Protein AF-A0A8R1DZ71-F1 (afdb_monomer_lite)

pLDDT: mean 77.03, std 11.03, range [28.69, 92.0]

Organism: Caenorhabditis japonica (NCBI:txid281687)

Foldseek 3Di:
DVVVVVVVVVVVVVVVVVVVVVVVVVVVVVVVVVVVVVVVVVVVVVVVVVVVVVVVVVVVVVVVVVVVVVVVVVVVVVVVVVVVVVVVVVVVVVVVVVVVVVVVVVVVVVVVVVVVVVVVVVVVVVVVVVVVVVVVVVVVPDDDLVPDPDPVVNVVVVVVVVVVQCVVCPDDPCLVVVVVVVVVCVVVVNDQQADDLVRLLVVCVVVVPDLVNVVVVQVVCVVVVHPDRYDDSVSSVVVCCVVVPPVQKDWDWDFDQDPVRDTDIDIAIAGPAPQVVVQVVLVVCVVVVNDDADPVNHQAAEDADAQDDDPFDLAPVVCCVRRVNVVVNVVPCQWHFHQDPNDTDIGGYDYDHDDPQQNVCNVLQHLAPPDCQNDPFFSDNDPDDPVRDDPPPDTHTDDSVNSVVSNVDPSNPDPTDD

Structure (mmCIF, N/CA/C/O backbone):
data_AF-A0A8R1DZ71-F1
#
_entry.id   AF-A0A8R1DZ71-F1
#
loop_
_atom_site.group_PDB
_atom_site.id
_atom_site.type_symbol
_atom_site.label_atom_id
_atom_site.label_alt_id
_atom_site.label_comp_id
_atom_site.label_asym_id
_atom_site.label_entity_id
_atom_site.label_seq_id
_atom_site.pdbx_PDB_ins_code
_atom_site.Cartn_x
_atom_site.Cartn_y
_atom_site.Cartn_z
_atom_site.occupancy
_atom_site.B_iso_or_equiv
_atom_site.auth_seq_id
_atom_site.auth_comp_id
_atom_site.auth_asym_id
_atom_site.auth_atom_id
_atom_site.pdbx_PDB_model_num
ATOM 1 N N . MET A 1 1 ? 113.296 7.840 -185.158 1.00 53.94 1 MET A N 1
ATOM 2 C CA . MET A 1 1 ? 112.439 8.896 -184.570 1.00 53.94 1 MET A CA 1
ATOM 3 C C . MET A 1 1 ? 110.987 8.449 -184.331 1.00 53.94 1 MET A C 1
ATOM 5 O O . MET A 1 1 ? 110.331 9.087 -183.524 1.00 53.94 1 MET A O 1
ATOM 9 N N . GLU A 1 2 ? 110.494 7.343 -184.913 1.00 56.31 2 GLU A N 1
ATOM 10 C CA . GLU A 1 2 ? 109.119 6.835 -184.671 1.00 56.31 2 GLU A CA 1
ATOM 11 C C . GLU A 1 2 ? 108.905 6.092 -183.335 1.00 56.31 2 GLU A C 1
ATOM 13 O O . GLU A 1 2 ? 107.810 6.134 -182.786 1.00 56.31 2 GLU A O 1
ATOM 18 N N . ALA A 1 3 ? 109.936 5.470 -182.752 1.00 56.84 3 ALA A N 1
ATOM 19 C CA . ALA A 1 3 ? 109.788 4.686 -181.516 1.00 56.84 3 ALA A CA 1
ATOM 20 C C . ALA A 1 3 ? 109.469 5.523 -180.253 1.00 56.84 3 ALA A C 1
ATOM 22 O O . ALA A 1 3 ? 108.891 5.002 -179.305 1.00 56.84 3 ALA A O 1
ATOM 23 N N . TYR A 1 4 ? 109.811 6.817 -180.238 1.00 59.44 4 TYR A N 1
ATOM 24 C CA . TYR A 1 4 ? 109.596 7.700 -179.082 1.00 59.44 4 TYR A CA 1
ATOM 25 C C . TYR A 1 4 ? 108.122 8.116 -178.934 1.00 59.44 4 TYR A C 1
ATOM 27 O O . TYR A 1 4 ? 107.574 8.136 -177.837 1.00 59.44 4 TYR A O 1
ATOM 35 N N . TRP A 1 5 ? 107.443 8.378 -180.054 1.00 60.22 5 TRP A N 1
ATOM 36 C CA . TRP A 1 5 ? 106.059 8.861 -180.045 1.00 60.22 5 TRP A CA 1
ATOM 37 C C . TRP A 1 5 ? 105.036 7.785 -179.661 1.00 60.22 5 TRP A C 1
ATOM 39 O O . TRP A 1 5 ? 104.019 8.103 -179.050 1.00 60.22 5 TRP A O 1
ATOM 49 N N . ILE A 1 6 ? 105.308 6.509 -179.955 1.00 61.25 6 ILE A N 1
ATOM 50 C CA . ILE A 1 6 ? 104.415 5.399 -179.582 1.00 61.25 6 ILE A CA 1
ATOM 51 C C . ILE A 1 6 ? 104.425 5.173 -178.060 1.00 61.25 6 ILE A C 1
ATOM 53 O O . ILE A 1 6 ? 103.364 5.007 -177.457 1.00 61.25 6 ILE A O 1
ATOM 57 N N . GLN A 1 7 ? 105.598 5.262 -177.423 1.00 61.00 7 GLN A N 1
ATOM 58 C CA . GLN A 1 7 ? 105.734 5.115 -175.970 1.00 61.00 7 GLN A CA 1
ATOM 59 C C . GLN A 1 7 ? 105.013 6.226 -175.192 1.00 61.00 7 GLN A C 1
ATOM 61 O O . GLN A 1 7 ? 104.390 5.959 -174.164 1.00 61.00 7 GLN A O 1
ATOM 66 N N . GLU A 1 8 ? 105.057 7.466 -175.684 1.00 64.50 8 GLU A N 1
ATOM 67 C CA . GLU A 1 8 ? 104.410 8.605 -175.022 1.00 64.50 8 GLU A CA 1
ATOM 68 C C . GLU A 1 8 ? 102.871 8.497 -175.073 1.00 64.50 8 GLU A C 1
ATOM 70 O O . GLU A 1 8 ? 102.189 8.767 -174.083 1.00 64.50 8 GLU A O 1
ATOM 75 N N . ILE A 1 9 ? 102.314 8.010 -176.191 1.00 63.50 9 ILE A N 1
ATOM 76 C CA . ILE A 1 9 ? 100.862 7.827 -176.367 1.00 63.50 9 ILE A CA 1
ATOM 77 C C . ILE A 1 9 ? 100.313 6.709 -175.464 1.00 63.50 9 ILE A C 1
ATOM 79 O O . ILE A 1 9 ? 99.232 6.857 -174.887 1.00 63.50 9 ILE A O 1
ATOM 83 N N . GLU A 1 10 ? 101.029 5.593 -175.302 1.00 62.53 10 GLU A N 1
ATOM 84 C CA . GLU A 1 10 ? 100.608 4.513 -174.391 1.00 62.53 10 GLU A CA 1
ATOM 85 C C . GLU A 1 10 ? 100.667 4.931 -172.916 1.00 62.53 10 GLU A C 1
ATOM 87 O O . GLU A 1 10 ? 99.811 4.541 -172.110 1.00 62.53 10 GLU A O 1
ATOM 92 N N . LYS A 1 11 ? 101.630 5.789 -172.570 1.00 68.94 11 LYS A N 1
ATOM 93 C CA . LYS A 1 11 ? 101.767 6.365 -171.230 1.00 68.94 11 LYS A CA 1
ATOM 94 C C . LYS A 1 11 ? 100.621 7.330 -170.910 1.00 68.94 11 LYS A C 1
ATOM 96 O O . LYS A 1 11 ? 100.060 7.270 -169.816 1.00 68.94 11 LYS A O 1
ATOM 101 N N . GLU A 1 12 ? 100.223 8.159 -171.874 1.00 68.00 12 GLU A N 1
ATOM 102 C CA . GLU A 1 12 ? 99.059 9.052 -171.769 1.00 68.00 12 GLU A CA 1
ATOM 103 C C . GLU A 1 12 ? 97.736 8.274 -171.672 1.00 68.00 12 GLU A C 1
ATOM 105 O O . GLU A 1 12 ? 96.905 8.568 -170.811 1.00 68.00 12 GLU A O 1
ATOM 110 N N . LYS A 1 13 ? 97.550 7.209 -172.467 1.00 66.25 13 LYS A N 1
ATOM 111 C CA . LYS A 1 13 ? 96.359 6.343 -172.360 1.00 66.25 13 LYS A CA 1
ATOM 112 C C . LYS A 1 13 ? 96.255 5.648 -171.002 1.00 66.25 13 LYS A C 1
ATOM 114 O O . LYS A 1 13 ? 95.166 5.604 -170.429 1.00 66.25 13 LYS A O 1
ATOM 119 N N . SER A 1 14 ? 97.365 5.137 -170.467 1.00 65.25 14 SER A N 1
ATOM 120 C CA . SER A 1 14 ? 97.377 4.495 -169.144 1.00 65.25 14 SER A CA 1
ATOM 121 C C . SER A 1 14 ? 97.015 5.485 -168.034 1.00 65.25 14 SER A C 1
ATOM 123 O O . SER A 1 14 ? 96.166 5.181 -167.194 1.00 65.25 14 SER A O 1
ATOM 125 N N . LYS A 1 15 ? 97.556 6.712 -168.090 1.00 69.06 15 LYS A N 1
ATOM 126 C CA . LYS A 1 15 ? 97.178 7.795 -167.167 1.00 69.06 15 LYS A CA 1
ATOM 127 C C . LYS A 1 15 ? 95.702 8.174 -167.278 1.00 69.06 15 LYS A C 1
ATOM 129 O O . LYS A 1 15 ? 95.049 8.376 -166.256 1.00 69.06 15 LYS A O 1
ATOM 134 N N . ALA A 1 16 ? 95.153 8.252 -168.490 1.00 66.88 16 ALA A N 1
ATOM 135 C CA . ALA A 1 16 ? 93.744 8.584 -168.697 1.00 66.88 16 ALA A CA 1
ATOM 136 C C . ALA A 1 16 ? 92.799 7.523 -168.099 1.00 66.88 16 ALA A C 1
ATOM 138 O O . ALA A 1 16 ? 91.776 7.868 -167.502 1.00 66.88 16 ALA A O 1
ATOM 139 N N . ILE A 1 17 ? 93.154 6.237 -168.199 1.00 68.44 17 ILE A N 1
ATOM 140 C CA . ILE A 1 17 ? 92.381 5.131 -167.611 1.00 68.44 17 ILE A CA 1
ATOM 141 C C . ILE A 1 17 ? 92.463 5.151 -166.076 1.00 68.44 17 ILE A C 1
ATOM 143 O O . ILE A 1 17 ? 91.439 4.984 -165.405 1.00 68.44 17 ILE A O 1
ATOM 147 N N . GLU A 1 18 ? 93.643 5.399 -165.500 1.00 70.94 18 GLU A N 1
ATOM 148 C CA . GLU A 1 18 ? 93.795 5.564 -164.047 1.00 70.94 18 GLU A CA 1
ATOM 149 C C . GLU A 1 18 ? 92.978 6.742 -163.514 1.00 70.94 18 GLU A C 1
ATOM 151 O O . GLU A 1 18 ? 92.259 6.588 -162.519 1.00 70.94 18 GLU A O 1
ATOM 156 N N . LEU A 1 19 ? 93.026 7.888 -164.201 1.00 70.00 19 LEU A N 1
ATOM 157 C CA . LEU A 1 19 ? 92.242 9.077 -163.865 1.00 70.00 19 LEU A CA 1
ATOM 158 C C . LEU A 1 19 ? 90.739 8.799 -163.930 1.00 70.00 19 LEU A C 1
ATOM 160 O O . LEU A 1 19 ? 89.999 9.186 -163.027 1.00 70.00 19 LEU A O 1
ATOM 164 N N . TYR A 1 20 ? 90.266 8.080 -164.949 1.00 73.94 20 TYR A N 1
ATOM 165 C CA . TYR A 1 20 ? 88.852 7.716 -165.055 1.00 73.94 20 TYR A CA 1
ATOM 166 C C . TYR A 1 20 ? 88.394 6.824 -163.890 1.00 73.94 20 TYR A C 1
ATOM 168 O O . TYR A 1 20 ? 87.350 7.071 -163.276 1.00 73.94 20 TYR A O 1
ATOM 176 N N . ASN A 1 21 ? 89.191 5.813 -163.535 1.00 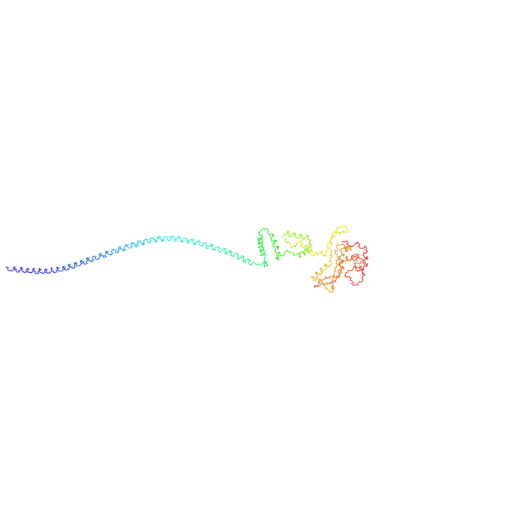73.75 21 ASN A N 1
ATOM 177 C CA . ASN A 1 21 ? 88.866 4.891 -162.448 1.00 73.75 21 ASN A CA 1
ATOM 178 C C . ASN A 1 21 ? 88.893 5.570 -161.071 1.00 73.75 21 ASN A C 1
ATOM 180 O O . ASN A 1 21 ? 88.004 5.326 -160.248 1.00 73.75 21 ASN A O 1
ATOM 184 N N . THR A 1 22 ? 89.857 6.461 -160.824 1.00 72.44 22 THR A N 1
ATOM 185 C CA . THR A 1 22 ? 89.900 7.256 -159.584 1.00 72.44 22 THR A CA 1
ATOM 186 C C . THR A 1 22 ? 88.714 8.209 -159.488 1.00 72.44 22 THR A C 1
ATOM 188 O O . THR A 1 22 ? 88.061 8.255 -158.445 1.00 72.44 22 THR A O 1
ATOM 191 N N . ASN A 1 23 ? 88.352 8.893 -160.575 1.00 70.88 23 ASN A N 1
ATOM 192 C CA . ASN A 1 23 ? 87.227 9.829 -160.572 1.00 70.88 23 ASN A CA 1
ATOM 193 C C . ASN A 1 23 ? 85.878 9.113 -160.356 1.00 70.88 23 ASN A C 1
ATOM 195 O O . ASN A 1 23 ? 85.018 9.584 -159.610 1.00 70.88 23 ASN A O 1
ATOM 199 N N . LYS A 1 24 ? 85.711 7.910 -160.925 1.00 73.00 24 LYS A N 1
ATOM 200 C CA . LYS A 1 24 ? 84.530 7.062 -160.693 1.00 73.00 24 LYS A CA 1
ATOM 201 C C . LYS A 1 24 ? 84.410 6.619 -159.230 1.00 73.00 24 LYS A C 1
ATOM 203 O O . LYS A 1 24 ? 83.301 6.601 -158.693 1.00 73.00 24 LYS A O 1
ATOM 208 N N . LYS A 1 25 ? 85.532 6.292 -158.579 1.00 75.38 25 LYS A N 1
ATOM 209 C CA . LYS A 1 25 ? 85.574 5.905 -157.159 1.00 75.38 25 LYS A CA 1
ATOM 210 C C . LYS A 1 25 ? 85.248 7.093 -156.247 1.00 75.38 25 LYS A C 1
ATOM 212 O O . LYS A 1 25 ? 84.341 6.991 -155.425 1.00 75.38 25 LYS A O 1
ATOM 217 N N . LEU A 1 26 ? 85.866 8.251 -156.498 1.00 76.06 26 LEU A N 1
ATOM 218 C CA . LEU A 1 26 ? 85.594 9.501 -155.778 1.00 76.06 26 LEU A CA 1
ATOM 219 C C . LEU A 1 26 ? 84.127 9.943 -155.901 1.00 76.06 26 LEU A C 1
ATOM 221 O O . LEU A 1 26 ? 83.518 10.351 -154.914 1.00 76.06 26 LEU A O 1
ATOM 225 N N . ALA A 1 27 ? 83.514 9.799 -157.080 1.00 72.00 27 ALA A N 1
ATOM 226 C CA . ALA A 1 27 ? 82.094 10.098 -157.277 1.00 72.00 27 ALA A CA 1
ATOM 227 C C . ALA A 1 27 ? 81.151 9.127 -156.532 1.00 72.00 27 ALA A C 1
ATOM 229 O O . ALA A 1 27 ? 80.012 9.489 -156.212 1.00 72.00 27 ALA A O 1
ATOM 230 N N . GLY A 1 28 ? 81.598 7.894 -156.270 1.00 75.62 28 GLY A N 1
ATOM 231 C CA . GLY A 1 28 ? 80.900 6.926 -155.422 1.00 75.62 28 GLY A CA 1
ATOM 232 C C . GLY A 1 28 ? 80.987 7.297 -153.941 1.00 75.62 28 GLY A C 1
ATOM 233 O O . GLY A 1 28 ? 79.958 7.373 -153.263 1.00 75.62 28 GLY A O 1
ATOM 234 N N . ASP A 1 29 ? 82.190 7.624 -153.469 1.00 77.69 29 ASP A N 1
ATOM 235 C CA . ASP A 1 29 ? 82.445 8.019 -152.080 1.00 77.69 29 ASP A CA 1
ATOM 236 C C . ASP A 1 29 ? 81.735 9.335 -151.723 1.00 77.69 29 ASP A C 1
ATOM 238 O O . ASP A 1 29 ? 81.098 9.436 -150.672 1.00 77.69 29 ASP A O 1
ATOM 242 N N . ALA A 1 30 ? 81.723 10.309 -152.641 1.00 75.81 30 ALA A N 1
ATOM 243 C CA . ALA A 1 30 ? 80.993 11.565 -152.473 1.00 75.81 30 ALA A CA 1
ATOM 244 C C . ALA A 1 30 ? 79.474 11.352 -152.334 1.00 75.81 30 ALA A C 1
ATOM 246 O O . ALA A 1 30 ? 78.819 12.017 -151.528 1.00 75.81 30 ALA A O 1
ATOM 247 N N . ARG A 1 31 ? 78.890 10.396 -153.074 1.00 78.25 31 ARG A N 1
ATOM 248 C CA . ARG A 1 31 ? 77.464 10.047 -152.937 1.00 78.25 31 ARG A CA 1
ATOM 249 C C . ARG A 1 31 ? 77.157 9.373 -151.603 1.00 78.25 31 ARG A C 1
ATOM 251 O O . ARG A 1 31 ? 76.099 9.641 -151.033 1.00 78.25 31 ARG A O 1
ATOM 258 N N . LYS A 1 32 ? 78.062 8.524 -151.108 1.00 79.00 32 LYS A N 1
ATOM 259 C CA . LYS A 1 32 ? 77.910 7.850 -149.814 1.00 79.00 32 LYS A CA 1
ATOM 260 C C . LYS A 1 32 ? 77.983 8.852 -148.658 1.00 79.00 32 LYS A C 1
ATOM 262 O O . LYS A 1 32 ? 77.035 8.935 -147.887 1.00 79.00 32 LYS A O 1
ATOM 267 N N . MET A 1 33 ? 79.002 9.716 -148.642 1.00 79.12 33 MET A N 1
ATOM 268 C CA . MET A 1 33 ? 79.126 10.778 -147.634 1.00 79.12 33 MET A CA 1
ATOM 269 C C . MET A 1 33 ? 77.918 11.718 -147.612 1.00 79.12 33 MET A C 1
ATOM 271 O O . MET A 1 33 ? 77.504 12.156 -146.543 1.00 79.12 33 MET A O 1
ATOM 275 N N . ARG A 1 34 ? 77.319 12.021 -148.772 1.00 80.19 34 ARG A N 1
ATOM 276 C CA . ARG A 1 34 ? 76.127 12.879 -148.835 1.00 80.19 34 ARG A CA 1
ATOM 277 C C . ARG A 1 34 ? 74.902 12.226 -148.185 1.00 80.19 34 ARG A C 1
ATOM 279 O O . ARG A 1 34 ? 74.162 12.918 -147.494 1.00 80.19 34 ARG A O 1
ATOM 286 N N . LYS A 1 35 ? 74.715 10.910 -148.363 1.00 81.38 35 LYS A N 1
ATOM 287 C CA . LYS A 1 35 ? 73.662 10.150 -147.666 1.00 81.38 35 LYS A CA 1
ATOM 288 C C . LYS A 1 35 ? 73.897 10.118 -146.156 1.00 81.38 35 LYS A C 1
ATOM 290 O O . LYS A 1 35 ? 72.963 10.389 -145.406 1.00 81.38 35 LYS A O 1
ATOM 295 N N . ASP A 1 36 ? 75.133 9.869 -145.728 1.00 82.31 36 ASP A N 1
ATOM 296 C CA . ASP A 1 36 ? 75.488 9.830 -144.304 1.00 82.31 36 ASP A CA 1
ATOM 297 C C . ASP A 1 36 ? 75.285 11.207 -143.640 1.00 82.31 36 ASP A C 1
ATOM 299 O O . ASP A 1 36 ? 74.779 11.301 -142.520 1.00 82.31 36 ASP A O 1
ATOM 303 N N . LEU A 1 37 ? 75.595 12.297 -144.354 1.00 81.94 37 LEU A N 1
ATOM 304 C CA . LEU A 1 37 ? 75.345 13.671 -143.904 1.00 81.94 37 LEU A CA 1
ATOM 305 C C . LEU A 1 37 ? 73.855 13.968 -143.702 1.00 81.94 37 LEU A C 1
ATOM 307 O O . LEU A 1 37 ? 73.490 14.587 -142.701 1.00 81.94 37 LEU A O 1
ATOM 311 N N . ASP A 1 38 ? 72.993 13.537 -144.623 1.00 83.25 38 ASP A N 1
ATOM 312 C CA . ASP A 1 38 ? 71.545 13.726 -144.488 1.00 83.25 38 ASP A CA 1
ATOM 313 C C . ASP A 1 38 ? 70.959 12.877 -143.352 1.00 83.25 38 ASP A C 1
ATOM 315 O O . ASP A 1 38 ? 70.075 13.340 -142.624 1.00 83.25 38 ASP A O 1
ATOM 319 N N . GLU A 1 39 ? 71.473 11.664 -143.135 1.00 84.75 39 GLU A N 1
ATOM 320 C CA . GLU A 1 39 ? 71.053 10.824 -142.011 1.00 84.75 39 GLU A CA 1
ATOM 321 C C . GLU A 1 39 ? 71.474 11.427 -140.660 1.00 84.75 39 GLU A C 1
ATOM 323 O O . GLU A 1 39 ? 70.675 11.486 -139.720 1.00 84.75 39 GLU A O 1
ATOM 328 N N . MET A 1 40 ? 72.697 11.957 -140.569 1.00 82.12 40 MET A N 1
ATOM 329 C CA . MET A 1 40 ? 73.184 12.639 -139.366 1.00 82.12 40 MET A CA 1
ATOM 330 C C . MET A 1 40 ? 72.410 13.928 -139.077 1.00 82.12 40 MET A C 1
ATOM 332 O O . MET A 1 40 ? 72.075 14.189 -137.920 1.00 82.12 40 MET A O 1
ATOM 336 N N . LYS A 1 41 ? 72.044 14.703 -140.107 1.00 82.06 41 LYS A N 1
ATOM 337 C CA . LYS A 1 41 ? 71.173 15.879 -139.942 1.00 82.06 41 LYS A CA 1
ATOM 338 C C . LYS A 1 41 ? 69.807 15.500 -139.369 1.00 82.06 41 LYS A C 1
ATOM 340 O O . LYS A 1 41 ? 69.355 16.147 -138.427 1.00 82.06 41 LYS A O 1
ATOM 345 N N . LYS A 1 42 ? 69.181 14.427 -139.870 1.00 85.06 42 LYS A N 1
ATOM 346 C CA . LYS A 1 42 ? 67.907 13.923 -139.323 1.00 85.06 42 LYS A CA 1
ATOM 347 C C . LYS A 1 42 ? 68.036 13.484 -137.860 1.00 85.06 42 LYS A C 1
ATOM 349 O O . LYS A 1 42 ? 67.174 13.817 -137.050 1.00 85.06 42 LYS A O 1
ATOM 354 N N . LYS A 1 43 ? 69.127 12.797 -137.493 1.00 84.06 43 LYS A N 1
ATOM 355 C CA . LYS A 1 43 ? 69.390 12.404 -136.095 1.00 84.06 43 LYS A CA 1
ATOM 356 C C . LYS A 1 43 ? 69.555 13.616 -135.177 1.00 84.06 43 LYS A C 1
ATOM 358 O O . LYS A 1 43 ? 68.946 13.639 -134.108 1.00 84.06 43 LYS A O 1
ATOM 363 N N . ILE A 1 44 ? 70.316 14.630 -135.593 1.00 83.12 44 ILE A N 1
ATOM 364 C CA . ILE A 1 44 ? 70.512 15.861 -134.809 1.00 83.12 44 ILE A CA 1
ATOM 365 C C . ILE A 1 44 ? 69.178 16.553 -134.523 1.00 83.12 44 ILE A C 1
ATOM 367 O O . ILE A 1 44 ? 68.948 16.975 -133.390 1.00 83.12 44 ILE A O 1
ATOM 371 N N . GLU A 1 45 ? 68.293 16.648 -135.515 1.00 84.69 45 GLU A N 1
ATOM 372 C CA . GLU A 1 45 ? 67.011 17.329 -135.330 1.00 84.69 45 GLU A CA 1
ATOM 373 C C . GLU A 1 45 ? 66.100 16.565 -134.355 1.00 84.69 45 GLU A C 1
ATOM 375 O O . GLU A 1 45 ? 65.620 17.156 -133.388 1.00 84.69 45 GLU A O 1
ATOM 380 N N . SER A 1 46 ? 66.021 15.233 -134.480 1.00 85.31 46 SER A N 1
ATOM 381 C CA . SER A 1 46 ? 65.259 14.394 -133.539 1.00 85.31 46 SER A CA 1
ATOM 382 C C . SER A 1 46 ? 65.759 14.488 -132.086 1.00 85.31 46 SER A C 1
ATOM 384 O O . SER A 1 46 ? 64.977 14.440 -131.137 1.00 85.31 46 SER A O 1
ATOM 386 N N . LEU A 1 47 ? 67.072 14.659 -131.883 1.00 84.69 47 LEU A N 1
ATOM 387 C CA . LEU A 1 47 ? 67.661 14.812 -130.549 1.00 84.69 47 LEU A CA 1
ATOM 388 C C . LEU A 1 47 ? 67.381 16.193 -129.945 1.00 84.69 47 LEU A C 1
ATOM 390 O O . LEU A 1 47 ? 67.236 16.310 -128.727 1.00 84.69 47 LEU A O 1
ATOM 394 N N . LYS A 1 48 ? 67.283 17.246 -130.767 1.00 84.25 48 LYS A N 1
ATOM 395 C CA . LYS A 1 48 ? 66.884 18.579 -130.290 1.00 84.25 48 LYS A CA 1
ATOM 396 C C . LYS A 1 48 ? 65.432 18.598 -129.824 1.00 84.25 48 LYS A C 1
ATOM 398 O O . LYS A 1 48 ? 65.147 19.253 -128.823 1.00 84.25 48 LYS A O 1
ATOM 403 N N . GLU A 1 49 ? 64.541 17.906 -130.529 1.00 84.25 49 GLU A N 1
ATOM 404 C CA . GLU A 1 49 ? 63.132 17.779 -130.140 1.00 84.25 49 GLU A CA 1
ATOM 405 C C . GLU A 1 49 ? 62.995 17.025 -128.817 1.00 84.25 49 GLU A C 1
ATOM 407 O O . GLU A 1 49 ? 62.448 17.591 -127.870 1.00 84.25 49 GLU A O 1
ATOM 412 N N . LYS A 1 50 ? 63.641 15.859 -128.676 1.00 85.06 50 LYS A N 1
ATOM 413 C CA . LYS A 1 50 ? 63.688 15.131 -127.393 1.00 85.06 50 LYS A CA 1
ATOM 414 C C . LYS A 1 50 ? 64.225 15.987 -126.246 1.00 85.06 50 LYS A C 1
ATOM 416 O O . LYS A 1 50 ? 63.636 16.040 -125.174 1.00 85.06 50 LYS A O 1
ATOM 421 N N . ARG A 1 51 ? 65.298 16.752 -126.479 1.00 84.94 51 ARG A N 1
ATOM 422 C CA . ARG A 1 51 ? 65.860 17.646 -125.453 1.00 84.94 51 ARG A CA 1
ATOM 423 C C . ARG A 1 51 ? 64.882 18.747 -125.021 1.00 84.94 51 ARG A C 1
ATOM 425 O O . ARG A 1 51 ? 64.944 19.194 -123.875 1.00 84.94 51 ARG A O 1
ATOM 432 N N . LYS A 1 52 ? 64.012 19.230 -125.916 1.00 84.31 52 LYS A N 1
ATOM 433 C CA . LYS A 1 52 ? 62.960 20.198 -125.561 1.00 84.31 52 LYS A CA 1
ATOM 434 C C . LYS A 1 52 ? 61.862 19.537 -124.729 1.00 84.31 52 LYS A C 1
ATOM 436 O O . LYS A 1 52 ? 61.455 20.125 -123.728 1.00 84.31 52 LYS A O 1
ATOM 441 N N . GLU A 1 53 ? 61.431 18.339 -125.113 1.00 84.06 53 GLU A N 1
ATOM 442 C CA . GLU A 1 53 ? 60.428 17.554 -124.383 1.00 84.06 53 GLU A CA 1
ATOM 443 C C . GLU A 1 53 ? 60.895 17.234 -122.957 1.00 84.06 53 GLU A C 1
ATOM 445 O O . GLU A 1 53 ? 60.206 17.584 -121.997 1.00 84.06 53 GLU A O 1
ATOM 450 N N . ASP A 1 54 ? 62.115 16.713 -122.799 1.00 83.38 54 ASP A N 1
ATOM 451 C CA . ASP A 1 54 ? 62.705 16.396 -121.491 1.00 83.38 54 ASP A CA 1
ATOM 452 C C . ASP A 1 54 ? 62.795 17.631 -120.586 1.00 83.38 54 ASP A C 1
ATOM 454 O O . ASP A 1 54 ? 62.544 17.570 -119.380 1.00 83.38 54 ASP A O 1
ATOM 458 N N . ARG A 1 55 ? 63.123 18.794 -121.165 1.00 83.12 55 ARG A N 1
ATOM 459 C CA . ARG A 1 55 ? 63.196 20.055 -120.419 1.00 83.12 55 ARG A CA 1
ATOM 460 C C . ARG A 1 55 ? 61.824 20.501 -119.923 1.00 83.12 55 ARG A C 1
ATOM 462 O O . ARG A 1 55 ? 61.724 20.979 -118.793 1.00 83.12 55 ARG A O 1
ATOM 469 N N . MET A 1 56 ? 60.787 20.367 -120.751 1.00 79.94 56 MET A N 1
ATOM 470 C CA . MET A 1 56 ? 59.416 20.690 -120.351 1.00 79.94 56 MET A CA 1
ATOM 471 C C . MET A 1 56 ? 58.926 19.742 -119.255 1.00 79.94 56 MET A C 1
ATOM 473 O O . MET A 1 56 ? 58.375 20.206 -118.258 1.00 79.94 56 MET A O 1
ATOM 477 N N . PHE A 1 57 ? 59.206 18.445 -119.390 1.00 83.81 57 PHE A N 1
ATOM 478 C CA . PHE A 1 57 ? 58.856 17.440 -118.390 1.00 83.81 57 PHE A CA 1
ATOM 479 C C . PHE A 1 57 ? 59.547 17.705 -117.044 1.00 83.81 57 PHE A C 1
ATOM 481 O O . PHE A 1 57 ? 58.897 17.739 -115.999 1.00 83.81 57 PHE A O 1
ATOM 488 N N . TYR A 1 58 ? 60.852 17.998 -117.064 1.00 83.56 58 TYR A N 1
ATOM 489 C CA . TYR A 1 58 ? 61.612 18.320 -115.856 1.00 83.56 58 TYR A CA 1
ATOM 490 C C . TYR A 1 58 ? 61.091 19.582 -115.158 1.00 83.56 58 TYR A C 1
ATOM 492 O O . TYR A 1 58 ? 60.903 19.581 -113.943 1.00 83.56 58 TYR A O 1
ATOM 500 N N . MET A 1 59 ? 60.804 20.652 -115.910 1.00 82.75 59 MET A N 1
ATOM 501 C CA . MET A 1 59 ? 60.241 21.887 -115.348 1.00 82.75 59 MET A CA 1
ATOM 502 C C . MET A 1 59 ? 58.841 21.675 -114.751 1.00 82.75 59 MET A C 1
ATOM 504 O O . MET A 1 59 ? 58.538 22.262 -113.712 1.00 82.75 59 MET A O 1
ATOM 508 N N . GLY A 1 60 ? 58.012 20.826 -115.370 1.00 86.50 60 GLY A N 1
ATOM 509 C CA . GLY A 1 60 ? 56.698 20.443 -114.847 1.00 86.50 60 GLY A CA 1
ATOM 510 C C . GLY A 1 60 ? 56.795 19.703 -113.512 1.00 86.50 60 GLY A C 1
ATOM 511 O O . GLY A 1 60 ? 56.198 20.135 -112.525 1.00 86.50 60 GLY A O 1
ATOM 512 N N . ASN A 1 61 ? 57.628 18.660 -113.442 1.00 86.62 61 ASN A N 1
ATOM 513 C CA . ASN A 1 61 ? 57.845 17.898 -112.207 1.00 86.62 61 ASN A CA 1
ATOM 514 C C . ASN A 1 61 ? 58.414 18.772 -111.086 1.00 86.62 61 ASN A C 1
ATOM 516 O O . ASN A 1 61 ? 58.003 18.668 -109.934 1.00 86.62 61 ASN A O 1
ATOM 520 N N . LEU A 1 62 ? 59.324 19.690 -111.420 1.00 85.19 62 LEU A N 1
ATOM 521 C CA . LEU A 1 62 ? 59.933 20.583 -110.439 1.00 85.19 62 LEU A CA 1
ATOM 522 C C . LEU A 1 62 ? 58.929 21.588 -109.851 1.00 85.19 62 LEU A C 1
ATOM 524 O O . LEU A 1 62 ? 59.126 22.058 -108.731 1.00 85.19 62 LEU A O 1
ATOM 528 N N . LYS A 1 63 ? 57.857 21.915 -110.584 1.00 87.56 63 LYS A N 1
ATOM 529 C CA . LYS A 1 63 ? 56.751 22.737 -110.082 1.00 87.56 63 LYS A CA 1
ATOM 530 C C . LYS A 1 63 ? 55.860 21.946 -109.119 1.00 87.56 63 LYS A C 1
ATOM 532 O O . LYS A 1 63 ? 55.618 22.436 -108.020 1.00 87.56 63 LYS A O 1
ATOM 537 N N . ILE A 1 64 ? 55.471 20.723 -109.487 1.00 86.31 64 ILE A N 1
ATOM 538 C CA . ILE A 1 64 ? 54.652 19.831 -108.644 1.00 86.31 64 ILE A CA 1
ATOM 539 C C . ILE A 1 64 ? 55.340 19.584 -107.297 1.00 86.31 64 ILE A C 1
ATOM 541 O O . ILE A 1 64 ? 54.758 19.841 -106.249 1.00 86.31 64 ILE A O 1
ATOM 545 N N . VAL A 1 65 ? 56.627 19.225 -107.315 1.00 84.88 65 VAL A N 1
ATOM 546 C CA . VAL A 1 65 ? 57.398 18.959 -106.087 1.00 84.88 65 VAL A CA 1
ATOM 547 C C . VAL A 1 65 ? 57.497 20.196 -105.181 1.00 84.88 65 VAL A C 1
ATOM 549 O O . VAL A 1 65 ? 57.546 20.076 -103.956 1.00 84.88 65 VAL A O 1
ATOM 552 N N . ARG A 1 66 ? 57.527 21.415 -105.744 1.00 83.38 66 ARG A N 1
ATOM 553 C CA . ARG A 1 66 ? 57.497 22.645 -104.930 1.00 83.38 66 ARG A CA 1
ATOM 554 C C . ARG A 1 66 ? 56.138 22.861 -104.278 1.00 83.38 66 ARG A C 1
ATOM 556 O O . ARG A 1 66 ? 56.105 23.251 -103.115 1.00 83.38 66 ARG A O 1
ATOM 563 N N . GLU A 1 67 ? 55.055 22.635 -105.013 1.00 86.94 67 GLU A N 1
ATOM 564 C CA . GLU A 1 67 ? 53.690 22.783 -104.501 1.00 86.94 67 GLU A CA 1
ATOM 565 C C . GLU A 1 67 ? 53.411 21.764 -103.386 1.00 86.94 67 GLU A C 1
ATOM 567 O O . GLU A 1 67 ? 52.966 22.160 -102.309 1.00 86.94 67 GLU A O 1
ATOM 572 N N . GLU A 1 68 ? 53.798 20.499 -103.577 1.00 87.31 68 GLU A N 1
ATOM 573 C CA . GLU A 1 68 ? 53.707 19.451 -102.550 1.00 87.31 68 GLU A CA 1
ATOM 574 C C . GLU A 1 68 ? 54.500 19.819 -101.290 1.00 87.31 68 GLU A C 1
ATOM 576 O O . GLU A 1 68 ? 53.984 19.736 -100.175 1.00 87.31 68 GLU A O 1
ATOM 581 N N . ARG A 1 69 ? 55.734 20.318 -101.452 1.00 85.81 69 ARG A N 1
ATOM 582 C CA . ARG A 1 69 ? 56.576 20.732 -100.322 1.00 85.81 69 ARG A CA 1
ATOM 583 C C . ARG A 1 69 ? 55.965 21.886 -99.525 1.00 85.81 69 ARG A C 1
ATOM 585 O O . ARG A 1 69 ? 56.077 21.909 -98.300 1.00 85.81 69 ARG A O 1
ATOM 592 N N . GLU A 1 70 ? 55.366 22.870 -100.190 1.00 87.94 70 GLU A N 1
ATOM 593 C CA . GLU A 1 70 ? 54.698 23.982 -99.504 1.00 87.94 70 GLU A CA 1
ATOM 594 C C . GLU A 1 70 ? 53.400 23.530 -98.816 1.00 87.94 70 GLU A C 1
ATOM 596 O O . GLU A 1 70 ? 53.107 23.964 -97.697 1.00 87.94 70 GLU A O 1
ATOM 601 N N . GLU A 1 71 ? 52.655 22.597 -99.414 1.00 89.50 71 GLU A N 1
ATOM 602 C CA . GLU A 1 71 ? 51.477 22.011 -98.777 1.00 89.50 71 GLU A CA 1
ATOM 603 C C . GLU A 1 71 ? 51.844 21.194 -97.527 1.00 89.50 71 GLU A C 1
ATOM 605 O O . GLU A 1 71 ? 51.202 21.342 -96.481 1.00 89.50 71 GLU A O 1
ATOM 610 N N . GLU A 1 72 ? 52.902 20.386 -97.596 1.00 86.12 72 GLU A N 1
ATOM 611 C CA . GLU A 1 72 ? 53.424 19.636 -96.453 1.00 86.12 72 GLU A CA 1
ATOM 612 C C . GLU A 1 72 ? 53.915 20.556 -95.336 1.00 86.12 72 GLU A C 1
ATOM 614 O O . GLU A 1 72 ? 53.583 20.332 -94.172 1.00 86.12 72 GLU A O 1
ATOM 619 N N . LYS A 1 73 ? 54.631 21.641 -95.664 1.00 88.75 73 LYS A N 1
ATOM 620 C CA . LYS A 1 73 ? 55.022 22.652 -94.667 1.00 88.75 73 LYS A CA 1
ATOM 621 C C . LYS A 1 73 ? 53.809 23.258 -93.967 1.00 88.75 73 LYS A C 1
ATOM 623 O O . LYS A 1 73 ? 53.834 23.441 -92.750 1.00 88.75 73 LYS A O 1
ATOM 628 N N . ARG A 1 74 ? 52.738 23.556 -94.710 1.00 88.12 74 ARG A N 1
ATOM 629 C CA . ARG A 1 74 ? 51.495 24.088 -94.134 1.00 88.12 74 ARG A CA 1
ATOM 630 C C . ARG A 1 74 ? 50.826 23.068 -93.207 1.00 88.12 74 ARG A C 1
ATOM 632 O O . ARG A 1 74 ? 50.416 23.437 -92.109 1.00 88.12 74 ARG A O 1
ATOM 639 N N . LYS A 1 75 ? 50.764 21.790 -93.603 1.00 91.12 75 LYS A N 1
ATOM 640 C CA . LYS A 1 75 ? 50.250 20.697 -92.753 1.00 91.12 75 LYS A CA 1
ATOM 641 C C . LYS A 1 75 ? 51.088 20.530 -91.483 1.00 91.12 75 LYS A C 1
ATOM 643 O O . LYS A 1 75 ? 50.525 20.457 -90.395 1.00 91.12 75 LYS A O 1
ATOM 648 N N . ALA A 1 76 ? 52.415 20.544 -91.606 1.00 86.94 76 ALA A N 1
ATOM 649 C CA . ALA A 1 76 ? 53.333 20.443 -90.475 1.00 86.94 76 ALA A CA 1
ATOM 650 C C . ALA A 1 76 ? 53.158 21.602 -89.483 1.00 86.94 76 ALA A C 1
ATOM 652 O O . ALA A 1 76 ? 53.150 21.377 -88.274 1.00 86.94 76 ALA A O 1
ATOM 653 N N . LYS A 1 77 ? 52.953 22.830 -89.979 1.00 91.12 77 LYS A N 1
ATOM 654 C CA . LYS A 1 77 ? 52.679 23.997 -89.132 1.00 91.12 77 LYS A CA 1
ATOM 655 C C . LYS A 1 77 ? 51.364 23.850 -88.357 1.00 91.12 77 LYS A C 1
ATOM 657 O O . LYS A 1 77 ? 51.364 24.021 -87.143 1.00 91.12 77 LYS A O 1
ATOM 662 N N . ASN A 1 78 ? 50.276 23.471 -89.030 1.00 89.94 78 ASN A N 1
ATOM 663 C CA . ASN A 1 78 ? 48.975 23.277 -88.377 1.00 89.94 78 ASN A CA 1
ATOM 664 C C . ASN A 1 78 ? 49.029 22.171 -87.309 1.00 89.94 78 ASN A C 1
ATOM 666 O O . ASN A 1 78 ? 48.492 22.338 -86.217 1.00 89.94 78 ASN A O 1
ATOM 670 N N . LEU A 1 79 ? 49.715 21.060 -87.601 1.00 90.81 79 LEU A N 1
ATOM 671 C CA . LEU A 1 79 ? 49.904 19.968 -86.643 1.00 90.81 79 LEU A CA 1
ATOM 672 C C . LEU A 1 79 ? 50.742 20.396 -85.431 1.00 90.81 79 LEU A C 1
ATOM 674 O O . LEU A 1 79 ? 50.468 19.952 -84.318 1.00 90.81 79 LEU A O 1
ATOM 678 N N . ALA A 1 80 ? 51.742 21.262 -85.619 1.00 89.44 80 ALA A N 1
ATOM 679 C CA . ALA A 1 80 ? 52.535 21.797 -84.515 1.00 89.44 80 ALA A CA 1
ATOM 680 C C . ALA A 1 80 ? 51.694 22.686 -83.582 1.00 89.44 80 ALA A C 1
ATOM 682 O O . ALA A 1 80 ? 51.755 22.518 -82.364 1.00 89.44 80 ALA A O 1
ATOM 683 N N . GLU A 1 81 ? 50.864 23.572 -84.141 1.00 91.12 81 GLU A N 1
ATOM 684 C CA . GLU A 1 81 ? 49.947 24.424 -83.368 1.00 91.12 81 GLU A CA 1
ATOM 685 C C . GLU A 1 81 ? 48.888 23.592 -82.619 1.00 91.12 81 GLU A C 1
ATOM 687 O O . GLU A 1 81 ? 48.585 23.844 -81.449 1.00 91.12 81 GLU A O 1
ATOM 692 N N . GLU A 1 82 ? 48.350 22.550 -83.259 1.00 90.69 82 GLU A N 1
ATOM 693 C CA . GLU A 1 82 ? 47.396 21.639 -82.626 1.00 90.69 82 GLU A CA 1
ATOM 694 C C . GLU A 1 82 ? 48.034 20.814 -81.502 1.00 90.69 82 GLU A C 1
ATOM 696 O O . GLU A 1 82 ? 47.437 20.681 -80.429 1.00 90.69 82 GLU A O 1
ATOM 701 N N . LYS A 1 83 ? 49.264 20.325 -81.704 1.00 91.31 83 LYS A N 1
ATOM 702 C CA . LYS A 1 83 ? 50.033 19.624 -80.671 1.00 91.31 83 LYS A CA 1
ATOM 703 C C . LYS A 1 83 ? 50.230 20.506 -79.438 1.00 91.31 83 LYS A C 1
ATOM 705 O O . LYS A 1 83 ? 49.945 20.062 -78.328 1.00 91.31 83 LYS A O 1
ATOM 710 N N . GLU A 1 84 ? 50.632 21.762 -79.624 1.00 91.50 84 GLU A N 1
ATOM 711 C CA . GLU A 1 84 ? 50.831 22.702 -78.514 1.00 91.50 84 GLU A CA 1
ATOM 712 C C . GLU A 1 84 ? 49.524 22.964 -77.743 1.00 91.50 84 GLU A C 1
ATOM 714 O O . GLU A 1 84 ? 49.503 23.007 -76.508 1.00 91.50 84 GLU A O 1
ATOM 719 N N . ARG A 1 85 ? 48.396 23.092 -78.455 1.00 91.19 85 ARG A N 1
ATOM 720 C CA . ARG A 1 85 ? 47.071 23.253 -77.838 1.00 91.19 85 ARG A CA 1
ATOM 721 C C . ARG A 1 85 ? 46.677 22.029 -77.007 1.00 91.19 85 ARG A C 1
ATOM 723 O O . ARG A 1 85 ? 46.185 22.182 -75.887 1.00 91.19 85 ARG A O 1
ATOM 730 N N . VAL A 1 86 ? 46.887 20.823 -77.535 1.00 90.50 86 VAL A N 1
ATOM 731 C CA . VAL A 1 86 ? 46.578 19.569 -76.832 1.00 90.50 86 VAL A CA 1
ATOM 732 C C . VAL A 1 86 ? 47.459 19.403 -75.592 1.00 90.50 86 VAL A C 1
ATOM 734 O O . VAL A 1 86 ? 46.941 19.049 -74.535 1.00 90.50 86 VAL A O 1
ATOM 737 N N . GLU A 1 87 ? 48.748 19.739 -75.668 1.00 90.12 87 GLU A N 1
ATOM 738 C CA . GLU A 1 87 ? 49.662 19.691 -74.518 1.00 90.12 87 GLU A CA 1
ATOM 739 C C . GLU A 1 87 ? 49.223 20.638 -73.389 1.00 90.12 87 GLU A C 1
ATOM 741 O O . GLU A 1 87 ? 49.165 20.232 -72.224 1.00 90.12 87 GLU A O 1
ATOM 746 N N . LYS A 1 88 ? 48.816 21.875 -73.712 1.00 91.06 88 LYS A N 1
ATOM 747 C CA . LYS A 1 88 ? 48.281 22.827 -72.716 1.00 91.06 88 LYS A CA 1
ATOM 748 C C . LYS A 1 88 ? 47.000 22.314 -72.048 1.00 91.06 88 LYS A C 1
ATOM 750 O O . LYS A 1 88 ? 46.839 22.442 -70.826 1.00 91.06 88 LYS A O 1
ATOM 755 N N . ASN A 1 89 ? 46.107 21.702 -72.826 1.00 91.88 89 ASN A N 1
ATOM 756 C CA . ASN A 1 89 ? 44.873 21.110 -72.310 1.00 91.88 89 ASN A CA 1
ATOM 757 C C . ASN A 1 89 ? 45.157 19.895 -71.419 1.00 91.88 89 ASN A C 1
ATOM 759 O O . ASN A 1 89 ? 44.568 19.783 -70.345 1.00 91.88 89 ASN A O 1
ATOM 763 N N . TYR A 1 90 ? 46.099 19.035 -71.813 1.00 92.00 90 TYR A N 1
ATOM 764 C CA . TYR A 1 90 ? 46.509 17.869 -71.033 1.00 92.00 90 TYR A CA 1
ATOM 765 C C . TYR A 1 90 ? 47.064 18.273 -69.663 1.00 92.00 90 TYR A C 1
ATOM 767 O O . TYR A 1 90 ? 46.617 17.757 -68.640 1.00 92.00 90 TYR A O 1
ATOM 775 N N . VAL A 1 91 ? 47.964 19.262 -69.612 1.00 91.06 91 VAL A N 1
ATOM 776 C CA . VAL A 1 91 ? 48.522 19.765 -68.342 1.00 91.06 91 VAL A CA 1
ATOM 777 C C . VAL A 1 91 ? 47.428 20.330 -67.432 1.00 91.06 91 VAL A C 1
ATOM 779 O O . VAL A 1 91 ? 47.441 20.102 -66.219 1.00 91.06 91 VAL A O 1
ATOM 782 N N . SER A 1 92 ? 46.469 21.059 -68.000 1.00 89.44 92 SER A N 1
ATOM 783 C CA . SER A 1 92 ? 45.360 21.648 -67.241 1.00 89.44 92 SER A CA 1
ATOM 784 C C . SER A 1 92 ? 44.410 20.578 -66.693 1.00 89.44 92 SER A C 1
ATOM 786 O O . SER A 1 92 ? 44.070 20.609 -65.509 1.00 89.44 92 SER A O 1
ATOM 788 N N . ALA A 1 93 ? 44.042 19.593 -67.517 1.00 89.06 93 ALA A N 1
ATOM 789 C CA . ALA A 1 93 ? 43.210 18.463 -67.114 1.00 89.06 93 ALA A CA 1
ATOM 790 C C . ALA A 1 93 ? 43.897 17.602 -66.042 1.00 89.06 93 ALA A C 1
ATOM 792 O O . ALA A 1 93 ? 43.266 17.237 -65.053 1.00 89.06 93 ALA A O 1
ATOM 793 N N . TYR A 1 94 ? 45.203 17.355 -66.177 1.00 91.31 94 TYR A N 1
ATOM 794 C CA . TYR A 1 94 ? 45.982 16.592 -65.202 1.00 91.31 94 TYR A CA 1
ATOM 795 C C . TYR A 1 94 ? 46.022 17.276 -63.826 1.00 91.31 94 TYR A C 1
ATOM 797 O O . TYR A 1 94 ? 45.817 16.634 -62.796 1.00 91.31 94 TYR A O 1
ATOM 805 N N . LYS A 1 95 ? 46.194 18.606 -63.789 1.00 90.38 95 LYS A N 1
ATOM 806 C CA . LYS A 1 95 ? 46.109 19.383 -62.538 1.00 90.38 95 LYS A CA 1
ATOM 807 C C . LYS A 1 95 ? 44.721 19.309 -61.898 1.00 90.38 95 LYS A C 1
ATOM 809 O O . LYS A 1 95 ? 44.620 19.293 -60.672 1.00 90.38 95 LYS A O 1
ATOM 814 N N . LEU A 1 96 ? 43.658 19.299 -62.703 1.00 90.25 96 LEU A N 1
ATOM 815 C CA . LEU A 1 96 ? 42.289 19.166 -62.204 1.00 90.25 96 LEU A CA 1
ATOM 816 C C . LEU A 1 96 ? 42.054 17.767 -61.620 1.00 90.25 96 LEU A C 1
ATOM 818 O O . LEU A 1 96 ? 41.530 17.651 -60.515 1.00 90.25 96 LEU A O 1
ATOM 822 N N . PHE A 1 97 ? 42.511 16.729 -62.322 1.00 89.69 97 PHE A N 1
ATOM 823 C CA . PHE A 1 97 ? 42.418 15.338 -61.886 1.00 89.69 97 PHE A CA 1
ATOM 824 C C . PHE A 1 97 ? 43.077 15.131 -60.518 1.00 89.69 97 PHE A C 1
ATOM 826 O O . PHE A 1 97 ? 42.435 14.622 -59.607 1.00 89.69 97 PHE A O 1
ATOM 833 N N . GLN A 1 98 ? 44.295 15.647 -60.317 1.00 90.00 98 GLN A N 1
ATOM 834 C CA . GLN A 1 98 ? 44.976 15.568 -59.018 1.00 90.00 98 GLN A CA 1
ATOM 835 C C . GLN A 1 98 ? 44.209 16.258 -57.878 1.00 90.00 98 GLN A C 1
ATOM 837 O O . GLN A 1 98 ? 44.263 15.812 -56.732 1.00 90.00 98 GLN A O 1
ATOM 842 N N . LYS A 1 99 ? 43.506 17.366 -58.157 1.00 90.19 99 LYS A N 1
ATOM 843 C CA . LYS A 1 99 ? 42.671 18.037 -57.145 1.00 90.19 99 LYS A CA 1
ATOM 844 C C . LYS A 1 99 ? 41.446 17.200 -56.788 1.00 90.19 99 LYS A C 1
ATOM 846 O O . LYS A 1 99 ? 41.119 17.088 -55.609 1.00 90.19 99 LYS A O 1
ATOM 851 N N . VAL A 1 100 ? 40.793 16.618 -57.793 1.00 89.81 100 VAL A N 1
ATOM 852 C CA . VAL A 1 100 ? 39.632 15.741 -57.598 1.00 89.81 100 VAL A CA 1
ATOM 853 C C . VAL A 1 100 ? 40.033 14.491 -56.822 1.00 89.81 100 VAL A C 1
ATOM 855 O O . VAL A 1 100 ? 39.344 14.134 -55.876 1.00 89.81 100 VAL A O 1
ATOM 858 N N . GLU A 1 101 ? 41.169 13.877 -57.146 1.00 87.94 101 GLU A N 1
ATOM 859 C CA . GLU A 1 101 ? 41.670 12.682 -56.461 1.00 87.94 101 GLU A CA 1
ATOM 860 C C . GLU A 1 101 ? 41.938 12.944 -54.970 1.00 87.94 101 GLU A C 1
ATOM 862 O O . GLU A 1 101 ? 41.485 12.183 -54.115 1.00 87.94 101 GLU A O 1
ATOM 867 N N . LYS A 1 102 ? 42.574 14.078 -54.639 1.00 88.75 102 LYS A N 1
ATOM 868 C CA . LYS A 1 102 ? 42.764 14.501 -53.240 1.00 88.75 102 LYS A CA 1
ATOM 869 C C . LYS A 1 102 ? 41.437 14.717 -52.514 1.00 88.75 102 LYS A C 1
ATOM 871 O O . LYS A 1 102 ? 41.251 14.195 -51.419 1.00 88.75 102 LYS A O 1
ATOM 876 N N . SER A 1 103 ? 40.508 15.449 -53.131 1.00 89.00 103 SER A N 1
ATOM 877 C CA . SER A 1 103 ? 39.195 15.719 -52.534 1.00 89.00 103 SER A CA 1
ATOM 878 C C . SER A 1 103 ? 38.369 14.441 -52.351 1.00 89.00 103 SER A C 1
ATOM 880 O O . SER A 1 103 ? 37.685 14.290 -51.340 1.00 89.00 103 SER A O 1
ATOM 882 N N . ASN A 1 104 ? 38.463 13.496 -53.288 1.00 88.88 104 ASN A N 1
ATOM 883 C CA . ASN A 1 104 ? 37.773 12.218 -53.188 1.00 88.88 104 ASN A CA 1
ATOM 884 C C . ASN A 1 104 ? 38.341 11.364 -52.043 1.00 88.88 104 ASN A C 1
ATOM 886 O O . ASN A 1 104 ? 37.570 10.790 -51.280 1.00 88.88 104 ASN A O 1
ATOM 890 N N . GLY A 1 105 ? 39.666 11.362 -51.849 1.00 87.81 105 GLY A N 1
ATOM 891 C CA . GLY A 1 105 ? 40.297 10.709 -50.697 1.00 87.81 105 GLY A CA 1
ATOM 892 C C . GLY A 1 105 ? 39.857 11.300 -49.349 1.00 87.81 105 GLY A C 1
ATOM 893 O O . GLY A 1 105 ? 39.554 10.561 -48.412 1.00 87.81 105 GLY A O 1
ATOM 894 N N . GLU A 1 106 ? 39.745 12.629 -49.250 1.00 90.50 106 GLU A N 1
ATOM 895 C CA . GLU A 1 106 ? 39.228 13.302 -48.046 1.00 90.50 106 GLU A CA 1
ATOM 896 C C . GLU A 1 106 ? 37.758 12.943 -47.764 1.00 90.50 106 GLU A C 1
ATOM 898 O O . GLU A 1 106 ? 37.387 12.677 -46.616 1.00 90.50 106 GLU A O 1
ATOM 903 N N . LEU A 1 107 ? 36.922 12.887 -48.807 1.00 90.38 107 LEU A N 1
ATOM 904 C CA . LEU A 1 107 ? 35.517 12.485 -48.705 1.00 90.38 107 LEU A CA 1
ATOM 905 C C . LEU A 1 107 ? 35.352 11.015 -48.307 1.00 90.38 107 LEU A C 1
ATOM 907 O O . LEU A 1 107 ? 34.453 10.691 -47.527 1.00 90.38 107 LEU A O 1
ATOM 911 N N . GLU A 1 108 ? 36.197 10.119 -48.813 1.00 88.25 108 GLU A N 1
ATOM 912 C CA . GLU A 1 108 ? 36.193 8.705 -48.429 1.00 88.25 108 GLU A CA 1
ATOM 913 C C . GLU A 1 108 ? 36.540 8.524 -46.948 1.00 88.25 108 GLU A C 1
ATOM 915 O O . GLU A 1 108 ? 35.832 7.811 -46.228 1.00 88.25 108 GLU A O 1
ATOM 920 N N . GLU A 1 109 ? 37.559 9.232 -46.460 1.00 90.31 109 GLU A N 1
ATOM 921 C CA . GLU A 1 109 ? 37.957 9.195 -45.051 1.00 90.31 109 GLU A CA 1
ATOM 922 C C . GLU A 1 109 ? 36.872 9.797 -44.138 1.00 90.31 109 GLU A C 1
ATOM 924 O O . GLU A 1 109 ? 36.547 9.238 -43.084 1.00 90.31 109 GLU A O 1
ATOM 929 N N . ALA A 1 110 ? 36.234 10.896 -44.555 1.00 89.12 110 ALA A N 1
ATOM 930 C CA . ALA A 1 110 ? 35.098 11.477 -43.841 1.00 89.12 110 ALA A CA 1
ATOM 931 C C . ALA A 1 110 ? 33.892 10.519 -43.795 1.00 89.12 110 ALA A C 1
ATOM 933 O O . ALA A 1 110 ? 33.297 10.310 -42.733 1.00 89.12 110 ALA A O 1
ATOM 934 N N . ASN A 1 111 ? 33.564 9.871 -44.918 1.00 88.56 111 ASN A N 1
ATOM 935 C CA . ASN A 1 111 ? 32.494 8.875 -44.990 1.00 88.56 111 ASN A CA 1
ATOM 936 C C . ASN A 1 111 ? 32.778 7.655 -44.110 1.00 88.56 111 ASN A C 1
ATOM 938 O O . ASN A 1 111 ? 31.864 7.123 -43.474 1.00 88.56 111 ASN A O 1
ATOM 942 N N . LYS A 1 112 ? 34.036 7.211 -44.034 1.00 91.94 112 LYS A N 1
ATOM 943 C CA . LYS A 1 112 ? 34.447 6.121 -43.146 1.00 91.94 112 LYS A CA 1
ATOM 944 C C . LYS A 1 112 ? 34.212 6.484 -41.678 1.00 91.94 112 LYS A C 1
ATOM 946 O O . LYS A 1 112 ? 33.553 5.721 -40.969 1.00 91.94 112 LYS A O 1
ATOM 951 N N . LYS A 1 113 ? 34.643 7.676 -41.250 1.00 91.50 113 LYS A N 1
ATOM 952 C CA . LYS A 1 113 ? 34.416 8.185 -39.884 1.00 91.50 113 LYS A CA 1
ATOM 953 C C . LYS A 1 113 ? 32.928 8.307 -39.550 1.00 91.50 113 LYS A C 1
ATOM 955 O O . LYS A 1 113 ? 32.505 7.867 -38.483 1.00 91.50 113 LYS A O 1
ATOM 960 N N . LEU A 1 114 ? 32.116 8.825 -40.474 1.00 90.25 114 LEU A N 1
ATOM 961 C CA . LEU A 1 114 ? 30.659 8.912 -40.307 1.00 90.25 114 LEU A CA 1
ATOM 962 C C . LEU A 1 114 ? 30.003 7.533 -40.169 1.00 90.25 114 LEU A C 1
ATOM 964 O O . LEU A 1 114 ? 29.142 7.340 -39.311 1.00 90.25 114 LEU A O 1
ATOM 968 N N . ARG A 1 115 ? 30.420 6.546 -40.971 1.00 87.69 115 ARG A N 1
ATOM 969 C CA . ARG A 1 115 ? 29.917 5.166 -40.863 1.00 87.69 115 ARG A CA 1
ATOM 970 C C . ARG A 1 115 ? 30.265 4.537 -39.517 1.00 87.69 115 ARG A C 1
ATOM 972 O O . ARG A 1 115 ? 29.426 3.848 -38.941 1.00 87.69 115 ARG A O 1
ATOM 979 N N . GLU A 1 116 ? 31.475 4.756 -39.013 1.00 89.38 116 GLU A N 1
ATOM 980 C CA . GLU A 1 116 ? 31.888 4.271 -37.692 1.00 89.38 116 GLU A CA 1
ATOM 981 C C . GLU A 1 116 ? 31.111 4.952 -36.561 1.00 89.38 116 GLU A C 1
ATOM 983 O O . GLU A 1 116 ? 30.634 4.271 -35.651 1.00 89.38 116 GLU A O 1
ATOM 988 N N . PHE A 1 117 ? 30.911 6.268 -36.645 1.00 87.94 117 PHE A N 1
ATOM 989 C CA . PHE A 1 117 ? 30.113 7.024 -35.682 1.00 87.94 117 PHE A CA 1
ATOM 990 C C . PHE A 1 117 ? 28.648 6.562 -35.655 1.00 87.94 117 PHE A C 1
ATOM 992 O O . PHE A 1 117 ? 28.125 6.235 -34.590 1.00 87.94 117 PHE A O 1
ATOM 999 N N . ASN A 1 118 ? 28.016 6.413 -36.823 1.00 87.00 118 ASN A N 1
ATOM 1000 C CA . ASN A 1 118 ? 26.646 5.904 -36.929 1.00 87.00 118 ASN A CA 1
ATOM 1001 C C . ASN A 1 118 ? 26.515 4.475 -36.389 1.00 87.00 118 ASN A C 1
ATOM 1003 O O . ASN A 1 118 ? 25.541 4.165 -35.709 1.00 87.00 118 ASN A O 1
ATOM 1007 N N . LYS A 1 119 ? 27.500 3.599 -36.634 1.00 89.00 119 LYS A N 1
ATOM 1008 C CA . LYS A 1 119 ? 27.505 2.248 -36.046 1.00 89.00 119 LYS A CA 1
ATOM 1009 C C . LYS A 1 119 ? 27.516 2.289 -34.517 1.00 89.00 119 LYS A C 1
ATOM 1011 O O . LYS A 1 119 ? 26.813 1.487 -33.906 1.00 89.00 119 LYS A O 1
ATOM 1016 N N . ARG A 1 120 ? 28.285 3.200 -33.909 1.00 88.12 120 ARG A N 1
ATOM 1017 C CA . ARG A 1 120 ? 28.331 3.370 -32.445 1.00 88.12 120 ARG A CA 1
ATOM 1018 C C . ARG A 1 120 ? 27.004 3.884 -31.897 1.00 88.12 120 ARG A C 1
ATOM 1020 O O . ARG A 1 120 ? 26.465 3.260 -30.993 1.00 88.12 120 ARG A O 1
ATOM 1027 N N . LEU A 1 121 ? 26.436 4.931 -32.498 1.00 88.69 121 LEU A N 1
ATOM 1028 C CA . LEU A 1 121 ? 25.131 5.461 -32.088 1.00 88.69 121 LEU A CA 1
ATOM 1029 C C . LEU A 1 121 ? 24.031 4.398 -32.157 1.00 88.69 121 LEU A C 1
ATOM 1031 O O . LEU A 1 121 ? 23.323 4.176 -31.180 1.00 88.69 121 LEU A O 1
ATOM 1035 N N . VAL A 1 122 ? 23.941 3.673 -33.276 1.00 88.81 122 VAL A N 1
ATOM 1036 C CA . VAL A 1 122 ? 22.949 2.601 -33.440 1.00 88.81 122 VAL A CA 1
ATOM 1037 C C . VAL A 1 122 ? 23.166 1.476 -32.423 1.00 88.81 122 VAL A C 1
ATOM 1039 O O . VAL A 1 122 ? 22.194 0.883 -31.954 1.00 88.81 122 VAL A O 1
ATOM 1042 N N . ALA A 1 123 ? 24.414 1.152 -32.073 1.00 86.56 123 ALA A N 1
ATOM 1043 C CA . ALA A 1 123 ? 24.709 0.146 -31.056 1.00 86.56 123 ALA A CA 1
ATOM 1044 C C . ALA A 1 123 ? 24.266 0.597 -29.654 1.00 86.56 123 ALA A C 1
ATOM 1046 O O . ALA A 1 123 ? 23.604 -0.180 -28.963 1.00 86.56 123 ALA A O 1
ATOM 1047 N N . ASP A 1 124 ? 24.565 1.839 -29.270 1.00 88.31 124 ASP A N 1
ATOM 1048 C CA . ASP A 1 124 ? 24.177 2.414 -27.977 1.00 88.31 124 ASP A CA 1
ATOM 1049 C C . ASP A 1 124 ? 22.656 2.527 -27.842 1.00 88.31 124 ASP A C 1
ATOM 1051 O O . ASP A 1 124 ? 22.079 2.164 -26.817 1.00 88.31 124 ASP A O 1
ATOM 1055 N N . GLU A 1 125 ? 21.976 2.968 -28.897 1.00 84.12 125 GLU A N 1
ATOM 1056 C CA . GLU A 1 125 ? 20.523 3.120 -28.906 1.00 84.12 125 GLU A CA 1
ATOM 1057 C C . GLU A 1 125 ? 19.818 1.758 -28.869 1.00 84.12 125 GLU A C 1
ATOM 1059 O O . GLU A 1 125 ? 18.907 1.540 -28.069 1.00 84.12 125 GLU A O 1
ATOM 1064 N N . ARG A 1 126 ? 20.327 0.765 -29.616 1.00 84.12 126 ARG A N 1
ATOM 1065 C CA . ARG A 1 126 ? 19.871 -0.630 -29.490 1.00 84.12 126 ARG A CA 1
ATOM 1066 C C . ARG A 1 126 ? 20.130 -1.203 -28.098 1.00 84.12 126 ARG A C 1
ATOM 1068 O O . ARG A 1 126 ? 19.334 -2.019 -27.634 1.00 84.12 126 ARG A O 1
ATOM 1075 N N . ALA A 1 127 ? 21.225 -0.830 -27.437 1.00 85.50 127 ALA A N 1
ATOM 1076 C CA . ALA A 1 127 ? 21.515 -1.271 -26.077 1.00 85.50 127 ALA A CA 1
ATOM 1077 C C . ALA A 1 127 ? 20.521 -0.677 -25.068 1.00 85.50 127 ALA A C 1
ATOM 1079 O O . ALA A 1 127 ? 20.016 -1.423 -24.229 1.00 85.50 127 ALA A O 1
ATOM 1080 N N . LYS A 1 128 ? 20.174 0.611 -25.199 1.00 87.00 128 LYS A N 1
ATOM 1081 C CA . LYS A 1 128 ? 19.144 1.272 -24.378 1.00 87.00 128 LYS A CA 1
ATOM 1082 C C . LYS A 1 128 ? 17.774 0.622 -24.552 1.00 87.00 128 LYS A C 1
ATOM 1084 O O . LYS A 1 128 ? 17.206 0.155 -23.571 1.00 87.00 128 LYS A O 1
ATOM 1089 N N . VAL A 1 129 ? 17.317 0.455 -25.795 1.00 84.00 129 VAL A N 1
ATOM 1090 C CA . VAL A 1 129 ? 16.027 -0.196 -26.094 1.00 84.00 129 VAL A CA 1
ATOM 1091 C C . VAL A 1 129 ? 15.985 -1.629 -25.550 1.00 84.00 129 VAL A C 1
ATOM 1093 O O . VAL A 1 129 ? 14.987 -2.057 -24.976 1.00 84.00 129 VAL A O 1
ATOM 1096 N N . ARG A 1 130 ? 17.083 -2.390 -25.663 1.00 82.62 130 ARG A N 1
ATOM 1097 C CA . ARG A 1 130 ? 17.167 -3.736 -25.068 1.00 82.62 130 ARG A CA 1
ATOM 1098 C C . ARG A 1 130 ? 17.150 -3.711 -23.541 1.00 82.62 130 ARG A C 1
ATOM 1100 O O . ARG A 1 130 ? 16.604 -4.634 -22.944 1.00 82.62 130 ARG A O 1
ATOM 1107 N N . ALA A 1 131 ? 17.773 -2.721 -22.906 1.00 80.50 131 ALA A N 1
ATOM 1108 C CA . ALA A 1 131 ? 17.759 -2.579 -21.454 1.00 80.50 131 ALA A CA 1
ATOM 1109 C C . ALA A 1 131 ? 16.351 -2.235 -20.944 1.00 80.50 131 ALA A C 1
ATOM 1111 O O . ALA A 1 131 ? 15.885 -2.860 -19.994 1.00 80.50 131 ALA A O 1
ATOM 1112 N N . GLU A 1 132 ? 15.651 -1.325 -21.620 1.00 78.56 132 GLU A N 1
ATOM 1113 C CA . GLU A 1 132 ? 14.256 -0.970 -21.335 1.00 78.56 132 GLU A CA 1
ATOM 1114 C C . GLU A 1 132 ? 13.321 -2.169 -21.527 1.00 78.56 132 GLU A C 1
ATOM 1116 O O . GLU A 1 132 ? 12.568 -2.506 -20.615 1.00 78.56 132 GLU A O 1
ATOM 1121 N N . ALA A 1 133 ? 13.444 -2.897 -22.644 1.00 72.69 133 ALA A N 1
ATOM 1122 C CA . ALA A 1 133 ? 12.661 -4.108 -22.897 1.00 72.69 133 ALA A CA 1
ATOM 1123 C C . ALA A 1 133 ? 12.902 -5.197 -21.835 1.00 72.69 133 ALA A C 1
ATOM 1125 O O . ALA A 1 133 ? 11.957 -5.824 -21.365 1.00 72.69 133 ALA A O 1
ATOM 1126 N N . ARG A 1 134 ? 14.155 -5.396 -21.396 1.00 72.19 134 ARG A N 1
ATOM 1127 C CA . ARG A 1 134 ? 14.487 -6.342 -20.313 1.00 72.19 134 ARG A CA 1
ATOM 1128 C C . ARG A 1 134 ? 13.917 -5.916 -18.963 1.00 72.19 134 ARG A C 1
ATOM 1130 O O . ARG A 1 134 ? 13.566 -6.778 -18.160 1.00 72.19 134 ARG A O 1
ATOM 1137 N N . SER A 1 135 ? 13.873 -4.617 -18.681 1.00 70.94 135 SER A N 1
ATOM 1138 C CA . SER A 1 135 ? 13.261 -4.092 -17.458 1.00 70.94 135 SER A CA 1
ATOM 1139 C C . SER A 1 135 ? 11.745 -4.283 -17.481 1.00 70.94 135 SER A C 1
ATOM 1141 O O . SER A 1 135 ? 11.202 -4.811 -16.515 1.00 70.94 135 SER A O 1
ATOM 1143 N N . ALA A 1 136 ? 11.087 -3.983 -18.605 1.00 66.06 136 ALA A N 1
ATOM 1144 C CA . ALA A 1 136 ? 9.656 -4.221 -18.792 1.00 66.06 136 ALA A CA 1
ATOM 1145 C C . ALA A 1 136 ? 9.293 -5.716 -18.680 1.00 66.06 136 ALA A C 1
ATOM 1147 O O . ALA A 1 136 ? 8.383 -6.081 -17.940 1.00 66.06 136 ALA A O 1
ATOM 1148 N N . GLU A 1 137 ? 10.066 -6.607 -19.311 1.00 63.09 137 GLU A N 1
ATOM 1149 C CA . GLU A 1 137 ? 9.857 -8.062 -19.231 1.00 63.09 137 GLU A CA 1
ATOM 1150 C C . GLU A 1 137 ? 10.041 -8.599 -17.796 1.00 63.09 137 GLU A C 1
ATOM 1152 O O . GLU A 1 137 ? 9.335 -9.514 -17.359 1.00 63.09 137 GLU A O 1
ATOM 1157 N N . LYS A 1 138 ? 10.970 -8.023 -17.017 1.00 62.41 138 LYS A N 1
ATOM 1158 C CA . LYS A 1 138 ? 11.123 -8.343 -15.588 1.00 62.41 138 LYS A CA 1
ATOM 1159 C C . LYS A 1 138 ? 9.917 -7.903 -14.763 1.00 62.41 138 LYS A C 1
ATOM 1161 O O . LYS A 1 138 ? 9.555 -8.622 -13.830 1.00 62.41 138 LYS A O 1
ATOM 1166 N N . GLU A 1 139 ? 9.317 -6.755 -15.072 1.00 61.59 139 GLU A N 1
ATOM 1167 C CA . GLU A 1 139 ? 8.100 -6.300 -14.396 1.00 61.59 139 GLU A CA 1
ATOM 1168 C C . GLU A 1 139 ? 6.903 -7.189 -14.726 1.00 61.59 139 GLU A C 1
ATOM 1170 O O . GLU A 1 139 ? 6.180 -7.588 -13.815 1.00 61.59 139 GLU A O 1
ATOM 1175 N N . GLU A 1 140 ? 6.750 -7.585 -15.989 1.00 60.59 140 GLU A N 1
ATOM 1176 C CA . GLU A 1 140 ? 5.651 -8.438 -16.454 1.00 60.59 140 GLU A CA 1
ATOM 1177 C C . GLU A 1 140 ? 5.725 -9.858 -15.860 1.00 60.59 140 GLU A C 1
ATOM 1179 O O . GLU A 1 140 ? 4.713 -10.465 -15.512 1.00 60.59 140 GLU A O 1
ATOM 1184 N N . ARG A 1 141 ? 6.943 -10.373 -15.634 1.00 64.81 141 ARG A N 1
ATOM 1185 C CA . ARG A 1 141 ? 7.186 -11.670 -14.974 1.00 64.81 141 ARG A CA 1
ATOM 1186 C C . ARG A 1 141 ? 7.206 -11.606 -13.445 1.00 64.81 141 ARG A C 1
ATOM 1188 O O . ARG A 1 141 ? 7.553 -12.604 -12.796 1.00 64.81 141 ARG A O 1
ATOM 1195 N N . ARG A 1 142 ? 6.854 -10.476 -12.816 1.00 69.62 142 ARG A N 1
ATOM 1196 C CA . ARG A 1 142 ? 6.780 -10.407 -11.348 1.00 69.62 142 ARG A CA 1
ATOM 1197 C C . ARG A 1 142 ? 5.708 -11.377 -10.844 1.00 69.62 142 ARG A C 1
ATOM 1199 O O . ARG A 1 142 ? 4.512 -11.165 -10.994 1.00 69.62 142 ARG A O 1
ATOM 1206 N N . ARG A 1 143 ? 6.151 -12.423 -10.138 1.00 73.25 143 ARG A N 1
ATOM 1207 C CA . ARG A 1 143 ? 5.261 -13.367 -9.433 1.00 73.25 143 ARG A CA 1
ATOM 1208 C C . ARG A 1 143 ? 4.302 -12.633 -8.496 1.00 73.25 143 ARG A C 1
ATOM 1210 O O . ARG A 1 143 ? 4.673 -11.611 -7.922 1.00 73.25 143 ARG A O 1
ATOM 1217 N N . PHE A 1 144 ? 3.108 -13.165 -8.269 1.00 78.81 144 PHE A N 1
ATOM 1218 C CA . PHE A 1 144 ? 2.152 -12.559 -7.342 1.00 78.81 144 PHE A CA 1
ATOM 1219 C C . PHE A 1 144 ? 2.717 -12.502 -5.911 1.00 78.81 144 PHE A C 1
ATOM 1221 O O . PHE A 1 144 ? 3.326 -13.470 -5.452 1.00 78.81 144 PHE A O 1
ATOM 1228 N N . TYR A 1 145 ? 2.519 -11.392 -5.187 1.00 81.88 145 TYR A N 1
ATOM 1229 C CA . TYR A 1 145 ? 3.122 -11.195 -3.856 1.00 81.88 145 TYR A CA 1
ATOM 1230 C C . TYR A 1 145 ? 2.749 -12.313 -2.865 1.00 81.88 145 TYR A C 1
ATOM 1232 O O . TYR A 1 145 ? 3.607 -12.793 -2.127 1.00 81.88 145 TYR A O 1
ATOM 1240 N N . GLY A 1 146 ? 1.505 -12.807 -2.917 1.00 77.62 146 GLY A N 1
ATOM 1241 C CA . GLY A 1 146 ? 1.040 -13.920 -2.079 1.00 77.62 146 GLY A CA 1
ATOM 1242 C C . GLY A 1 146 ? 1.725 -15.267 -2.350 1.00 77.62 146 GLY A C 1
ATOM 1243 O O . GLY A 1 146 ? 1.742 -16.119 -1.472 1.00 77.62 146 GLY A O 1
ATOM 1244 N N . THR A 1 147 ? 2.337 -15.451 -3.525 1.00 83.81 147 THR A N 1
ATOM 1245 C CA . THR A 1 147 ? 3.055 -16.691 -3.893 1.00 83.81 147 THR A CA 1
ATOM 1246 C C . THR A 1 147 ? 4.534 -16.677 -3.505 1.00 83.81 147 THR A C 1
ATOM 1248 O O . THR A 1 147 ? 5.243 -17.667 -3.686 1.00 83.81 147 THR A O 1
ATOM 1251 N N . LEU A 1 148 ? 5.033 -15.556 -2.979 1.00 82.31 148 LEU A N 1
ATOM 1252 C CA . LEU A 1 148 ? 6.404 -15.466 -2.496 1.00 82.31 148 LEU A CA 1
ATOM 1253 C C . LEU A 1 148 ? 6.509 -16.206 -1.157 1.00 82.31 148 LEU A C 1
ATOM 1255 O O . LEU A 1 148 ? 5.817 -15.866 -0.201 1.00 82.31 148 LEU A O 1
ATOM 1259 N N . SER A 1 149 ? 7.397 -17.192 -1.061 1.00 77.12 149 SER A N 1
ATOM 1260 C CA . SER A 1 149 ? 7.742 -17.849 0.209 1.00 77.12 149 SER A CA 1
ATOM 1261 C C . SER A 1 149 ? 8.982 -17.227 0.857 1.00 77.12 149 SER A C 1
ATOM 1263 O O . SER A 1 149 ? 9.047 -17.098 2.076 1.00 77.12 149 SER A O 1
ATOM 1265 N N . ASN A 1 150 ? 9.941 -16.779 0.043 1.00 87.19 150 ASN A N 1
ATOM 1266 C CA . ASN A 1 150 ? 11.213 -16.232 0.504 1.00 87.19 150 ASN A CA 1
ATOM 1267 C C . ASN A 1 150 ? 11.046 -14.842 1.149 1.00 87.19 150 ASN A C 1
ATOM 1269 O O . ASN A 1 150 ? 10.578 -13.895 0.509 1.00 87.19 150 ASN A O 1
ATOM 1273 N N . TYR A 1 151 ? 11.487 -14.723 2.404 1.00 87.44 151 TYR A N 1
ATOM 1274 C CA . TYR A 1 151 ? 11.506 -13.482 3.179 1.00 87.44 151 TYR A CA 1
ATOM 1275 C C . TYR A 1 151 ? 12.273 -12.352 2.480 1.00 87.44 151 TYR A C 1
ATOM 1277 O O . TYR A 1 151 ? 11.770 -11.234 2.403 1.00 87.44 151 TYR A O 1
ATOM 1285 N N . TYR A 1 152 ? 13.450 -12.640 1.917 1.00 85.31 152 TYR A N 1
ATOM 1286 C CA . TYR A 1 152 ? 14.292 -11.624 1.283 1.00 85.31 152 TYR A CA 1
ATOM 1287 C C . TYR A 1 152 ? 13.590 -10.985 0.077 1.00 85.31 152 TYR A C 1
ATOM 1289 O O . TYR A 1 152 ? 13.542 -9.765 -0.048 1.00 85.31 152 TYR A O 1
ATOM 1297 N N . CYS A 1 153 ? 12.936 -11.800 -0.756 1.00 82.81 153 CYS A N 1
ATOM 1298 C CA . CYS A 1 153 ? 12.160 -11.310 -1.896 1.00 82.81 153 CYS A CA 1
ATOM 1299 C C . CYS A 1 153 ? 10.946 -10.473 -1.465 1.00 82.81 153 CYS A C 1
ATOM 1301 O O . CYS A 1 153 ? 10.602 -9.499 -2.134 1.00 82.81 153 CYS A O 1
ATOM 1303 N N . LYS A 1 154 ? 10.283 -10.836 -0.356 1.00 85.06 154 LYS A N 1
ATOM 1304 C CA . LYS A 1 154 ? 9.198 -10.021 0.213 1.00 85.06 154 LYS A CA 1
ATOM 1305 C C . LYS A 1 154 ? 9.715 -8.681 0.716 1.00 85.06 154 LYS A C 1
ATOM 1307 O O . LYS A 1 154 ? 9.087 -7.665 0.433 1.00 85.06 154 LYS A O 1
ATOM 1312 N N . LYS A 1 155 ? 10.848 -8.688 1.425 1.00 88.31 155 LYS A N 1
ATOM 1313 C CA . LYS A 1 155 ? 11.492 -7.488 1.963 1.00 88.31 155 LYS A CA 1
ATOM 1314 C C . LYS A 1 155 ? 11.870 -6.521 0.845 1.00 88.31 155 LYS A C 1
ATOM 1316 O O . LYS A 1 155 ? 11.438 -5.378 0.882 1.00 88.31 155 LYS A O 1
ATOM 1321 N N . GLN A 1 156 ? 12.557 -7.008 -0.186 1.00 86.62 156 GLN A N 1
ATOM 1322 C CA . GLN A 1 156 ? 12.957 -6.196 -1.334 1.00 86.62 156 GLN A CA 1
ATOM 1323 C C . GLN A 1 156 ? 11.754 -5.526 -2.016 1.00 86.62 156 GLN A C 1
ATOM 1325 O O . GLN A 1 156 ? 11.788 -4.339 -2.314 1.00 86.62 156 GLN A O 1
ATOM 1330 N N . ARG A 1 157 ? 10.644 -6.252 -2.205 1.00 85.38 157 ARG A N 1
ATOM 1331 C CA . ARG A 1 157 ? 9.421 -5.658 -2.771 1.00 85.38 157 ARG A CA 1
ATOM 1332 C C . ARG A 1 157 ? 8.791 -4.593 -1.884 1.00 85.38 157 ARG A C 1
ATOM 1334 O O . ARG A 1 157 ? 8.210 -3.647 -2.401 1.00 85.38 157 ARG A O 1
ATOM 1341 N N . MET A 1 158 ? 8.848 -4.775 -0.569 1.00 88.50 158 MET A N 1
ATOM 1342 C CA . MET A 1 158 ? 8.354 -3.773 0.373 1.00 88.50 158 MET A CA 1
ATOM 1343 C C . MET A 1 158 ? 9.248 -2.530 0.368 1.00 88.50 158 MET A C 1
ATOM 1345 O O . MET A 1 158 ? 8.721 -1.427 0.411 1.00 88.50 158 MET A O 1
ATOM 1349 N N . GLU A 1 159 ? 10.567 -2.694 0.243 1.00 89.62 159 GLU A N 1
ATOM 1350 C CA . GLU A 1 159 ? 11.519 -1.587 0.080 1.00 89.62 159 GLU A CA 1
ATOM 1351 C C . GLU A 1 159 ? 11.274 -0.829 -1.240 1.00 89.62 159 GLU A C 1
ATOM 1353 O O . GLU A 1 159 ? 11.159 0.393 -1.223 1.00 89.62 159 GLU A O 1
ATOM 1358 N N . GLU A 1 160 ? 11.082 -1.531 -2.365 1.00 87.38 160 GLU A N 1
ATOM 1359 C CA . GLU A 1 160 ? 10.710 -0.919 -3.657 1.00 87.38 160 GLU A CA 1
ATOM 1360 C C . GLU A 1 160 ? 9.392 -0.127 -3.563 1.00 87.38 160 GLU A C 1
ATOM 1362 O O . GLU A 1 160 ? 9.282 0.993 -4.074 1.00 87.38 160 GLU A O 1
ATOM 1367 N N . ALA A 1 161 ? 8.388 -0.695 -2.887 1.00 89.12 161 ALA A N 1
ATOM 1368 C CA . ALA A 1 161 ? 7.107 -0.033 -2.668 1.00 89.12 161 ALA A CA 1
ATOM 1369 C C . ALA A 1 161 ? 7.247 1.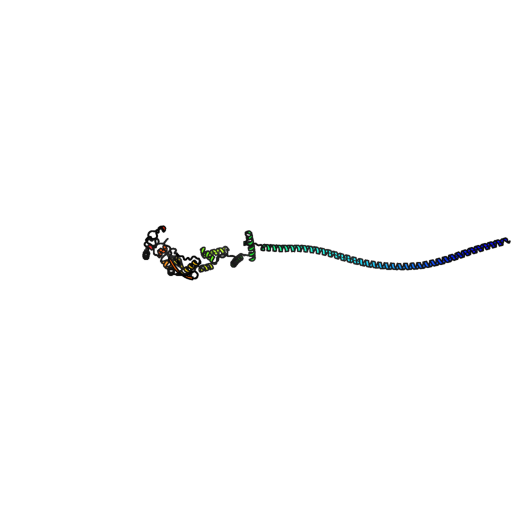198 -1.763 1.00 89.12 161 ALA A C 1
ATOM 1371 O O . ALA A 1 161 ? 6.633 2.225 -2.043 1.00 89.12 161 ALA A O 1
ATOM 1372 N N . LEU A 1 162 ? 8.063 1.113 -0.707 1.00 88.31 162 LEU A N 1
ATOM 1373 C CA . LEU A 1 162 ? 8.322 2.222 0.206 1.00 88.31 162 LEU A CA 1
ATOM 1374 C C . LEU A 1 162 ? 8.958 3.400 -0.535 1.00 88.31 162 LEU A C 1
ATOM 1376 O O . LEU A 1 162 ? 8.411 4.495 -0.482 1.00 88.31 162 LEU A O 1
ATOM 1380 N N . VAL A 1 163 ? 10.025 3.157 -1.301 1.00 88.12 163 VAL A N 1
ATOM 1381 C CA . VAL A 1 163 ? 10.705 4.194 -2.098 1.00 88.12 163 VAL A CA 1
ATOM 1382 C C . VAL A 1 163 ? 9.743 4.852 -3.089 1.00 88.12 163 VAL A C 1
ATOM 1384 O O . VAL A 1 163 ? 9.723 6.073 -3.229 1.00 88.12 163 VAL A O 1
ATOM 1387 N N . SER A 1 164 ? 8.899 4.055 -3.751 1.00 87.88 164 SER A N 1
ATOM 1388 C CA . SER A 1 164 ? 7.894 4.579 -4.685 1.00 87.88 164 SER A CA 1
ATOM 1389 C C . SER A 1 164 ? 6.858 5.457 -3.975 1.00 87.88 164 SER A C 1
ATOM 1391 O O . SER A 1 164 ? 6.496 6.519 -4.475 1.00 87.88 164 SER A O 1
ATOM 1393 N N . MET A 1 165 ? 6.392 5.041 -2.795 1.00 88.31 165 MET A N 1
ATOM 1394 C CA . MET A 1 165 ? 5.444 5.815 -1.990 1.00 88.31 165 MET A CA 1
ATOM 1395 C C . MET A 1 165 ? 6.064 7.101 -1.434 1.00 88.31 165 MET A C 1
ATOM 1397 O O . MET A 1 165 ? 5.410 8.139 -1.448 1.00 88.31 165 MET A O 1
ATOM 1401 N N . GLU A 1 166 ? 7.324 7.068 -0.999 1.00 88.12 166 GLU A N 1
ATOM 1402 C CA . GLU A 1 166 ? 8.060 8.257 -0.552 1.00 88.12 166 GLU A CA 1
ATOM 1403 C C . GLU A 1 166 ? 8.277 9.258 -1.691 1.00 88.12 166 GLU A C 1
ATOM 1405 O O . GLU A 1 166 ? 8.161 10.467 -1.485 1.00 88.12 166 GLU A O 1
ATOM 1410 N N . HIS A 1 167 ? 8.526 8.760 -2.906 1.00 88.19 167 HIS A N 1
ATOM 1411 C CA . HIS A 1 167 ? 8.599 9.592 -4.102 1.00 88.19 167 HIS A CA 1
ATOM 1412 C C . HIS A 1 167 ? 7.254 10.267 -4.410 1.00 88.19 167 HIS A C 1
ATOM 1414 O O . HIS A 1 167 ? 7.217 11.473 -4.642 1.00 88.19 167 HIS A O 1
ATOM 1420 N N . ILE A 1 168 ? 6.143 9.518 -4.343 1.00 88.56 168 ILE A N 1
ATOM 1421 C CA . ILE A 1 168 ? 4.781 10.059 -4.523 1.00 88.56 168 ILE A CA 1
ATOM 1422 C C . ILE A 1 168 ? 4.452 11.111 -3.456 1.00 88.56 168 ILE A C 1
ATOM 1424 O O . ILE A 1 168 ? 3.797 12.106 -3.758 1.00 88.56 168 ILE A O 1
ATOM 1428 N N . ALA A 1 169 ? 4.920 10.916 -2.223 1.00 88.12 169 ALA A N 1
ATOM 1429 C CA . ALA A 1 169 ? 4.710 11.853 -1.125 1.00 88.12 169 ALA A CA 1
ATOM 1430 C C . ALA A 1 169 ? 5.459 13.194 -1.301 1.00 88.12 169 ALA A C 1
ATOM 1432 O O . ALA A 1 169 ? 5.193 14.128 -0.549 1.00 88.12 169 ALA A O 1
ATOM 1433 N N . GLY A 1 170 ? 6.359 13.316 -2.287 1.00 80.75 170 GLY A N 1
ATOM 1434 C CA . GLY A 1 170 ? 6.979 14.588 -2.677 1.00 80.75 170 GLY A CA 1
ATOM 1435 C C . GLY A 1 170 ? 8.243 14.985 -1.904 1.00 80.75 170 GLY A C 1
ATOM 1436 O O . GLY A 1 170 ? 8.730 16.097 -2.088 1.00 80.75 170 GLY A O 1
ATOM 1437 N N . GLY A 1 171 ? 8.809 14.080 -1.094 1.00 73.50 171 GLY A N 1
ATOM 1438 C CA . GLY A 1 171 ? 10.003 14.326 -0.274 1.00 73.50 171 GLY A CA 1
ATOM 1439 C C . GLY A 1 171 ? 9.727 15.145 0.998 1.00 73.50 171 GLY A C 1
ATOM 1440 O O . GLY A 1 171 ? 8.967 16.107 0.989 1.00 73.50 171 GLY A O 1
ATOM 1441 N N . GLY A 1 172 ? 10.352 14.759 2.118 1.00 79.31 172 GLY A N 1
ATOM 1442 C CA . GLY A 1 172 ? 10.154 15.382 3.437 1.00 79.31 172 GLY A CA 1
ATOM 1443 C C . GLY A 1 172 ? 9.620 14.402 4.487 1.00 79.31 172 GLY A C 1
ATOM 1444 O O . GLY A 1 172 ? 9.891 13.205 4.411 1.00 79.31 172 GLY A O 1
ATOM 1445 N N . ASP A 1 173 ? 8.877 14.901 5.482 1.00 81.00 173 ASP A N 1
ATOM 1446 C CA . ASP A 1 173 ? 8.207 14.046 6.473 1.00 81.00 173 ASP A CA 1
ATOM 1447 C C . ASP A 1 173 ? 6.991 13.343 5.846 1.00 81.00 173 ASP A C 1
ATOM 1449 O O . ASP A 1 173 ? 5.907 13.911 5.708 1.00 81.00 173 ASP A O 1
ATOM 1453 N N . THR A 1 174 ? 7.176 12.080 5.473 1.00 83.50 174 THR A N 1
ATOM 1454 C CA . THR A 1 174 ? 6.161 11.231 4.833 1.00 83.50 174 THR A CA 1
ATOM 1455 C C . THR A 1 174 ? 5.189 10.591 5.830 1.00 83.50 174 THR A C 1
ATOM 1457 O O . THR A 1 174 ? 4.245 9.907 5.429 1.00 83.50 174 THR A O 1
ATOM 1460 N N . THR A 1 175 ? 5.354 10.834 7.138 1.00 82.25 175 THR A N 1
ATOM 1461 C CA . THR A 1 175 ? 4.534 10.207 8.189 1.00 82.25 175 THR A CA 1
ATOM 1462 C C . THR A 1 175 ? 3.043 10.529 8.032 1.00 82.25 175 THR A C 1
ATOM 1464 O O . THR A 1 175 ? 2.197 9.653 8.231 1.00 82.25 175 THR A O 1
ATOM 1467 N N . GLY A 1 176 ? 2.709 11.768 7.652 1.00 82.38 176 GLY A N 1
ATOM 1468 C CA . GLY A 1 176 ? 1.326 12.184 7.387 1.00 82.38 176 GLY A CA 1
ATOM 1469 C C . GLY A 1 176 ? 0.711 11.439 6.201 1.00 82.38 176 GLY A C 1
ATOM 1470 O O . GLY A 1 176 ? -0.369 10.866 6.329 1.00 82.38 176 GLY A O 1
ATOM 1471 N N . PHE A 1 177 ? 1.455 11.341 5.096 1.00 88.06 177 PHE A N 1
ATOM 1472 C CA . PHE A 1 177 ? 1.030 10.629 3.889 1.00 88.06 177 PHE A CA 1
ATOM 1473 C C . PHE A 1 177 ? 0.714 9.155 4.167 1.00 88.06 177 PHE A C 1
ATOM 1475 O O . PHE A 1 177 ? -0.336 8.660 3.763 1.00 88.06 177 PHE A O 1
ATOM 1482 N N . PHE A 1 178 ? 1.582 8.449 4.899 1.00 86.75 178 PHE A N 1
ATOM 1483 C CA . PHE A 1 178 ? 1.335 7.041 5.218 1.00 86.75 178 PHE A CA 1
ATOM 1484 C C . PHE A 1 178 ? 0.100 6.847 6.097 1.00 86.75 178 PHE A C 1
ATOM 1486 O O . PHE A 1 178 ? -0.629 5.871 5.921 1.00 86.75 178 PHE A O 1
ATOM 1493 N N . LYS A 1 179 ? -0.169 7.776 7.020 1.00 82.56 179 LYS A N 1
ATOM 1494 C CA . LYS A 1 179 ? -1.382 7.734 7.838 1.00 82.56 179 LYS A CA 1
ATOM 1495 C C . LYS A 1 179 ? -2.638 7.889 6.977 1.00 82.56 179 LYS A C 1
ATOM 1497 O O . LYS A 1 179 ? -3.543 7.062 7.085 1.00 82.56 179 LYS A O 1
ATOM 1502 N N . ASP A 1 180 ? -2.651 8.875 6.086 1.00 84.50 180 ASP A N 1
ATOM 1503 C CA . ASP A 1 180 ? -3.782 9.125 5.187 1.00 84.50 180 ASP A CA 1
ATOM 1504 C C . ASP A 1 180 ? -3.982 7.968 4.197 1.00 84.50 180 ASP A C 1
ATOM 1506 O O . ASP A 1 180 ? -5.110 7.559 3.918 1.00 84.50 180 ASP A O 1
ATOM 1510 N N . PHE A 1 181 ? -2.889 7.361 3.725 1.00 87.25 181 PHE A N 1
ATOM 1511 C CA . PHE A 1 181 ? -2.932 6.171 2.880 1.00 87.25 181 PHE A CA 1
ATOM 1512 C C . PHE A 1 181 ? -3.555 4.965 3.601 1.00 87.25 181 PHE A C 1
ATOM 1514 O O . PHE A 1 181 ? -4.375 4.251 3.019 1.00 87.25 181 PHE A O 1
ATOM 1521 N N . LEU A 1 182 ? -3.225 4.743 4.878 1.00 84.06 182 LEU A N 1
ATOM 1522 C CA . LEU A 1 182 ? -3.841 3.683 5.684 1.00 84.06 182 LEU A CA 1
ATOM 1523 C C . LEU A 1 182 ? -5.341 3.929 5.910 1.00 84.06 182 LEU A C 1
ATOM 1525 O O . LEU A 1 182 ? -6.134 2.992 5.784 1.00 84.06 182 LEU A O 1
ATOM 1529 N N . ASP A 1 183 ? -5.744 5.171 6.195 1.00 79.38 183 ASP A N 1
ATOM 1530 C CA . ASP A 1 183 ? -7.163 5.533 6.312 1.00 79.38 183 ASP A CA 1
ATOM 1531 C C . ASP A 1 183 ? -7.899 5.355 4.962 1.00 79.38 183 ASP A C 1
ATOM 1533 O O . ASP A 1 183 ? -9.035 4.870 4.929 1.00 79.38 183 ASP A O 1
ATOM 1537 N N . TYR A 1 184 ? -7.241 5.633 3.830 1.00 83.38 184 TYR A N 1
ATOM 1538 C CA . TYR A 1 184 ? -7.784 5.386 2.489 1.00 83.38 184 TYR A CA 1
ATOM 1539 C C . TYR A 1 184 ? -7.960 3.889 2.177 1.00 83.38 184 TYR A C 1
ATOM 1541 O O . TYR A 1 184 ? -9.003 3.479 1.656 1.00 83.38 184 TYR A O 1
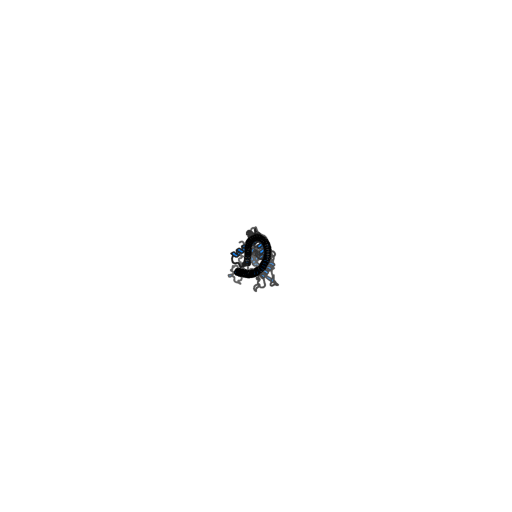ATOM 1549 N N . LEU A 1 185 ? -6.982 3.044 2.528 1.00 84.19 185 LEU A N 1
ATOM 1550 C CA . LEU A 1 185 ? -7.093 1.586 2.378 1.00 84.19 185 LEU A CA 1
ATOM 1551 C C . LEU A 1 185 ? -8.261 1.015 3.187 1.00 84.19 185 LEU A C 1
ATOM 1553 O O . LEU A 1 185 ? -8.947 0.102 2.714 1.00 84.19 185 LEU A O 1
ATOM 1557 N N . PHE A 1 186 ? -8.504 1.573 4.374 1.00 74.31 186 PHE A N 1
ATOM 1558 C CA . PHE A 1 186 ? -9.659 1.231 5.194 1.00 74.31 186 PHE A CA 1
ATOM 1559 C C . PHE A 1 186 ? -10.973 1.618 4.510 1.00 74.31 186 PHE A C 1
ATOM 1561 O O . PHE A 1 186 ? -11.849 0.770 4.347 1.00 74.31 186 PHE A O 1
ATOM 1568 N N . ALA A 1 187 ? -11.090 2.856 4.020 1.00 77.38 187 ALA A N 1
ATOM 1569 C CA . ALA A 1 187 ? -12.283 3.318 3.306 1.00 77.38 187 ALA A CA 1
ATOM 1570 C C . ALA A 1 187 ? -12.594 2.484 2.045 1.00 77.38 187 ALA A C 1
ATOM 1572 O O . ALA A 1 187 ? -13.755 2.328 1.670 1.00 77.38 187 ALA A O 1
ATOM 1573 N N . LYS A 1 188 ? -11.570 1.912 1.397 1.00 80.88 188 LYS A N 1
ATOM 1574 C CA . LYS A 1 188 ? -11.713 1.009 0.240 1.00 80.88 188 LYS A CA 1
ATOM 1575 C C . LYS A 1 188 ? -11.911 -0.467 0.608 1.00 80.88 188 LYS A C 1
ATOM 1577 O O . LYS A 1 188 ? -11.953 -1.304 -0.294 1.00 80.88 188 LYS A O 1
ATOM 1582 N N . GLY A 1 189 ? -12.002 -0.803 1.896 1.00 75.88 189 GLY A N 1
ATOM 1583 C CA . GLY A 1 189 ? -12.199 -2.176 2.371 1.00 75.88 189 GLY A CA 1
ATOM 1584 C C . GLY A 1 189 ? -11.023 -3.112 2.080 1.00 75.88 189 GLY A C 1
ATOM 1585 O O . GLY A 1 189 ? -11.193 -4.328 2.061 1.00 75.88 189 GLY A O 1
ATOM 1586 N N . LYS A 1 190 ? -9.827 -2.570 1.815 1.00 78.50 190 LYS A N 1
ATOM 1587 C CA . LYS A 1 190 ? -8.614 -3.361 1.547 1.00 78.50 190 LYS A CA 1
ATOM 1588 C C . LYS A 1 190 ? -7.883 -3.761 2.826 1.00 78.50 190 LYS A C 1
ATOM 1590 O O . LYS A 1 190 ? -7.087 -4.695 2.798 1.00 78.50 190 LYS A O 1
ATOM 1595 N N . LEU A 1 191 ? -8.152 -3.065 3.931 1.00 75.62 191 LEU A N 1
ATOM 1596 C CA . LEU A 1 191 ? -7.522 -3.294 5.224 1.00 75.62 191 LEU A CA 1
ATOM 1597 C C . LEU A 1 191 ? -8.506 -2.964 6.357 1.00 75.62 191 LEU A C 1
ATOM 1599 O O . LEU A 1 191 ? -9.135 -1.914 6.328 1.00 75.62 191 LEU A O 1
ATOM 1603 N N . SER A 1 192 ? -8.626 -3.830 7.368 1.00 67.75 192 SER A N 1
ATOM 1604 C CA . SER A 1 192 ? -9.476 -3.597 8.548 1.00 67.75 192 SER A CA 1
ATOM 1605 C C . SER A 1 192 ? -8.611 -3.322 9.778 1.00 67.75 192 SER A C 1
ATOM 1607 O O . SER A 1 192 ? -8.252 -4.244 10.504 1.00 67.75 192 SER A O 1
ATOM 1609 N N . LEU A 1 193 ? -8.248 -2.055 10.002 1.00 73.75 193 LEU A N 1
ATOM 1610 C CA . LEU A 1 193 ? -7.418 -1.641 11.147 1.00 73.75 193 LEU A CA 1
ATOM 1611 C C . LEU A 1 193 ? -8.218 -1.210 12.383 1.00 73.75 193 LEU A C 1
ATOM 1613 O O . LEU A 1 193 ? -7.641 -1.101 13.462 1.00 73.75 193 LEU A O 1
ATOM 1617 N N . LYS A 1 194 ? -9.518 -0.930 12.238 1.00 79.00 194 LYS A N 1
ATOM 1618 C CA . LYS A 1 194 ? -10.380 -0.429 13.318 1.00 79.00 194 LYS A CA 1
ATOM 1619 C C . LYS A 1 194 ? -11.458 -1.455 13.649 1.00 79.00 194 LYS A C 1
ATOM 1621 O O . LYS A 1 194 ? -12.037 -2.063 12.750 1.00 79.00 194 LYS A O 1
ATOM 1626 N N . PHE A 1 195 ? -11.734 -1.634 14.935 1.00 80.00 195 PHE A N 1
ATOM 1627 C CA . PHE A 1 195 ? -12.887 -2.392 15.398 1.00 80.00 195 PHE A CA 1
ATOM 1628 C C . PHE A 1 195 ? -14.178 -1.722 14.928 1.00 80.00 195 PHE A C 1
ATOM 1630 O O . PHE A 1 195 ? -14.289 -0.493 14.912 1.00 80.00 195 PHE A O 1
ATOM 1637 N N . SER A 1 196 ? -15.188 -2.534 14.613 1.00 80.12 196 SER A N 1
ATOM 1638 C CA . SER A 1 196 ? -16.550 -2.017 14.508 1.00 80.12 196 SER A CA 1
ATOM 1639 C C . SER A 1 196 ? -17.000 -1.469 15.872 1.00 80.12 196 SER A C 1
ATOM 1641 O O . SER A 1 196 ? -16.519 -1.947 16.907 1.00 80.12 196 SER A O 1
ATOM 1643 N N . PRO A 1 197 ? -17.941 -0.507 15.919 1.00 78.75 197 PRO A N 1
ATOM 1644 C CA . PRO A 1 197 ? -18.471 -0.002 17.184 1.00 78.75 197 PRO A CA 1
ATOM 1645 C C . PRO A 1 197 ? -18.966 -1.118 18.115 1.00 78.75 197 PRO A C 1
ATOM 1647 O O . PRO A 1 197 ? -18.695 -1.068 19.310 1.00 78.75 197 PRO A O 1
ATOM 1650 N N . ASN A 1 198 ? -19.595 -2.164 17.563 1.00 74.62 198 ASN A N 1
ATOM 1651 C CA . ASN A 1 198 ? -20.055 -3.341 18.310 1.00 74.62 198 ASN A CA 1
ATOM 1652 C C . ASN A 1 198 ? -18.891 -4.149 18.901 1.00 74.62 198 ASN A C 1
ATOM 1654 O O . ASN A 1 198 ? -18.882 -4.421 20.098 1.00 74.62 198 ASN A O 1
ATOM 1658 N N . ALA A 1 199 ? -17.895 -4.503 18.082 1.00 78.19 199 ALA A N 1
ATOM 1659 C CA . ALA A 1 199 ? -16.758 -5.305 18.534 1.00 78.19 199 ALA A CA 1
ATOM 1660 C C . ALA A 1 199 ? -15.920 -4.550 19.577 1.00 78.19 199 ALA A C 1
ATOM 1662 O O . ALA A 1 199 ? -15.491 -5.111 20.581 1.00 78.19 199 ALA A O 1
ATOM 1663 N N . ALA A 1 200 ? -15.733 -3.244 19.385 1.00 85.44 200 ALA A N 1
ATOM 1664 C CA . ALA A 1 200 ? -15.061 -2.406 20.366 1.00 85.44 200 ALA A CA 1
ATOM 1665 C C . ALA A 1 200 ? -15.843 -2.271 21.675 1.00 85.44 200 ALA A C 1
ATOM 1667 O O . ALA A 1 200 ? -15.233 -2.221 22.741 1.00 85.44 200 ALA A O 1
ATOM 1668 N N . PHE A 1 201 ? -17.173 -2.193 21.601 1.00 81.56 201 PHE A N 1
ATOM 1669 C CA . PHE A 1 201 ? -18.049 -2.139 22.768 1.00 81.56 201 PHE A CA 1
ATOM 1670 C C . PHE A 1 201 ? -17.979 -3.437 23.583 1.00 81.56 201 PHE A C 1
ATOM 1672 O O . PHE A 1 201 ? -17.853 -3.395 24.808 1.00 81.56 201 PHE A O 1
ATOM 1679 N N . GLU A 1 202 ? -17.950 -4.587 22.910 1.00 78.25 202 GLU A N 1
ATOM 1680 C CA . GLU A 1 202 ? -17.740 -5.893 23.540 1.00 78.25 202 GLU A CA 1
ATOM 1681 C C . GLU A 1 202 ? -16.369 -5.981 24.229 1.00 78.25 202 GLU A C 1
ATOM 1683 O O . GLU A 1 202 ? -16.282 -6.346 25.403 1.00 78.25 202 GLU A O 1
ATOM 1688 N N . VAL A 1 203 ? -15.293 -5.566 23.550 1.00 81.62 203 VAL A N 1
ATOM 1689 C CA . VAL A 1 203 ? -13.936 -5.520 24.128 1.00 81.62 203 VAL A CA 1
ATOM 1690 C C . VAL A 1 203 ? -13.871 -4.562 25.325 1.00 81.62 203 VAL A C 1
ATOM 1692 O O . VAL A 1 203 ? -13.282 -4.882 26.356 1.00 81.62 203 VAL A O 1
ATOM 1695 N N . TYR A 1 204 ? -14.506 -3.394 25.230 1.00 85.75 204 TYR A N 1
ATOM 1696 C CA . TYR A 1 204 ? -14.561 -2.412 26.313 1.00 85.75 204 TYR A CA 1
ATOM 1697 C C . TYR A 1 204 ? -15.203 -2.984 27.589 1.00 85.75 204 TYR A C 1
ATOM 1699 O O . TYR A 1 204 ? -14.638 -2.833 28.679 1.00 85.75 204 TYR A O 1
ATOM 1707 N N . HIS A 1 205 ? -16.335 -3.683 27.457 1.00 79.50 205 HIS A N 1
ATOM 1708 C CA . HIS A 1 205 ? -17.045 -4.273 28.593 1.00 79.50 205 HIS A CA 1
ATOM 1709 C C . HIS A 1 205 ? -16.396 -5.556 29.121 1.00 79.50 205 HIS A C 1
ATOM 1711 O O . HIS A 1 205 ? -16.262 -5.708 30.338 1.00 79.50 205 HIS A O 1
ATOM 1717 N N . SER A 1 206 ? -15.936 -6.447 28.241 1.00 73.50 206 SER A N 1
ATOM 1718 C CA . SER A 1 206 ? -15.241 -7.687 28.629 1.00 73.50 206 SER A CA 1
ATOM 1719 C C . SER A 1 206 ? -13.951 -7.411 29.406 1.00 73.50 206 SER A C 1
ATOM 1721 O O . SER A 1 206 ? -13.676 -8.072 30.407 1.00 73.50 206 SER A O 1
ATOM 1723 N N . LEU A 1 207 ? -13.206 -6.368 29.024 1.00 81.94 207 LEU A N 1
ATOM 1724 C CA . LEU A 1 207 ? -12.000 -5.925 29.729 1.00 81.94 207 LEU A CA 1
ATOM 1725 C C . LEU A 1 207 ? -12.287 -5.049 30.960 1.00 81.94 207 LEU A C 1
ATOM 1727 O O . LEU A 1 207 ? -11.350 -4.586 31.616 1.00 81.94 207 LEU A O 1
ATOM 1731 N N . LYS A 1 208 ? -13.564 -4.799 31.287 1.00 81.69 208 LYS A N 1
ATOM 1732 C CA . LYS A 1 208 ? -14.000 -3.964 32.422 1.00 81.69 208 LYS A CA 1
ATOM 1733 C C . LYS A 1 208 ? -13.305 -2.595 32.438 1.00 81.69 208 LYS A C 1
ATOM 1735 O O . LYS A 1 208 ? -12.883 -2.090 33.487 1.00 81.69 208 LYS A O 1
ATOM 1740 N N . LEU A 1 209 ? -13.128 -1.995 31.262 1.00 82.38 209 LEU A N 1
ATOM 1741 C CA . LEU A 1 209 ? -12.478 -0.697 31.146 1.00 82.38 209 LEU A CA 1
ATOM 1742 C C . LEU A 1 209 ? -13.439 0.395 31.613 1.00 82.38 209 LEU A C 1
ATOM 1744 O O . LEU A 1 209 ? -14.563 0.501 31.144 1.00 82.38 209 LEU A O 1
ATOM 1748 N N . SER A 1 210 ? -12.983 1.261 32.518 1.00 82.69 210 SER A N 1
ATOM 1749 C CA . SER A 1 210 ? -13.703 2.506 32.791 1.00 82.69 210 SER A CA 1
ATOM 1750 C C . SER A 1 210 ? -13.455 3.521 31.673 1.00 82.69 210 SER A C 1
ATOM 1752 O O . SER A 1 210 ? -12.401 3.496 31.030 1.00 82.69 210 SER A O 1
ATOM 1754 N N . ARG A 1 211 ? -14.358 4.497 31.497 1.00 82.94 211 ARG A N 1
ATOM 1755 C CA . ARG A 1 211 ? -14.194 5.599 30.521 1.00 82.94 211 ARG A CA 1
ATOM 1756 C C . ARG A 1 211 ? -12.824 6.290 30.619 1.00 82.94 211 ARG A C 1
ATOM 1758 O O . ARG A 1 211 ? -12.218 6.631 29.605 1.00 82.94 211 ARG A O 1
ATOM 1765 N N . GLY A 1 212 ? -12.309 6.470 31.839 1.00 85.50 212 GLY A N 1
ATOM 1766 C CA . GLY A 1 212 ? -10.980 7.043 32.078 1.00 85.50 212 GLY A CA 1
ATOM 1767 C C . GLY A 1 212 ? -9.831 6.118 31.656 1.00 85.50 212 GLY A C 1
ATOM 1768 O O . GLY A 1 212 ? -8.864 6.578 31.049 1.00 85.50 212 GLY A O 1
ATOM 1769 N N . ARG A 1 213 ? -9.940 4.810 31.930 1.00 87.12 213 ARG A N 1
ATOM 1770 C CA . ARG A 1 213 ? -8.956 3.803 31.490 1.00 87.12 213 ARG A CA 1
ATOM 1771 C C . ARG A 1 213 ? -8.935 3.674 29.967 1.00 87.12 213 ARG A C 1
ATOM 1773 O O . ARG A 1 213 ? -7.855 3.652 29.387 1.00 87.12 213 ARG A O 1
ATOM 1780 N N . TYR A 1 214 ? -10.102 3.699 29.332 1.00 89.69 214 TYR A N 1
ATOM 1781 C CA . TYR A 1 214 ? -10.242 3.685 27.879 1.00 89.69 214 TYR A CA 1
ATOM 1782 C C . TYR A 1 214 ? -9.563 4.891 27.210 1.00 89.69 214 TYR A C 1
ATOM 1784 O O . TYR A 1 214 ? -8.801 4.738 26.259 1.00 89.69 214 TYR A O 1
ATOM 1792 N N . LEU A 1 215 ? -9.742 6.099 27.756 1.00 89.88 215 LEU A N 1
ATOM 1793 C CA . LEU A 1 215 ? -9.041 7.287 27.253 1.00 89.88 215 LEU A CA 1
ATOM 1794 C C . LEU A 1 215 ? -7.522 7.199 27.432 1.00 89.88 215 LEU A C 1
ATOM 1796 O O . LEU A 1 215 ? -6.784 7.636 26.551 1.00 89.88 215 LEU A O 1
ATOM 1800 N N . ARG A 1 216 ? -7.039 6.641 28.548 1.00 90.12 216 ARG A N 1
ATOM 1801 C CA . ARG A 1 216 ? -5.598 6.410 28.740 1.00 90.12 216 ARG A CA 1
ATOM 1802 C C . ARG A 1 216 ? -5.041 5.424 27.718 1.00 90.12 216 ARG A C 1
ATOM 1804 O O . ARG A 1 216 ? -3.961 5.673 27.196 1.00 90.12 216 ARG A O 1
ATOM 1811 N N . LEU A 1 217 ? -5.791 4.371 27.398 1.00 89.88 217 LEU A N 1
ATOM 1812 C CA . LEU A 1 217 ? -5.426 3.412 26.359 1.00 89.88 217 LEU A CA 1
ATOM 1813 C C . LEU A 1 217 ? -5.307 4.095 24.988 1.00 89.88 217 LEU A C 1
ATOM 1815 O O . LEU A 1 217 ? -4.264 4.000 24.349 1.00 89.88 217 LEU A O 1
ATOM 1819 N N . LYS A 1 218 ? -6.309 4.886 24.584 1.00 90.06 218 LYS A N 1
ATOM 1820 C CA . LYS A 1 218 ? -6.247 5.664 23.331 1.00 90.06 218 LYS A CA 1
ATOM 1821 C C . LYS A 1 218 ? -5.065 6.639 23.306 1.00 90.06 218 LYS A C 1
ATOM 1823 O O . LYS A 1 218 ? -4.336 6.707 22.321 1.00 90.06 218 LYS A O 1
ATOM 1828 N N . LYS A 1 219 ? -4.810 7.350 24.413 1.00 90.00 219 LYS A N 1
ATOM 1829 C CA . LYS A 1 219 ? -3.635 8.232 24.544 1.00 90.00 219 LYS A CA 1
ATOM 1830 C C . LYS A 1 219 ? -2.314 7.468 24.412 1.00 90.00 219 LYS A C 1
ATOM 1832 O O . LYS A 1 219 ? -1.367 8.011 23.850 1.00 90.00 219 LYS A O 1
ATOM 1837 N N . ALA A 1 220 ? -2.241 6.232 24.905 1.00 90.69 220 ALA A N 1
ATOM 1838 C CA . ALA A 1 220 ? -1.059 5.392 24.758 1.00 90.69 220 ALA A CA 1
ATOM 1839 C C . ALA A 1 220 ? -0.810 5.007 23.291 1.00 90.69 220 ALA A C 1
ATOM 1841 O O . ALA A 1 220 ? 0.340 5.064 22.860 1.00 90.69 220 ALA A O 1
ATOM 1842 N N . PHE A 1 221 ? -1.851 4.699 22.508 1.00 88.75 221 PHE A N 1
ATOM 1843 C CA . PHE A 1 221 ? -1.696 4.453 21.067 1.00 88.75 221 PHE A CA 1
ATOM 1844 C C . PHE A 1 221 ? -1.133 5.677 20.341 1.00 88.75 221 PHE A C 1
ATOM 1846 O O . PHE A 1 221 ? -0.112 5.571 19.663 1.00 88.75 221 PHE A O 1
ATOM 1853 N N . VAL A 1 222 ? -1.713 6.857 20.586 1.00 85.12 222 VAL A N 1
ATOM 1854 C CA . VAL A 1 222 ? -1.240 8.118 19.990 1.00 85.12 222 VAL A CA 1
ATOM 1855 C C . VAL A 1 222 ? 0.212 8.412 20.377 1.00 85.12 222 VAL A C 1
ATOM 1857 O O . VAL A 1 222 ? 1.026 8.719 19.509 1.00 85.12 222 VAL A O 1
ATOM 1860 N N . LYS A 1 223 ? 0.565 8.270 21.663 1.00 87.75 223 LYS A N 1
ATOM 1861 C CA . LYS A 1 223 ? 1.932 8.509 22.158 1.00 87.75 223 LYS A CA 1
ATOM 1862 C C . LYS A 1 223 ? 2.966 7.608 21.477 1.00 87.75 223 LYS A C 1
ATOM 1864 O O . LYS A 1 223 ? 4.078 8.055 21.222 1.00 87.75 223 LYS A O 1
ATOM 1869 N N . ASN A 1 224 ? 2.603 6.361 21.183 1.00 85.50 224 ASN A N 1
ATOM 1870 C CA . ASN A 1 224 ? 3.494 5.384 20.556 1.00 85.50 224 ASN A CA 1
ATOM 1871 C C . ASN A 1 224 ? 3.394 5.363 19.021 1.00 85.50 224 ASN A C 1
ATOM 1873 O O . ASN A 1 224 ? 3.936 4.455 18.400 1.00 85.50 224 ASN A O 1
ATOM 1877 N N . LYS A 1 225 ? 2.713 6.341 18.400 1.00 81.12 225 LYS A N 1
ATOM 1878 C CA . LYS A 1 225 ? 2.484 6.405 16.944 1.00 81.12 225 LYS A CA 1
ATOM 1879 C C . LYS A 1 225 ? 1.806 5.148 16.371 1.00 81.12 225 LYS A C 1
ATOM 1881 O O . LYS A 1 225 ? 2.000 4.807 15.209 1.00 81.12 225 LYS A O 1
ATOM 1886 N N . ILE A 1 226 ? 0.999 4.465 17.180 1.00 82.00 226 ILE A N 1
ATOM 1887 C CA . ILE A 1 226 ? 0.223 3.298 16.757 1.00 82.00 226 ILE A CA 1
ATOM 1888 C C . ILE A 1 226 ? -1.146 3.791 16.264 1.00 82.00 226 ILE A C 1
ATOM 1890 O O . ILE A 1 226 ? -1.781 4.585 16.969 1.00 82.00 226 ILE A O 1
ATOM 1894 N N . PRO A 1 227 ? -1.629 3.342 15.089 1.00 79.69 227 PRO A N 1
ATOM 1895 C CA . PRO A 1 227 ? -2.996 3.610 14.653 1.00 79.69 227 PRO A CA 1
ATOM 1896 C C . PRO A 1 227 ? -4.002 3.137 15.708 1.00 79.69 227 PRO A C 1
ATOM 1898 O O . PRO A 1 227 ? -3.958 1.984 16.125 1.00 79.69 227 PRO A O 1
ATOM 1901 N N . ASP A 1 228 ? -4.892 4.025 16.155 1.00 83.81 228 ASP A N 1
ATOM 1902 C CA . ASP A 1 228 ? -5.892 3.705 17.177 1.00 83.81 228 ASP A CA 1
ATOM 1903 C C . ASP A 1 228 ? -6.985 2.797 16.584 1.00 83.81 228 ASP A C 1
ATOM 1905 O O . ASP A 1 228 ? -7.736 3.253 15.712 1.00 83.81 228 ASP A O 1
ATOM 1909 N N . PRO A 1 229 ? -7.095 1.532 17.035 1.00 84.88 229 PRO A N 1
ATOM 1910 C CA . PRO A 1 229 ? -8.064 0.599 16.484 1.00 84.88 229 PRO A CA 1
ATOM 1911 C C . PRO A 1 229 ? -9.461 0.785 17.091 1.00 84.88 229 PRO A C 1
ATOM 1913 O O . PRO A 1 229 ? -10.409 0.152 16.636 1.00 84.88 229 PRO A O 1
ATOM 1916 N N . PHE A 1 230 ? -9.621 1.610 18.129 1.00 87.00 230 PHE A N 1
ATOM 1917 C CA . PHE A 1 230 ? -10.872 1.733 18.866 1.00 87.00 230 PHE A CA 1
ATOM 1918 C C . PHE A 1 230 ? -11.698 2.963 18.433 1.00 87.00 230 PHE A C 1
ATOM 1920 O O . PHE A 1 230 ? -11.136 4.025 18.146 1.00 87.00 230 PHE A O 1
ATOM 1927 N N . PRO A 1 231 ? -13.042 2.887 18.467 1.00 86.88 231 PRO A N 1
ATOM 1928 C CA . PRO A 1 231 ? -13.932 3.998 18.145 1.00 86.88 231 PRO A CA 1
ATOM 1929 C C . PRO A 1 231 ? -13.801 5.152 19.144 1.00 86.88 231 PRO A C 1
ATOM 1931 O O . PRO A 1 231 ? -13.149 5.073 20.196 1.00 86.88 231 PRO A O 1
ATOM 1934 N N . SER A 1 232 ? -14.412 6.282 18.818 1.00 86.50 232 SER A N 1
ATOM 1935 C CA . SER A 1 232 ? -14.430 7.436 19.711 1.00 86.50 232 SER A CA 1
ATOM 1936 C C . SER A 1 232 ? -15.180 7.129 21.016 1.00 86.50 232 SER A C 1
ATOM 1938 O O . SER A 1 232 ? -16.040 6.250 21.092 1.00 86.50 232 SER A O 1
ATOM 1940 N N . ARG A 1 233 ? -14.882 7.893 22.075 1.00 84.62 233 ARG A N 1
ATOM 1941 C CA . ARG A 1 233 ? -15.644 7.809 23.332 1.00 84.62 233 ARG A CA 1
ATOM 1942 C C . ARG A 1 233 ? -17.126 8.132 23.106 1.00 84.62 233 ARG A C 1
ATOM 1944 O O . ARG A 1 233 ? -17.974 7.522 23.743 1.00 84.62 233 ARG A O 1
ATOM 1951 N N . SER A 1 234 ? -17.423 9.083 22.226 1.00 84.69 234 SER A N 1
ATOM 1952 C CA . SER A 1 234 ? -18.793 9.493 21.918 1.00 84.69 234 SER A CA 1
ATOM 1953 C C . SER A 1 234 ? -19.581 8.368 21.250 1.00 84.69 234 SER A C 1
ATOM 1955 O O . SER A 1 234 ? -20.747 8.174 21.570 1.00 84.69 234 SER A O 1
ATOM 1957 N N . GLU A 1 235 ? -18.953 7.593 20.365 1.00 84.44 235 GLU A N 1
ATOM 1958 C CA . GLU A 1 235 ? -19.575 6.401 19.776 1.00 84.44 235 GLU A CA 1
ATOM 1959 C C . GLU A 1 235 ? -19.812 5.317 20.818 1.00 84.44 235 GLU A C 1
ATOM 1961 O O . GLU A 1 235 ? -20.924 4.807 20.888 1.00 84.44 235 GLU A O 1
ATOM 1966 N N . LEU A 1 236 ? -18.837 5.026 21.688 1.00 82.94 236 LEU A N 1
ATOM 1967 C CA . LEU A 1 236 ? -19.079 4.108 22.807 1.00 82.94 236 LEU A CA 1
ATOM 1968 C C . LEU A 1 236 ? -20.231 4.584 23.687 1.00 82.94 236 LEU A C 1
ATOM 1970 O O . LEU A 1 236 ? -21.049 3.774 24.082 1.00 82.94 236 LEU A O 1
ATOM 1974 N N . GLN A 1 237 ? -20.341 5.884 23.957 1.00 81.69 237 GLN A N 1
ATOM 1975 C CA . GLN A 1 237 ? -21.447 6.421 24.745 1.00 81.69 237 GLN A CA 1
ATOM 1976 C C . GLN A 1 237 ? -22.797 6.264 24.031 1.00 81.69 237 GLN A C 1
ATOM 1978 O O . GLN A 1 237 ? -23.790 5.962 24.683 1.00 81.69 237 GLN A O 1
ATOM 1983 N N . LYS A 1 238 ? -22.852 6.429 22.704 1.00 82.88 238 LYS A N 1
ATOM 1984 C CA . LYS A 1 238 ? -24.063 6.131 21.919 1.00 82.88 238 LYS A CA 1
ATOM 1985 C C . LYS A 1 238 ? -24.448 4.655 22.037 1.00 82.88 238 LYS A C 1
ATOM 1987 O O . LYS A 1 238 ? -25.619 4.357 22.237 1.00 82.88 238 LYS A O 1
ATOM 1992 N N . MET A 1 239 ? -23.466 3.758 21.984 1.00 77.12 239 MET A N 1
ATOM 1993 C CA . MET A 1 239 ? -23.670 2.320 22.182 1.00 77.12 239 MET A CA 1
ATOM 1994 C C . MET A 1 239 ? -24.123 2.003 23.614 1.00 77.12 239 MET A C 1
ATOM 1996 O O . MET A 1 239 ? -25.102 1.290 23.804 1.00 77.12 239 MET A O 1
ATOM 2000 N N . GLU A 1 240 ? -23.485 2.601 24.624 1.00 74.69 240 GLU A N 1
ATOM 2001 C CA . GLU A 1 240 ? -23.885 2.502 26.034 1.00 74.69 240 GLU A CA 1
ATOM 2002 C C . GLU A 1 240 ? -25.330 2.979 26.234 1.00 74.69 240 GLU A C 1
ATOM 2004 O O . GLU A 1 240 ? -26.039 2.387 27.031 1.00 74.69 240 GLU A O 1
ATOM 2009 N N . LEU A 1 241 ? -25.791 4.007 25.513 1.00 69.69 241 LEU A N 1
ATOM 2010 C CA . LEU A 1 241 ? -27.180 4.487 25.567 1.00 69.69 241 LEU A CA 1
ATOM 2011 C C . LEU A 1 241 ? -28.160 3.576 24.813 1.00 69.69 241 LEU A C 1
ATOM 2013 O O . LEU A 1 241 ? -29.319 3.469 25.202 1.00 69.69 241 LEU A O 1
ATOM 2017 N N . GLN A 1 242 ? -27.711 2.928 23.738 1.00 65.81 242 GLN A N 1
ATOM 2018 C CA . GLN A 1 242 ? -28.524 1.998 22.956 1.00 65.81 242 GLN A CA 1
ATOM 2019 C C . GLN A 1 242 ? -28.757 0.675 23.701 1.00 65.81 242 GLN A C 1
ATOM 2021 O O . GLN A 1 242 ? -29.862 0.139 23.669 1.00 65.81 242 GLN A O 1
ATOM 2026 N N . PHE A 1 243 ? -27.729 0.153 24.379 1.00 60.12 243 PHE A N 1
ATOM 2027 C CA . PHE A 1 243 ? -27.817 -1.081 25.170 1.00 60.12 243 PHE A CA 1
ATOM 2028 C C . PHE A 1 243 ? -28.213 -0.824 26.630 1.00 60.12 243 PHE A C 1
ATOM 2030 O O . PHE A 1 243 ? -28.929 -1.620 27.233 1.00 60.12 243 PHE A O 1
ATOM 2037 N N . GLY A 1 244 ? -27.780 0.298 27.204 1.00 56.12 244 GLY A N 1
ATOM 2038 C CA . GLY A 1 244 ? -28.187 0.793 28.515 1.00 56.12 244 GLY A CA 1
ATOM 2039 C C . GLY A 1 244 ? -29.475 1.592 28.396 1.00 56.12 244 GLY A C 1
ATOM 2040 O O . GLY A 1 244 ? -29.476 2.820 28.441 1.00 56.12 244 GLY A O 1
ATOM 2041 N N . SER A 1 245 ? -30.587 0.886 28.228 1.00 52.91 245 SER A N 1
ATOM 2042 C CA . SER A 1 245 ? -31.913 1.491 28.191 1.00 52.91 245 SER A CA 1
ATOM 2043 C C . SER A 1 245 ? -32.258 2.133 29.545 1.00 52.91 245 SER A C 1
ATOM 2045 O O . SER A 1 245 ? -32.769 1.482 30.456 1.00 52.91 245 SER A O 1
ATOM 2047 N N . LEU A 1 246 ? -32.051 3.451 29.653 1.00 51.97 246 LEU A N 1
ATOM 2048 C CA . LEU A 1 246 ? -32.639 4.308 30.700 1.00 51.97 246 LEU A CA 1
ATOM 2049 C C . LEU A 1 246 ? -34.182 4.281 30.687 1.00 51.97 246 LEU A C 1
ATOM 2051 O O . LEU A 1 246 ? -34.819 4.788 31.610 1.00 51.97 246 LEU A O 1
ATOM 2055 N N . SER A 1 247 ? -34.796 3.721 29.635 1.00 56.69 247 SER A N 1
ATOM 2056 C CA . SER A 1 247 ? -36.247 3.530 29.583 1.00 56.69 247 SER A CA 1
ATOM 2057 C C . SER A 1 247 ? -36.713 2.392 30.494 1.00 56.69 247 SER A C 1
ATOM 2059 O O . SER A 1 247 ? -37.784 2.500 31.085 1.00 56.69 247 SER A O 1
ATOM 2061 N N . ASP A 1 248 ? -35.882 1.360 30.689 1.00 58.50 248 ASP A N 1
ATOM 2062 C CA . ASP A 1 248 ? -36.217 0.222 31.547 1.00 58.50 248 ASP A CA 1
ATOM 2063 C C . ASP A 1 248 ? -35.601 0.344 32.948 1.00 58.50 248 ASP A C 1
ATOM 2065 O O . ASP A 1 248 ? -36.121 -0.279 33.863 1.00 58.50 248 ASP A O 1
ATOM 2069 N N . ILE A 1 249 ? -34.536 1.136 33.153 1.00 63.56 249 ILE A N 1
ATOM 2070 C CA . ILE A 1 249 ? -33.824 1.257 34.442 1.00 63.56 249 ILE A CA 1
ATOM 2071 C C . ILE A 1 249 ? -33.667 2.732 34.850 1.00 63.56 249 ILE A C 1
ATOM 2073 O O . ILE A 1 249 ? -33.141 3.542 34.088 1.00 63.56 249 ILE A O 1
ATOM 2077 N N . SER A 1 250 ? -34.055 3.087 36.078 1.00 64.75 250 SER A N 1
ATOM 2078 C CA . SER A 1 250 ? -33.659 4.342 36.730 1.00 64.75 250 SER A CA 1
ATOM 2079 C C . SER A 1 250 ? -32.446 4.154 37.615 1.00 64.75 250 SER A C 1
ATOM 2081 O O . SER A 1 250 ? -32.415 3.252 38.445 1.00 64.75 250 SER A O 1
ATOM 2083 N N . VAL A 1 251 ? -31.502 5.082 37.504 1.00 65.12 251 VAL A N 1
ATOM 2084 C CA . VAL A 1 251 ? -30.370 5.194 38.419 1.00 65.12 251 VAL A CA 1
ATOM 2085 C C . VAL A 1 251 ? -30.537 6.478 39.221 1.00 65.12 251 VAL A C 1
ATOM 2087 O O . VAL A 1 251 ? -30.662 7.554 38.636 1.00 65.12 251 VAL A O 1
ATOM 2090 N N . LYS A 1 252 ? -30.574 6.367 40.547 1.00 66.56 252 LYS A N 1
ATOM 2091 C CA . LYS A 1 252 ? -30.583 7.494 41.485 1.00 66.56 252 LYS A CA 1
ATOM 2092 C C . LYS A 1 252 ? -29.389 7.368 42.416 1.00 66.56 252 LYS A C 1
ATOM 2094 O O . LYS A 1 252 ? -28.964 6.261 42.727 1.00 66.56 252 LYS A O 1
ATOM 2099 N N . THR A 1 253 ? -28.861 8.494 42.866 1.00 69.62 253 THR A N 1
ATOM 2100 C CA . THR A 1 253 ? -27.809 8.510 43.878 1.00 69.62 253 THR A CA 1
ATOM 2101 C C . THR A 1 253 ? -28.371 9.159 45.127 1.00 69.62 253 THR A C 1
ATOM 2103 O O . THR A 1 253 ? -28.831 10.297 45.064 1.00 69.62 253 THR A O 1
ATOM 2106 N N . GLU A 1 254 ? -28.361 8.432 46.239 1.00 68.75 254 GLU A N 1
ATOM 2107 C CA . GLU A 1 254 ? -28.847 8.920 47.527 1.00 68.75 254 GLU A CA 1
ATOM 2108 C C . GLU A 1 254 ? -27.729 8.891 48.563 1.00 68.75 254 GLU A C 1
ATOM 2110 O O . GLU A 1 254 ? -26.872 8.003 48.574 1.00 68.75 254 GLU A O 1
ATOM 2115 N N . LYS A 1 255 ? -27.728 9.899 49.435 1.00 72.25 255 LYS A N 1
ATOM 2116 C CA . LYS A 1 255 ? -26.838 9.946 50.590 1.00 72.25 255 LYS A CA 1
ATOM 2117 C C . LYS A 1 255 ? -27.529 9.246 51.747 1.00 72.25 255 LYS A C 1
ATOM 2119 O O . LYS A 1 255 ? -28.514 9.753 52.274 1.00 72.25 255 LYS A O 1
ATOM 2124 N N . ILE A 1 256 ? -27.003 8.093 52.128 1.00 68.75 256 ILE A N 1
ATOM 2125 C CA . ILE A 1 256 ? -27.491 7.317 53.262 1.00 68.75 256 ILE A CA 1
ATOM 2126 C C . ILE A 1 256 ? -26.533 7.553 54.426 1.00 68.75 256 ILE A C 1
ATOM 2128 O O . ILE A 1 256 ? -25.314 7.483 54.262 1.00 68.75 256 ILE A O 1
ATOM 2132 N N . VAL A 1 257 ? -27.076 7.857 55.600 1.00 66.75 257 VAL A N 1
ATOM 2133 C CA . VAL A 1 257 ? -26.292 7.951 56.833 1.00 66.75 257 VAL A CA 1
ATOM 2134 C C . VAL A 1 257 ? -26.154 6.542 57.400 1.00 66.75 257 VAL A C 1
ATOM 2136 O O . VAL A 1 257 ? -27.154 5.880 57.669 1.00 66.75 257 VAL A O 1
ATOM 2139 N N . ASP A 1 258 ? -24.919 6.065 57.537 1.00 59.16 258 ASP A N 1
ATOM 2140 C CA . ASP A 1 258 ? -24.637 4.765 58.147 1.00 59.16 258 ASP A CA 1
ATOM 2141 C C . ASP A 1 258 ? -24.997 4.774 59.645 1.00 59.16 258 ASP A C 1
ATOM 2143 O O . ASP A 1 258 ? -25.151 5.831 60.261 1.00 59.16 258 ASP A O 1
ATOM 2147 N N . LYS A 1 259 ? -25.070 3.596 60.271 1.00 55.19 259 LYS A N 1
ATOM 2148 C CA . LYS A 1 259 ? -25.383 3.423 61.704 1.00 55.19 259 LYS A CA 1
ATOM 2149 C C . LYS A 1 259 ? -24.395 4.162 62.625 1.00 55.19 259 LYS A C 1
ATOM 2151 O O . LYS A 1 259 ? -24.755 4.487 63.752 1.00 55.19 259 LYS A O 1
ATOM 2156 N N . ASP A 1 260 ? -23.198 4.476 62.122 1.00 64.81 260 ASP A N 1
ATOM 2157 C CA . ASP A 1 260 ? -22.146 5.247 62.802 1.00 64.81 260 ASP A CA 1
ATOM 2158 C C . ASP A 1 260 ? -22.187 6.764 62.500 1.00 64.81 260 ASP A C 1
ATOM 2160 O O . ASP A 1 260 ? -21.242 7.490 62.812 1.00 64.81 260 ASP A O 1
ATOM 2164 N N . GLY A 1 261 ? -23.245 7.262 61.847 1.00 66.44 261 GLY A N 1
ATOM 2165 C CA . GLY A 1 261 ? -23.432 8.689 61.548 1.00 66.44 261 GLY A CA 1
ATOM 2166 C C . GLY A 1 261 ? -22.619 9.218 60.360 1.00 66.44 261 GLY A C 1
ATOM 2167 O O . GLY A 1 261 ? -22.556 10.427 60.147 1.00 66.44 261 GLY A O 1
ATOM 2168 N N . ARG A 1 262 ? -21.978 8.340 59.578 1.00 68.94 262 ARG A N 1
ATOM 2169 C CA . ARG A 1 262 ? -21.179 8.721 58.401 1.00 68.94 262 ARG A CA 1
ATOM 2170 C C . ARG A 1 262 ? -22.050 8.764 57.149 1.00 68.94 262 ARG A C 1
ATOM 2172 O O . ARG A 1 262 ? -22.733 7.791 56.845 1.00 68.94 262 ARG A O 1
ATOM 2179 N N . GLU A 1 263 ? -21.988 9.859 56.396 1.00 68.44 263 GLU A N 1
ATOM 2180 C CA . GLU A 1 263 ? -22.650 9.954 55.091 1.00 68.44 263 GLU A CA 1
ATOM 2181 C C . GLU A 1 263 ? -21.947 9.058 54.064 1.00 68.44 263 GLU A C 1
ATOM 2183 O O . GLU A 1 263 ? -20.752 9.206 53.794 1.00 68.44 263 GLU A O 1
ATOM 2188 N N . LYS A 1 264 ? -22.704 8.143 53.459 1.00 63.38 264 LYS A N 1
ATOM 2189 C CA . LYS A 1 264 ? -22.268 7.296 52.354 1.00 63.38 264 LYS A CA 1
ATOM 2190 C C . LYS A 1 264 ? -23.149 7.563 51.143 1.00 63.38 264 LYS A C 1
ATOM 2192 O O . LYS A 1 264 ? -24.371 7.485 51.208 1.00 63.38 264 LYS A O 1
ATOM 2197 N N . GLU A 1 265 ? -22.515 7.862 50.021 1.00 63.16 265 GLU A N 1
ATOM 2198 C CA . GLU A 1 265 ? -23.203 8.002 48.744 1.00 63.16 265 GLU A CA 1
ATOM 2199 C C . GLU A 1 265 ? -23.455 6.607 48.154 1.00 63.16 265 GLU A C 1
ATOM 2201 O O . GLU A 1 265 ? -22.522 5.822 47.958 1.00 63.16 265 GLU A O 1
ATOM 2206 N N . VAL A 1 266 ? -24.722 6.274 47.916 1.00 60.31 266 VAL A N 1
ATOM 2207 C CA . VAL A 1 266 ? -25.149 4.975 47.392 1.00 60.31 266 VAL A CA 1
ATOM 2208 C C . VAL A 1 266 ? -25.863 5.183 46.063 1.00 60.31 266 VAL A C 1
ATOM 2210 O O . VAL A 1 266 ? -26.777 5.996 45.942 1.00 60.31 266 VAL A O 1
ATOM 2213 N N . THR A 1 267 ? -25.435 4.441 45.044 1.00 55.03 267 THR A N 1
ATOM 2214 C CA . THR A 1 267 ? -26.097 4.406 43.737 1.00 55.03 267 THR A CA 1
ATOM 2215 C C . THR A 1 267 ? -27.156 3.310 43.736 1.00 55.03 267 THR A C 1
ATOM 2217 O O . THR A 1 267 ? -26.840 2.131 43.885 1.00 55.03 267 THR A O 1
ATOM 2220 N N . ILE A 1 268 ? -28.408 3.707 43.550 1.00 61.72 268 ILE A N 1
ATOM 2221 C CA . ILE A 1 268 ? -29.587 2.849 43.505 1.00 61.72 268 ILE A CA 1
ATOM 2222 C C . ILE A 1 268 ? -29.987 2.675 42.039 1.00 61.72 268 ILE A C 1
ATOM 2224 O O . ILE A 1 268 ? -30.317 3.645 41.356 1.00 61.72 268 ILE A O 1
ATOM 2228 N N . CYS A 1 269 ? -29.973 1.434 41.553 1.00 59.38 269 CYS A N 1
ATOM 2229 C CA . CYS A 1 269 ? -30.464 1.069 40.225 1.00 59.38 269 CYS A CA 1
ATOM 2230 C C . CYS A 1 269 ? -31.791 0.318 40.368 1.00 59.38 269 CYS A C 1
ATOM 2232 O O . CYS A 1 269 ? -31.823 -0.758 40.956 1.00 59.38 269 CYS A O 1
ATOM 2234 N N . MET A 1 270 ? -32.871 0.863 39.812 1.00 64.56 270 MET A N 1
ATOM 2235 C CA . MET A 1 270 ? -34.217 0.285 39.872 1.00 64.56 270 MET A CA 1
ATOM 2236 C C . MET A 1 270 ? -34.735 -0.005 38.470 1.00 64.56 270 MET A C 1
ATOM 2238 O O . MET A 1 270 ? -34.620 0.842 37.585 1.00 64.56 270 MET A O 1
ATOM 2242 N N . LEU A 1 271 ? -35.353 -1.165 38.273 1.00 70.50 271 LEU A N 1
ATOM 2243 C CA . LEU A 1 271 ? -36.073 -1.475 37.042 1.00 70.50 271 LEU A CA 1
ATOM 2244 C C . LEU A 1 271 ? -37.416 -0.720 37.044 1.00 70.50 271 LEU A C 1
ATOM 2246 O O . LEU A 1 271 ? -38.216 -0.880 37.957 1.00 70.50 271 LEU A O 1
ATOM 2250 N N . ARG A 1 272 ? -37.658 0.124 36.041 1.00 71.88 272 ARG A N 1
ATOM 2251 C CA . ARG A 1 272 ? -38.889 0.912 35.876 1.00 71.88 272 ARG A CA 1
ATOM 2252 C C . ARG A 1 272 ? -40.040 0.112 35.290 1.00 71.88 272 ARG A C 1
ATOM 2254 O O . ARG A 1 272 ? -41.178 0.360 35.668 1.00 71.88 272 ARG A O 1
ATOM 2261 N N . ASN A 1 273 ? -39.750 -0.773 34.337 1.00 75.31 273 ASN A N 1
ATOM 2262 C CA . ASN A 1 273 ? -40.763 -1.531 33.609 1.00 75.31 273 ASN A CA 1
ATOM 2263 C C . ASN A 1 273 ? -40.359 -3.006 33.528 1.00 75.31 273 ASN A C 1
ATOM 2265 O O . ASN A 1 273 ? -39.639 -3.431 32.619 1.00 75.31 273 ASN A O 1
ATOM 2269 N N . VAL A 1 274 ? -40.829 -3.777 34.508 1.00 76.88 274 VAL A N 1
ATOM 2270 C CA . VAL A 1 274 ? -40.569 -5.217 34.631 1.00 76.88 274 VAL A CA 1
ATOM 2271 C C . VAL A 1 274 ? -41.083 -5.970 33.400 1.00 76.88 274 VAL A C 1
ATOM 2273 O O . VAL A 1 274 ? -40.369 -6.804 32.844 1.00 76.88 274 VAL A O 1
ATOM 2276 N N . ARG A 1 275 ? -42.285 -5.625 32.922 1.00 78.50 275 ARG A N 1
ATOM 2277 C CA . ARG A 1 275 ? -42.928 -6.262 31.764 1.00 78.50 275 ARG A CA 1
ATOM 2278 C C . ARG A 1 275 ? -42.092 -6.102 30.491 1.00 78.50 275 ARG A C 1
ATOM 2280 O O . ARG A 1 275 ? -41.709 -7.102 29.893 1.00 78.50 275 ARG A O 1
ATOM 2287 N N . SER A 1 276 ? -41.736 -4.866 30.132 1.00 79.00 276 SER A N 1
ATOM 2288 C CA . SER A 1 276 ? -40.898 -4.549 28.959 1.00 79.00 276 SER A CA 1
ATOM 2289 C C . SER A 1 276 ? -39.571 -5.310 28.986 1.00 79.00 276 SER A C 1
ATOM 2291 O O . SER A 1 276 ? -39.136 -5.873 27.979 1.00 79.00 276 SER A O 1
ATOM 2293 N N . TYR A 1 277 ? -38.927 -5.363 30.154 1.00 78.00 277 TYR A N 1
ATOM 2294 C CA . TYR A 1 277 ? -37.667 -6.077 30.317 1.00 78.00 277 TYR A CA 1
ATOM 2295 C C . TYR A 1 277 ? -37.818 -7.587 30.081 1.00 78.00 277 TYR A C 1
ATOM 2297 O O . TYR A 1 277 ? -37.036 -8.175 29.329 1.00 78.00 277 TYR A O 1
ATOM 2305 N N . ILE A 1 278 ? -38.837 -8.208 30.680 1.00 78.62 278 ILE A N 1
ATOM 2306 C CA . ILE A 1 278 ? -39.102 -9.645 30.537 1.00 78.62 278 ILE A CA 1
ATOM 2307 C C . ILE A 1 278 ? -39.477 -9.982 29.088 1.00 78.62 278 ILE A C 1
ATOM 2309 O O . ILE A 1 278 ? -38.929 -10.934 28.537 1.00 78.62 278 ILE A O 1
ATOM 2313 N N . GLU A 1 279 ? -40.311 -9.175 28.428 1.00 79.69 279 GLU A N 1
ATOM 2314 C CA . GLU A 1 279 ? -40.671 -9.355 27.012 1.00 79.69 279 GLU A CA 1
ATOM 2315 C C . GLU A 1 279 ? -39.436 -9.334 26.106 1.00 79.69 279 GLU A C 1
ATOM 2317 O O . GLU A 1 279 ? -39.250 -10.218 25.266 1.00 79.69 279 GLU A O 1
ATOM 2322 N N . LYS A 1 280 ? -38.546 -8.351 26.296 1.00 78.31 280 LYS A N 1
ATOM 2323 C CA . LYS A 1 280 ? -37.277 -8.266 25.556 1.00 78.31 280 LYS A CA 1
ATOM 2324 C C . LYS A 1 280 ? -36.398 -9.486 25.818 1.00 78.31 280 LYS A C 1
ATOM 2326 O O . LYS A 1 280 ? -35.776 -10.003 24.888 1.00 78.31 280 LYS A O 1
ATOM 2331 N N . ARG A 1 281 ? -36.341 -9.957 27.068 1.00 79.50 281 ARG A N 1
ATOM 2332 C CA . ARG A 1 281 ? -35.524 -11.114 27.444 1.00 79.50 281 ARG A CA 1
ATOM 2333 C C . ARG A 1 281 ? -36.051 -12.410 26.836 1.00 79.50 281 ARG A C 1
ATOM 2335 O O . ARG A 1 281 ? -35.246 -13.185 26.327 1.00 79.50 281 ARG A O 1
ATOM 2342 N N . ILE A 1 282 ? -37.363 -12.624 26.842 1.00 80.06 282 ILE A N 1
ATOM 2343 C CA . ILE A 1 282 ? -37.993 -13.802 26.237 1.00 80.06 282 ILE A CA 1
ATOM 2344 C C . ILE A 1 282 ? -37.765 -13.812 24.722 1.00 80.06 282 ILE A C 1
ATOM 2346 O O . ILE A 1 282 ? -37.296 -14.817 24.197 1.00 80.06 282 ILE A O 1
ATOM 2350 N N . LYS A 1 283 ? -37.965 -12.675 24.038 1.00 79.44 283 LYS A N 1
ATOM 2351 C CA . LYS A 1 283 ? -37.662 -12.539 22.598 1.00 79.44 283 LYS A CA 1
ATOM 2352 C C . LYS A 1 283 ? -36.201 -12.860 22.272 1.00 79.44 283 LYS A C 1
ATOM 2354 O O . LYS A 1 283 ? -35.903 -13.466 21.245 1.00 79.44 283 LYS A O 1
ATOM 2359 N N . ALA A 1 284 ? -35.270 -12.461 23.140 1.00 77.62 284 ALA A N 1
ATOM 2360 C CA . ALA A 1 284 ? -33.861 -12.807 22.974 1.00 77.62 284 ALA A CA 1
ATOM 2361 C C . ALA A 1 284 ? -33.616 -14.318 23.131 1.00 77.62 284 ALA A C 1
ATOM 2363 O O . ALA A 1 284 ? -32.888 -14.898 22.331 1.00 77.62 284 ALA A O 1
ATOM 2364 N N . LEU A 1 285 ? -34.243 -14.964 24.122 1.00 79.12 285 LEU A N 1
ATOM 2365 C CA . LEU A 1 285 ? -34.127 -16.411 24.338 1.00 79.12 285 LEU A CA 1
ATOM 2366 C C . LEU A 1 285 ? -34.719 -17.222 23.183 1.00 79.12 285 LEU A C 1
ATOM 2368 O O . LEU A 1 285 ? -34.128 -18.223 22.789 1.00 79.12 285 LEU A O 1
ATOM 2372 N N . GLU A 1 286 ? -35.842 -16.778 22.624 1.00 79.00 286 GLU A N 1
ATOM 2373 C CA . GLU A 1 286 ? -36.451 -17.369 21.432 1.00 79.00 286 GLU A CA 1
ATOM 2374 C C . GLU A 1 286 ? -35.512 -17.275 20.224 1.00 79.00 286 GLU A C 1
ATOM 2376 O O . GLU A 1 286 ? -35.184 -18.290 19.614 1.00 79.00 286 GLU A O 1
ATOM 2381 N N . LYS A 1 287 ? -34.984 -16.078 19.936 1.00 77.50 287 LYS A N 1
ATOM 2382 C CA . LYS A 1 287 ? -34.025 -15.866 18.840 1.00 77.50 287 LYS A CA 1
ATOM 2383 C C . LYS A 1 287 ? -32.755 -16.711 18.986 1.00 77.50 287 LYS A C 1
ATOM 2385 O O . LYS A 1 287 ? -32.165 -17.117 17.989 1.00 77.50 287 LYS A O 1
ATOM 2390 N N . GLU A 1 288 ? -32.312 -16.944 20.218 1.00 79.31 288 GLU A N 1
ATOM 2391 C CA . GLU A 1 288 ? -31.153 -17.786 20.531 1.00 79.31 288 GLU A CA 1
ATOM 2392 C C . GLU A 1 288 ? -31.479 -19.292 20.566 1.00 79.31 288 GLU A C 1
ATOM 2394 O O . GLU A 1 288 ? -30.571 -20.090 20.797 1.00 79.31 288 GLU A O 1
ATOM 2399 N N . GLY A 1 289 ? -32.741 -19.695 20.366 1.00 78.06 289 GLY A N 1
ATOM 2400 C CA . GLY A 1 289 ? -33.179 -21.094 20.434 1.00 78.06 289 GLY A CA 1
ATOM 2401 C C . GLY A 1 289 ? -33.106 -21.701 21.840 1.00 78.06 289 GLY A C 1
ATOM 2402 O O . GLY A 1 289 ? -33.006 -22.915 21.989 1.00 78.06 289 GLY A O 1
ATOM 2403 N N . LYS A 1 290 ? -33.100 -20.861 22.882 1.00 79.81 290 LYS A N 1
ATOM 2404 C CA . LYS A 1 290 ? -32.978 -21.258 24.297 1.00 79.81 290 LYS A CA 1
ATOM 2405 C C . LYS A 1 290 ? -34.305 -21.249 25.049 1.00 79.81 290 LYS A C 1
ATOM 2407 O O . LYS A 1 290 ? -34.345 -21.666 26.204 1.00 79.81 290 LYS A O 1
ATOM 2412 N N . LEU A 1 291 ? -35.370 -20.741 24.434 1.00 79.75 291 LEU A N 1
ATOM 2413 C CA . LEU A 1 291 ? -36.717 -20.825 24.984 1.00 79.75 291 LEU A CA 1
ATOM 2414 C C . LEU A 1 291 ? -37.285 -22.216 24.674 1.00 79.75 291 LEU A C 1
ATOM 2416 O O . LEU A 1 291 ? -37.583 -22.517 23.523 1.00 79.75 291 LEU A O 1
ATOM 2420 N N . VAL A 1 292 ? -37.393 -23.066 25.696 1.00 75.69 292 VAL A N 1
ATOM 2421 C CA . VAL A 1 292 ? -37.871 -24.449 25.564 1.00 75.69 292 VAL A CA 1
ATOM 2422 C C . VAL A 1 292 ? -39.181 -24.599 26.326 1.00 75.69 292 VAL A C 1
ATOM 2424 O O . VAL A 1 292 ? -39.248 -24.263 27.507 1.00 75.69 292 VAL A O 1
ATOM 2427 N N . PHE A 1 293 ? -40.195 -25.131 25.649 1.00 78.12 293 PHE A N 1
ATOM 2428 C CA . PHE A 1 293 ? -41.434 -25.607 26.254 1.00 78.12 293 PHE A CA 1
ATOM 2429 C C . PHE A 1 293 ? -41.437 -27.131 26.140 1.00 78.12 293 PHE A C 1
ATOM 2431 O O . PHE A 1 293 ? -41.434 -27.670 25.034 1.00 78.12 293 PHE A O 1
ATOM 2438 N N . ASP A 1 294 ? -41.382 -27.825 27.271 1.00 76.12 294 ASP A N 1
ATOM 2439 C CA . ASP A 1 294 ? -41.362 -29.289 27.334 1.00 76.12 294 ASP A CA 1
ATOM 2440 C C . ASP A 1 294 ? -42.538 -29.838 28.157 1.00 76.12 294 ASP A C 1
ATOM 2442 O O . ASP A 1 294 ? -43.298 -29.097 28.784 1.00 76.12 294 ASP A O 1
ATOM 2446 N N . ASN A 1 295 ? -42.694 -31.164 28.171 1.00 70.12 295 ASN A N 1
ATOM 2447 C CA . ASN A 1 295 ? -43.787 -31.825 28.891 1.00 70.12 295 ASN A CA 1
ATOM 2448 C C . ASN A 1 295 ? -43.746 -31.582 30.414 1.00 70.12 295 ASN A C 1
ATOM 2450 O O . ASN A 1 295 ? -44.766 -31.751 31.078 1.00 70.12 295 ASN A O 1
ATOM 2454 N N . CYS A 1 296 ? -42.591 -31.203 30.972 1.00 61.81 296 CYS A N 1
ATOM 2455 C CA . CYS A 1 296 ? -42.427 -30.910 32.396 1.00 61.81 296 CYS A CA 1
ATOM 2456 C C . CYS A 1 296 ? -42.821 -29.465 32.742 1.00 61.81 296 CYS A C 1
ATOM 2458 O O . CYS A 1 296 ? -43.357 -29.207 33.819 1.00 61.81 296 CYS A O 1
ATOM 2460 N N . THR A 1 297 ? -42.540 -28.524 31.843 1.00 64.44 297 THR A N 1
ATOM 2461 C CA . THR A 1 297 ? -42.739 -27.078 32.023 1.00 64.44 297 THR A CA 1
ATOM 2462 C C . THR A 1 297 ? -44.101 -26.595 31.525 1.00 64.44 297 THR A C 1
ATOM 2464 O O . THR A 1 297 ? -44.628 -25.616 32.065 1.00 64.44 297 THR A O 1
ATOM 2467 N N . GLY A 1 298 ? -44.704 -27.309 30.567 1.00 72.19 298 GLY A N 1
ATOM 2468 C CA . GLY A 1 298 ? -45.980 -26.961 29.943 1.00 72.19 298 GLY A CA 1
ATOM 2469 C C . GLY A 1 298 ? -45.899 -25.673 29.114 1.00 72.19 298 GLY A C 1
ATOM 2470 O O . GLY A 1 298 ? -44.820 -25.177 28.809 1.00 72.19 298 GLY A O 1
ATOM 2471 N N . ALA A 1 299 ? -47.051 -25.091 28.769 1.00 76.31 299 ALA A N 1
ATOM 2472 C CA . ALA A 1 299 ? -47.141 -23.805 28.064 1.00 76.31 299 ALA A CA 1
ATOM 2473 C C . ALA A 1 299 ? -47.079 -22.605 29.034 1.00 76.31 299 ALA A C 1
ATOM 2475 O O . ALA A 1 299 ? -47.888 -21.685 28.956 1.00 76.31 299 ALA A O 1
ATOM 2476 N N . THR A 1 300 ? -46.187 -22.643 30.026 1.00 78.62 300 THR A N 1
ATOM 2477 C CA . THR A 1 300 ? -46.096 -21.630 31.091 1.00 78.62 300 THR A CA 1
ATOM 2478 C C . THR A 1 300 ? -44.660 -21.168 31.249 1.00 78.62 300 THR A C 1
ATOM 2480 O O . THR A 1 300 ? -43.736 -21.978 31.226 1.00 78.62 300 THR A O 1
ATOM 2483 N N . ILE A 1 301 ? -44.465 -19.866 31.455 1.00 79.12 301 ILE A N 1
ATOM 2484 C CA . ILE A 1 301 ? -43.139 -19.302 31.705 1.00 79.12 301 ILE A CA 1
ATOM 2485 C C . ILE A 1 301 ? -42.910 -19.193 33.205 1.00 79.12 301 ILE A C 1
ATOM 2487 O O . ILE A 1 301 ? -43.696 -18.595 33.939 1.00 79.12 301 ILE A O 1
ATOM 2491 N N . TRP A 1 302 ? -41.799 -19.771 33.647 1.00 74.69 302 TRP A N 1
ATOM 2492 C CA . TRP A 1 302 ? -41.379 -19.781 35.039 1.00 74.69 302 TRP A CA 1
ATOM 2493 C C . TRP A 1 302 ? -40.358 -18.666 35.249 1.00 74.69 302 TRP A C 1
ATOM 2495 O O . TRP A 1 302 ? -39.290 -18.673 34.635 1.00 74.69 302 TRP A O 1
ATOM 2505 N N . ILE A 1 303 ? -40.679 -17.700 36.108 1.00 70.56 303 ILE A N 1
ATOM 2506 C CA . ILE A 1 303 ? -39.805 -16.561 36.400 1.00 70.56 303 ILE A CA 1
ATOM 2507 C C . ILE A 1 303 ? -39.321 -16.667 37.842 1.00 70.56 303 ILE A C 1
ATOM 2509 O O . ILE A 1 303 ? -40.095 -16.524 38.788 1.00 70.56 303 ILE A O 1
ATOM 2513 N N . GLY A 1 304 ? -38.020 -16.917 37.999 1.00 66.81 304 GLY A N 1
ATOM 2514 C CA . GLY A 1 304 ? -37.328 -16.768 39.273 1.00 66.81 304 GLY A CA 1
ATOM 2515 C C . GLY A 1 304 ? -36.972 -15.304 39.485 1.00 66.81 304 GLY A C 1
ATOM 2516 O O . GLY A 1 304 ? -36.122 -14.767 38.775 1.00 66.81 304 GLY A O 1
ATOM 2517 N N . VAL A 1 305 ? -37.628 -14.655 40.440 1.00 63.53 305 VAL A N 1
ATOM 2518 C CA . VAL A 1 305 ? -37.374 -13.253 40.765 1.00 63.53 305 VAL A CA 1
ATOM 2519 C C . VAL A 1 305 ? -36.426 -13.184 41.958 1.00 63.53 305 VAL A C 1
ATOM 2521 O O . VAL A 1 305 ? -36.818 -13.454 43.093 1.00 63.53 305 VAL A O 1
ATOM 2524 N N . THR A 1 306 ? -35.188 -12.770 41.701 1.00 61.69 306 THR A N 1
ATOM 2525 C CA . THR A 1 306 ? -34.254 -12.288 42.725 1.00 61.69 306 THR A CA 1
ATOM 2526 C C . THR A 1 306 ? -34.492 -10.800 42.948 1.00 61.69 306 THR A C 1
ATOM 2528 O O . THR A 1 306 ? -34.123 -9.967 42.123 1.00 61.69 306 THR A O 1
ATOM 2531 N N . VAL A 1 307 ? -35.148 -10.456 44.059 1.00 56.38 307 VAL A N 1
ATOM 2532 C CA . VAL A 1 307 ? -35.660 -9.091 44.288 1.00 56.38 307 VAL A CA 1
ATOM 2533 C C . VAL A 1 307 ? -34.555 -8.094 44.673 1.00 56.38 307 VAL A C 1
ATOM 2535 O O . VAL A 1 307 ? -34.779 -6.893 44.631 1.00 56.38 307 VAL A O 1
ATOM 2538 N N . GLY A 1 308 ? -33.326 -8.532 44.964 1.00 54.91 308 GLY A N 1
ATOM 2539 C CA . GLY A 1 308 ? -32.202 -7.608 45.137 1.00 54.91 308 GLY A CA 1
ATOM 2540 C C . GLY A 1 308 ? -30.864 -8.287 45.423 1.00 54.91 308 GLY A C 1
ATOM 2541 O O . GLY A 1 308 ? -30.818 -9.409 45.914 1.00 54.91 308 GLY A O 1
ATOM 2542 N N . MET A 1 309 ? -29.770 -7.580 45.125 1.00 51.94 309 MET A N 1
ATOM 2543 C CA . MET A 1 309 ? -28.430 -7.860 45.653 1.00 51.94 309 MET A CA 1
ATOM 2544 C C . MET A 1 309 ? -28.074 -6.738 46.631 1.00 51.94 309 MET A C 1
ATOM 2546 O O . MET A 1 309 ? -27.693 -5.645 46.209 1.00 51.94 309 MET A O 1
ATOM 2550 N N . PHE A 1 310 ? -28.230 -6.984 47.930 1.00 55.69 310 PHE A N 1
ATOM 2551 C CA . PHE A 1 310 ? -27.896 -6.015 48.971 1.00 55.69 310 PHE A CA 1
ATOM 2552 C C . PHE A 1 310 ? -26.533 -6.350 49.571 1.00 55.69 310 PHE A C 1
ATOM 2554 O O . PHE A 1 310 ? -26.352 -7.363 50.237 1.00 55.69 310 PHE A O 1
ATOM 2561 N N . ASN A 1 311 ? -25.566 -5.453 49.400 1.00 50.97 311 ASN A N 1
ATOM 2562 C CA . ASN A 1 311 ? -24.246 -5.607 50.007 1.00 50.97 311 ASN A CA 1
ATOM 2563 C C . ASN A 1 311 ? -24.234 -5.100 51.465 1.00 50.97 311 ASN A C 1
ATOM 2565 O O . ASN A 1 311 ? -23.441 -4.217 51.794 1.00 50.97 311 ASN A O 1
ATOM 2569 N N . GLY A 1 312 ? -25.111 -5.640 52.327 1.00 52.28 312 GLY A N 1
ATOM 2570 C CA . GLY A 1 312 ? -24.902 -5.600 53.785 1.00 52.28 312 GLY A CA 1
ATOM 2571 C C . GLY A 1 312 ? -26.049 -5.147 54.703 1.00 52.28 312 GLY A C 1
ATOM 2572 O O . GLY A 1 312 ? -25.927 -5.364 55.904 1.00 52.28 312 GLY A O 1
ATOM 2573 N N . ASP A 1 313 ? -27.155 -4.571 54.211 1.00 59.84 313 ASP A N 1
ATOM 2574 C CA . ASP A 1 313 ? -28.284 -4.133 55.071 1.00 59.84 313 ASP A CA 1
ATOM 2575 C C . ASP A 1 313 ? -29.655 -4.454 54.439 1.00 59.84 313 ASP A C 1
ATOM 2577 O O . ASP A 1 313 ? -30.383 -3.586 53.950 1.00 59.84 313 ASP A O 1
ATOM 2581 N N . GLU A 1 314 ? -29.980 -5.749 54.431 1.00 62.00 314 GLU A N 1
ATOM 2582 C CA . GLU A 1 314 ? -31.231 -6.358 53.942 1.00 62.00 314 GLU A CA 1
ATOM 2583 C C . GLU A 1 314 ? -32.389 -6.157 54.931 1.00 62.00 314 GLU A C 1
ATOM 2585 O O . GLU A 1 314 ? -33.003 -7.116 55.377 1.00 62.00 314 GLU A O 1
ATOM 2590 N N . SER A 1 315 ? -32.671 -4.918 55.337 1.00 65.38 315 SER A N 1
ATOM 2591 C CA . SER A 1 315 ? -33.803 -4.661 56.234 1.00 65.38 315 SER A CA 1
ATOM 2592 C C . SER A 1 315 ? -35.133 -4.675 55.475 1.00 65.38 315 SER A C 1
ATOM 2594 O O . SER A 1 315 ? -35.220 -4.195 54.339 1.00 65.38 315 SER A O 1
ATOM 2596 N N . ALA A 1 316 ? -36.202 -5.142 56.130 1.00 66.56 316 ALA A N 1
ATOM 2597 C CA . ALA A 1 316 ? -37.566 -5.041 55.601 1.00 66.56 316 ALA A CA 1
ATOM 2598 C C . ALA A 1 316 ? -37.938 -3.600 55.189 1.00 66.56 316 ALA A C 1
ATOM 2600 O O . ALA A 1 316 ? -38.636 -3.393 54.196 1.00 66.56 316 ALA A O 1
ATOM 2601 N N . HIS A 1 317 ? -37.414 -2.596 55.904 1.00 68.06 317 HIS A N 1
ATOM 2602 C CA . HIS A 1 317 ? -37.590 -1.185 55.566 1.00 68.06 317 HIS A CA 1
ATOM 2603 C C . HIS A 1 317 ? -36.957 -0.829 54.213 1.00 68.06 317 HIS A C 1
ATOM 2605 O O . HIS A 1 317 ? -37.647 -0.304 53.346 1.00 68.06 317 HIS A O 1
ATOM 2611 N N . ASN A 1 318 ? -35.681 -1.165 53.989 1.00 67.81 318 ASN A N 1
ATOM 2612 C CA . ASN A 1 318 ? -34.995 -0.874 52.724 1.00 67.81 318 ASN A CA 1
ATOM 2613 C C . ASN A 1 318 ? -35.669 -1.580 51.540 1.00 67.81 318 ASN A C 1
ATOM 2615 O O . ASN A 1 318 ? -35.811 -1.004 50.462 1.00 67.81 318 ASN A O 1
ATOM 2619 N N . ILE A 1 319 ? -36.127 -2.814 51.747 1.00 70.12 319 ILE A N 1
ATOM 2620 C CA . ILE A 1 319 ? -36.834 -3.580 50.719 1.00 70.12 319 ILE A CA 1
ATOM 2621 C C . ILE A 1 319 ? -38.175 -2.917 50.389 1.00 70.12 319 ILE A C 1
ATOM 2623 O O . ILE A 1 319 ? -38.458 -2.668 49.220 1.00 70.12 319 ILE A O 1
ATOM 2627 N N . SER A 1 320 ? -38.967 -2.536 51.393 1.00 70.81 320 SER A N 1
ATOM 2628 C CA . SER A 1 320 ? -40.221 -1.810 51.162 1.00 70.81 320 SER A CA 1
ATOM 2629 C C . SER A 1 320 ? -39.998 -0.462 50.467 1.00 70.81 320 SER A C 1
ATOM 2631 O O . SER A 1 320 ? -40.785 -0.079 49.604 1.00 70.81 320 SER A O 1
ATOM 2633 N N . THR A 1 321 ? -38.941 0.264 50.824 1.00 71.94 321 THR A N 1
ATOM 2634 C CA . THR A 1 321 ? -38.667 1.601 50.281 1.00 71.94 321 THR A CA 1
ATOM 2635 C C . THR A 1 321 ? -38.220 1.549 48.822 1.00 71.94 321 THR A C 1
ATOM 2637 O O . THR A 1 321 ? -38.708 2.330 48.010 1.00 71.94 321 THR A O 1
ATOM 2640 N N . TYR A 1 322 ? -37.318 0.631 48.463 1.00 71.31 322 TYR A N 1
ATOM 2641 C CA . TYR A 1 322 ? -36.686 0.635 47.137 1.00 71.31 322 TYR A CA 1
ATOM 2642 C C . TYR A 1 322 ? -37.231 -0.419 46.170 1.00 71.31 322 TYR A C 1
ATOM 2644 O O . TYR A 1 322 ? -36.977 -0.318 44.972 1.00 71.31 322 TYR A O 1
ATOM 2652 N N . LEU A 1 323 ? -37.955 -1.434 46.652 1.00 71.81 323 LEU A N 1
ATOM 2653 C CA . LEU A 1 323 ? -38.435 -2.544 45.818 1.00 71.81 323 LEU A CA 1
ATOM 2654 C C . LEU A 1 323 ? -39.957 -2.630 45.722 1.00 71.81 323 LEU A C 1
ATOM 2656 O O . LEU A 1 323 ? -40.439 -3.418 44.916 1.00 71.81 323 LEU A O 1
ATOM 2660 N N . SER A 1 324 ? -40.718 -1.823 46.466 1.00 74.06 324 SER A N 1
ATOM 2661 C CA . SER A 1 324 ? -42.192 -1.844 46.447 1.00 74.06 324 SER A CA 1
ATOM 2662 C C . SER A 1 324 ? -42.779 -1.732 45.040 1.00 74.06 324 SER A C 1
ATOM 2664 O O . SER A 1 324 ? -43.589 -2.573 44.655 1.00 74.06 324 SER A O 1
ATOM 2666 N N . ASP A 1 325 ? -42.318 -0.768 44.242 1.00 75.44 325 ASP A N 1
ATOM 2667 C CA . ASP A 1 325 ? -42.790 -0.577 42.864 1.00 75.44 325 ASP A CA 1
ATOM 2668 C C . ASP A 1 325 ? -42.472 -1.778 41.963 1.00 75.44 325 ASP A C 1
ATOM 2670 O O . ASP A 1 325 ? -43.292 -2.193 41.142 1.00 75.44 325 ASP A O 1
ATOM 2674 N N . VAL A 1 326 ? -41.281 -2.361 42.120 1.00 75.50 326 VAL A N 1
ATOM 2675 C CA . VAL A 1 326 ? -40.843 -3.533 41.350 1.00 75.50 326 VAL A CA 1
ATOM 2676 C C . VAL A 1 326 ? -41.664 -4.757 41.753 1.00 75.50 326 VAL A C 1
ATOM 2678 O O . VAL A 1 326 ? -42.153 -5.475 40.885 1.00 75.50 326 VAL A O 1
ATOM 2681 N N . ILE A 1 327 ? -41.881 -4.958 43.055 1.00 76.19 327 ILE A N 1
ATOM 2682 C CA . ILE A 1 327 ? -42.710 -6.032 43.613 1.00 76.19 327 ILE A CA 1
ATOM 2683 C C . ILE A 1 327 ? -44.159 -5.895 43.137 1.00 76.19 327 ILE A C 1
ATOM 2685 O O . ILE A 1 327 ? -44.754 -6.886 42.730 1.00 76.19 327 ILE A O 1
ATOM 2689 N N . ALA A 1 328 ? -44.726 -4.686 43.117 1.00 80.19 328 ALA A N 1
ATOM 2690 C CA . ALA A 1 328 ? -46.082 -4.454 42.622 1.00 80.19 328 ALA A CA 1
ATOM 2691 C C . ALA A 1 328 ? -46.218 -4.793 41.125 1.00 80.19 328 ALA A C 1
ATOM 2693 O O . ALA A 1 328 ? -47.188 -5.431 40.704 1.00 80.19 328 ALA A O 1
ATOM 2694 N N . GLN A 1 329 ? -45.225 -4.419 40.314 1.00 80.19 329 GLN A N 1
ATOM 2695 C CA . GLN A 1 329 ? -45.186 -4.784 38.895 1.00 80.19 329 GLN A CA 1
ATOM 2696 C C . GLN A 1 329 ? -45.031 -6.291 38.677 1.00 80.19 329 GLN A C 1
ATOM 2698 O O . GLN A 1 329 ? -45.646 -6.843 37.771 1.00 80.19 329 GLN A O 1
ATOM 2703 N N . ILE A 1 330 ? -44.225 -6.958 39.502 1.00 79.44 330 ILE A N 1
ATOM 2704 C CA . ILE A 1 330 ? -44.090 -8.415 39.489 1.00 79.44 330 ILE A CA 1
ATOM 2705 C C . ILE A 1 330 ? -45.428 -9.055 39.860 1.00 79.44 330 ILE A C 1
ATOM 2707 O O . ILE A 1 330 ? -45.968 -9.808 39.063 1.00 79.44 330 ILE A O 1
ATOM 2711 N N . ASN A 1 331 ? -46.042 -8.682 40.980 1.00 79.62 331 ASN A N 1
ATOM 2712 C CA . ASN A 1 331 ? -47.303 -9.274 41.436 1.00 79.62 331 ASN A CA 1
ATOM 2713 C C . ASN A 1 331 ? -48.462 -9.102 40.437 1.00 79.62 331 ASN A C 1
ATOM 2715 O O . ASN A 1 331 ? -49.369 -9.924 40.419 1.00 79.62 331 ASN A O 1
ATOM 2719 N N . SER A 1 332 ? -48.435 -8.063 39.596 1.00 84.19 332 SER A N 1
ATOM 2720 C CA . SER A 1 332 ? -49.434 -7.827 38.538 1.00 84.19 332 SER A CA 1
ATOM 2721 C C . SER A 1 332 ? -49.106 -8.502 37.195 1.00 84.19 332 SER A C 1
ATOM 2723 O O . SER A 1 332 ? -49.868 -8.386 36.231 1.00 84.19 332 SER A O 1
ATOM 2725 N N . LEU A 1 333 ? -47.975 -9.203 37.090 1.00 83.06 333 LEU A N 1
ATOM 2726 C CA . LEU A 1 333 ? -47.520 -9.853 35.863 1.00 83.06 333 LEU A CA 1
ATOM 2727 C C . LEU A 1 333 ? -48.021 -11.304 35.779 1.00 83.06 333 LEU A C 1
ATOM 2729 O O . LEU A 1 333 ? -47.278 -12.259 36.001 1.00 83.06 333 LEU A O 1
ATOM 2733 N N . GLU A 1 334 ? -49.290 -11.463 35.421 1.00 83.62 334 GLU A N 1
ATOM 2734 C CA . GLU A 1 334 ? -49.920 -12.784 35.274 1.00 83.62 334 GLU A CA 1
ATOM 2735 C C . GLU A 1 334 ? -49.694 -13.409 33.890 1.00 83.62 334 GLU A C 1
ATOM 2737 O O . GLU A 1 334 ? -49.575 -14.626 33.766 1.00 83.62 334 GLU A O 1
ATOM 2742 N N . HIS A 1 335 ? -49.617 -12.576 32.848 1.00 85.00 335 HIS A N 1
ATOM 2743 C CA . HIS A 1 335 ? -49.513 -13.011 31.454 1.00 85.00 335 HIS A CA 1
ATOM 2744 C C . HIS A 1 335 ? -48.596 -12.093 30.643 1.00 85.00 335 HIS A C 1
ATOM 2746 O O . HIS A 1 335 ? -48.435 -10.901 30.960 1.00 85.00 335 HIS A O 1
ATOM 2752 N N . ILE A 1 336 ? -48.004 -12.647 29.586 1.00 83.75 336 ILE A N 1
ATOM 2753 C CA . ILE A 1 336 ? -47.138 -11.925 28.658 1.00 83.75 336 ILE A CA 1
ATOM 2754 C C . ILE A 1 336 ? -47.459 -12.272 27.204 1.00 83.75 336 ILE A C 1
ATOM 2756 O O . ILE A 1 336 ? -47.567 -13.440 26.831 1.00 83.75 336 ILE A O 1
ATOM 2760 N N . SER A 1 337 ? -47.559 -11.231 26.381 1.00 80.19 337 SER A N 1
ATOM 2761 C CA . SER A 1 337 ? -47.737 -11.332 24.935 1.00 80.19 337 SER A CA 1
ATOM 2762 C C . SER A 1 337 ? -46.391 -11.605 24.260 1.00 80.19 337 SER A C 1
ATOM 2764 O O . SER A 1 337 ? -45.494 -10.756 24.270 1.00 80.19 337 SER A O 1
ATOM 2766 N N . ILE A 1 338 ? -46.240 -12.775 23.642 1.00 76.00 338 ILE A N 1
ATOM 2767 C CA . ILE A 1 338 ? -45.029 -13.169 22.908 1.00 76.00 338 ILE A CA 1
ATOM 2768 C C . ILE A 1 338 ? -45.414 -13.488 21.468 1.00 76.00 338 ILE A C 1
ATOM 2770 O O . ILE A 1 338 ? -46.400 -14.173 21.221 1.00 76.00 338 ILE A O 1
ATOM 2774 N N . ALA A 1 339 ? -44.639 -12.982 20.511 1.00 69.88 339 ALA A N 1
ATOM 2775 C CA . ALA A 1 339 ? -44.806 -13.326 19.106 1.00 69.88 339 ALA A CA 1
ATOM 2776 C C . ALA A 1 339 ? -44.009 -14.602 18.812 1.00 69.88 339 ALA A C 1
ATOM 2778 O O . ALA A 1 339 ? -42.815 -14.505 18.558 1.00 69.88 339 ALA A O 1
ATOM 2779 N N . MET A 1 340 ? -44.666 -15.759 18.871 1.00 67.44 340 MET A N 1
ATOM 2780 C CA . MET A 1 340 ? -44.068 -17.059 18.564 1.00 67.44 340 MET A CA 1
ATOM 2781 C C . MET A 1 340 ? -44.473 -17.497 17.161 1.00 67.44 340 MET A C 1
ATOM 2783 O O . MET A 1 340 ? -45.657 -17.476 16.832 1.00 67.44 340 MET A O 1
ATOM 2787 N N . ASP A 1 341 ? -43.503 -17.871 16.326 1.00 67.50 341 ASP A N 1
ATOM 2788 C CA . ASP A 1 341 ? -43.736 -18.332 14.944 1.00 67.50 341 ASP A CA 1
ATOM 2789 C C . ASP A 1 341 ? -44.553 -17.350 14.072 1.00 67.50 341 ASP A C 1
ATOM 2791 O O . ASP A 1 341 ? -45.235 -17.738 13.127 1.00 67.50 341 ASP A O 1
ATOM 2795 N N . GLY A 1 342 ? -44.482 -16.048 14.378 1.00 69.31 342 GLY A N 1
ATOM 2796 C CA . GLY A 1 342 ? -45.240 -15.001 13.682 1.00 69.31 342 GLY A CA 1
ATOM 2797 C C . GLY A 1 342 ? -46.650 -14.745 14.229 1.00 69.31 342 GLY A C 1
ATOM 2798 O O . GLY A 1 342 ? -47.309 -13.820 13.756 1.00 69.31 342 GLY A O 1
ATOM 2799 N N . GLU A 1 343 ? -47.091 -15.480 15.253 1.00 75.25 343 GLU A N 1
ATOM 2800 C CA . GLU A 1 343 ? -48.377 -15.289 15.930 1.00 75.25 343 GLU A CA 1
ATOM 2801 C C . GLU A 1 343 ? -48.201 -14.729 17.344 1.00 75.25 343 GLU A C 1
ATOM 2803 O O . GLU A 1 343 ? -47.348 -15.173 18.112 1.00 75.25 343 GLU A O 1
ATOM 2808 N N . LEU A 1 344 ? -49.044 -13.766 17.722 1.00 78.06 344 LEU A N 1
ATOM 2809 C CA . LEU A 1 344 ? -49.071 -13.243 19.086 1.00 78.06 344 LEU A CA 1
ATOM 2810 C C . LEU A 1 344 ? -49.819 -14.224 20.001 1.00 78.06 344 LEU A C 1
ATOM 2812 O O . LEU A 1 344 ? -50.998 -14.500 19.783 1.00 78.06 344 LEU A O 1
ATOM 2816 N N . ARG A 1 345 ? -49.144 -14.730 21.034 1.00 79.69 345 ARG A N 1
ATOM 2817 C CA . ARG A 1 345 ? -49.709 -15.628 22.046 1.00 79.69 345 ARG A CA 1
ATOM 2818 C C . ARG A 1 345 ? -49.601 -15.008 23.431 1.00 79.69 345 ARG A C 1
ATOM 2820 O O . ARG A 1 345 ? -48.550 -14.489 23.800 1.00 79.69 345 ARG A O 1
ATOM 2827 N N . GLU A 1 346 ? -50.681 -15.112 24.197 1.00 82.62 346 GLU A N 1
ATOM 2828 C CA . GLU A 1 346 ? -50.690 -14.812 25.629 1.00 82.62 346 GLU A CA 1
ATOM 2829 C C . GLU A 1 346 ? -50.234 -16.049 26.399 1.00 82.62 346 GLU A C 1
ATOM 2831 O O . GLU A 1 346 ? -50.873 -17.102 26.342 1.00 82.62 346 GLU A O 1
ATOM 2836 N N . VAL A 1 347 ? -49.104 -15.927 27.093 1.00 82.69 347 VAL A N 1
ATOM 2837 C CA . VAL A 1 347 ? -48.506 -17.028 27.852 1.00 82.69 347 VAL A CA 1
ATOM 2838 C C . VAL A 1 347 ? -48.616 -16.729 29.346 1.00 82.69 347 VAL A C 1
ATOM 2840 O O . VAL A 1 347 ? -48.174 -15.661 29.782 1.00 82.69 347 VAL A O 1
ATOM 2843 N N . PRO A 1 348 ? -49.179 -17.647 30.153 1.00 84.50 348 PRO A N 1
ATOM 2844 C CA . PRO A 1 348 ? -49.260 -17.464 31.593 1.00 84.50 348 PRO A CA 1
ATOM 2845 C C . PRO A 1 348 ? -47.866 -17.485 32.227 1.00 84.50 348 PRO A C 1
ATOM 2847 O O . PRO A 1 348 ? -46.978 -18.250 31.829 1.00 84.50 348 PRO A O 1
ATOM 2850 N N . ILE A 1 349 ? -47.695 -16.661 33.256 1.00 82.38 349 ILE A N 1
ATOM 2851 C CA . ILE A 1 349 ? -46.472 -16.550 34.041 1.00 82.38 349 ILE A CA 1
ATOM 2852 C C . ILE A 1 349 ? -46.703 -17.157 35.424 1.00 82.38 349 ILE A C 1
ATOM 2854 O O . ILE A 1 349 ? -47.650 -16.818 36.128 1.00 82.38 349 ILE A O 1
ATOM 2858 N N . LYS A 1 350 ? -45.780 -18.026 35.843 1.00 80.00 350 LYS A N 1
ATOM 2859 C CA . LYS A 1 350 ? -45.649 -18.465 37.234 1.00 80.00 350 LYS A CA 1
ATOM 2860 C C . LYS A 1 350 ? -44.395 -17.871 37.841 1.00 80.00 350 LYS A C 1
ATOM 2862 O O . LYS A 1 350 ? -43.301 -17.993 37.290 1.00 80.00 350 LYS A O 1
ATOM 2867 N N . GLN A 1 351 ? -44.562 -17.243 38.994 1.00 75.88 351 GLN A N 1
ATOM 2868 C CA . GLN A 1 351 ? -43.502 -16.501 39.655 1.00 75.88 351 GLN A CA 1
ATOM 2869 C C . GLN A 1 351 ? -43.068 -17.214 40.919 1.00 75.88 351 GLN A C 1
ATOM 2871 O O . GLN A 1 351 ? -43.894 -17.681 41.701 1.00 75.88 351 GLN A O 1
ATOM 2876 N N . TYR A 1 352 ? -41.758 -17.254 41.120 1.00 71.12 352 TYR A N 1
ATOM 2877 C CA . TYR A 1 352 ? -41.158 -17.768 42.336 1.00 71.12 352 TYR A CA 1
ATOM 2878 C C . TYR A 1 352 ? -40.192 -16.726 42.866 1.00 71.12 352 TYR A C 1
ATOM 2880 O O . TYR A 1 352 ? -39.289 -16.274 42.159 1.00 71.12 352 TYR A O 1
ATOM 2888 N N . LEU A 1 353 ? -40.384 -16.350 44.126 1.00 66.75 353 LEU A N 1
ATOM 2889 C CA . LEU A 1 353 ? -39.414 -15.547 44.847 1.00 66.75 353 LEU A CA 1
ATOM 2890 C C . LEU A 1 353 ? -38.189 -16.423 45.110 1.00 66.75 353 LEU A C 1
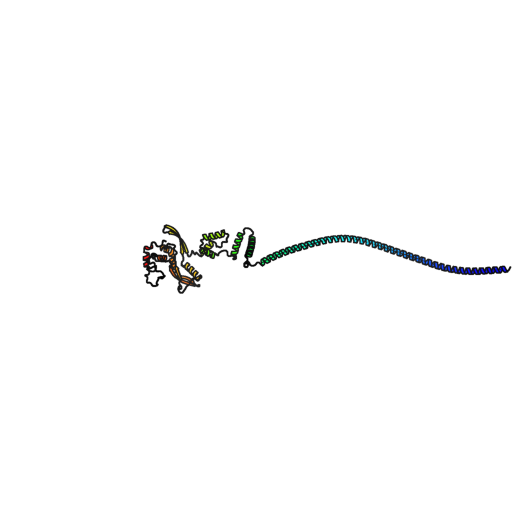ATOM 2892 O O . LEU A 1 353 ? -38.284 -17.447 45.788 1.00 66.75 353 LEU A O 1
ATOM 2896 N N . VAL A 1 354 ? -37.041 -16.032 44.568 1.00 68.81 354 VAL A N 1
ATOM 2897 C CA . VAL A 1 354 ? -35.789 -16.760 44.770 1.00 68.81 354 VAL A CA 1
ATOM 2898 C C . VAL A 1 354 ? -34.836 -15.845 45.518 1.00 68.81 354 VAL A C 1
ATOM 2900 O O . VAL A 1 354 ? -34.561 -14.726 45.101 1.00 68.81 354 VAL A O 1
ATOM 2903 N N . GLY A 1 355 ? -34.335 -16.324 46.646 1.00 68.69 355 GLY A N 1
ATOM 2904 C CA . GLY A 1 355 ? -33.381 -15.614 47.482 1.00 68.69 355 GLY A CA 1
ATOM 2905 C C . GLY A 1 355 ? -32.586 -16.621 48.291 1.00 68.69 355 GLY A C 1
ATOM 2906 O O . GLY A 1 355 ? -32.981 -17.786 48.393 1.00 68.69 355 GLY A O 1
ATOM 2907 N N . ASP A 1 356 ? -31.458 -16.191 48.842 1.00 71.25 356 ASP A N 1
ATOM 2908 C CA . ASP A 1 356 ? -30.759 -17.021 49.812 1.00 71.25 356 ASP A CA 1
ATOM 2909 C C . ASP A 1 356 ? -31.595 -17.174 51.099 1.00 71.25 356 ASP A C 1
ATOM 2911 O O . ASP A 1 356 ? -32.605 -16.496 51.318 1.00 71.25 356 ASP A O 1
ATOM 2915 N N . MET A 1 357 ? -31.195 -18.106 51.966 1.00 73.19 357 MET A N 1
ATOM 2916 C CA . MET A 1 357 ? -31.963 -18.426 53.173 1.00 73.19 357 MET A CA 1
ATOM 2917 C C . MET A 1 357 ? -32.072 -17.235 54.138 1.00 73.19 357 MET A C 1
ATOM 2919 O O . MET A 1 357 ? -33.025 -17.160 54.915 1.00 73.19 357 MET A O 1
ATOM 2923 N N . LYS A 1 358 ? -31.109 -16.304 54.096 1.00 74.12 358 LYS A N 1
ATOM 2924 C CA . LYS A 1 358 ? -31.091 -15.109 54.942 1.00 74.12 358 LYS A CA 1
ATOM 2925 C C . LYS A 1 358 ? -32.170 -14.128 54.491 1.00 74.12 358 LYS A C 1
ATOM 2927 O O . LYS A 1 358 ? -32.999 -13.737 55.309 1.00 74.12 358 LYS A O 1
ATOM 2932 N N . PHE A 1 359 ? -32.221 -13.832 53.196 1.00 74.19 359 PHE A N 1
ATOM 2933 C CA . PHE A 1 359 ? -33.269 -13.014 52.597 1.00 74.19 359 PHE A CA 1
ATOM 2934 C C . PHE A 1 359 ? -34.659 -13.627 52.809 1.00 74.19 359 PHE A C 1
ATOM 2936 O O . PHE A 1 359 ? -35.578 -12.948 53.262 1.00 74.19 359 PHE A O 1
ATOM 2943 N N . GLN A 1 360 ? -34.811 -14.930 52.543 1.00 76.38 360 GLN A N 1
ATOM 2944 C CA . GLN A 1 360 ? -36.080 -15.634 52.757 1.00 76.38 360 GLN A CA 1
ATOM 2945 C C . GLN A 1 360 ? -36.525 -15.580 54.222 1.00 76.38 360 GLN A C 1
ATOM 2947 O O . GLN A 1 360 ? -37.709 -15.388 54.493 1.00 76.38 360 GLN A O 1
ATOM 2952 N N . SER A 1 361 ? -35.586 -15.710 55.166 1.00 78.12 361 SER A N 1
ATOM 2953 C CA . SER A 1 361 ? -35.897 -15.613 56.592 1.00 78.12 361 SER A CA 1
ATOM 2954 C C . SER A 1 361 ? -36.399 -14.223 56.973 1.00 78.12 361 SER A C 1
ATOM 2956 O O . SER A 1 361 ? -37.403 -14.126 57.669 1.00 78.12 361 SER A O 1
ATOM 2958 N N . GLU A 1 362 ? -35.759 -13.157 56.488 1.00 76.44 362 GLU A N 1
ATOM 2959 C CA . GLU A 1 362 ? -36.185 -11.781 56.767 1.00 76.44 362 GLU A CA 1
ATOM 2960 C C . GLU A 1 362 ? -37.587 -11.494 56.202 1.00 76.44 362 GLU A C 1
ATOM 2962 O O . GLU A 1 362 ? -38.434 -10.947 56.906 1.00 76.44 362 GLU A O 1
ATOM 2967 N N . MET A 1 363 ? -37.865 -11.921 54.963 1.00 75.31 363 MET A N 1
ATOM 2968 C CA . MET A 1 363 ? -39.164 -11.710 54.300 1.00 75.31 363 MET A CA 1
ATOM 2969 C C . MET A 1 363 ? -40.306 -12.480 54.952 1.00 75.31 363 MET A C 1
ATOM 2971 O O . MET A 1 363 ? -41.417 -11.967 55.061 1.00 75.31 363 MET A O 1
ATOM 2975 N N . LEU A 1 364 ? -40.032 -13.700 55.411 1.00 78.62 364 LEU A N 1
ATOM 2976 C CA . LEU A 1 364 ? -40.991 -14.488 56.179 1.00 78.62 364 LEU A CA 1
ATOM 2977 C C . LEU A 1 364 ? -41.056 -14.042 57.640 1.00 78.62 364 LEU A C 1
ATOM 2979 O O . LEU A 1 364 ? -41.893 -14.533 58.378 1.00 78.62 364 LEU A O 1
ATOM 2983 N N . GLY A 1 365 ? -40.173 -13.153 58.096 1.00 76.12 365 GLY A N 1
ATOM 2984 C CA . GLY A 1 365 ? -40.118 -12.749 59.493 1.00 76.12 365 GLY A CA 1
ATOM 2985 C C . GLY A 1 365 ? -39.572 -13.819 60.450 1.00 76.12 365 GLY A C 1
ATOM 2986 O O . GLY A 1 365 ? -39.729 -13.683 61.662 1.00 76.12 365 GLY A O 1
ATOM 2987 N N . HIS A 1 366 ? -38.907 -14.838 59.911 1.00 81.00 366 HIS A N 1
ATOM 2988 C CA . HIS A 1 366 ? -38.227 -15.914 60.624 1.00 81.00 366 HIS A CA 1
ATOM 2989 C C . HIS A 1 366 ? -36.965 -15.411 61.350 1.00 81.00 366 HIS A C 1
ATOM 2991 O O . HIS A 1 366 ? -36.294 -14.485 60.899 1.00 81.00 366 HIS A O 1
ATOM 2997 N N . GLU A 1 367 ? -36.566 -16.075 62.438 1.00 74.44 367 GLU A N 1
ATOM 2998 C CA . GLU A 1 367 ? -35.387 -15.700 63.249 1.00 74.44 367 GLU A CA 1
ATOM 2999 C C . GLU A 1 367 ? -34.026 -16.005 62.574 1.00 74.44 367 GLU A C 1
ATOM 3001 O O . GLU A 1 367 ? -32.952 -15.768 63.137 1.00 74.44 367 GLU A O 1
ATOM 3006 N N . GLY A 1 368 ? -34.056 -16.544 61.353 1.00 77.12 368 GLY A N 1
ATOM 3007 C CA . GLY A 1 368 ? -32.881 -16.823 60.529 1.00 77.12 368 GLY A CA 1
ATOM 3008 C C . GLY A 1 368 ? -31.909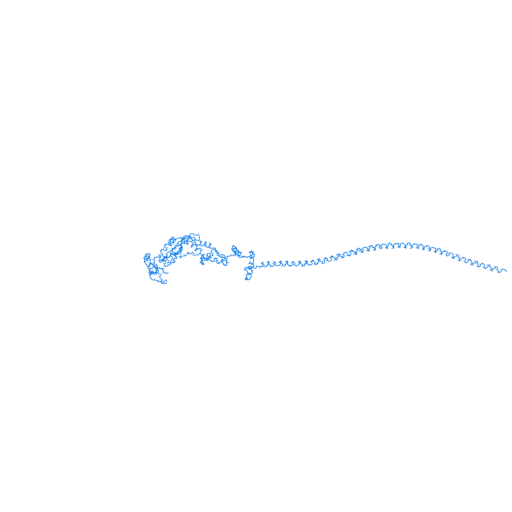 -17.821 61.163 1.00 77.12 368 GLY A C 1
ATOM 3009 O O . GLY A 1 368 ? -32.309 -18.783 61.818 1.00 77.12 368 GLY A O 1
ATOM 3010 N N . GLY A 1 369 ? -30.607 -17.587 60.969 1.00 68.69 369 GLY A N 1
ATOM 3011 C CA . GLY A 1 369 ? -29.534 -18.472 61.442 1.00 68.69 369 GLY A CA 1
ATOM 3012 C C . GLY A 1 369 ? -29.382 -18.577 62.966 1.00 68.69 369 GLY A C 1
ATOM 3013 O O . GLY A 1 369 ? -28.542 -19.344 63.426 1.00 68.69 369 GLY A O 1
ATOM 3014 N N . ARG A 1 370 ? -30.160 -17.818 63.752 1.00 66.94 370 ARG A N 1
ATOM 3015 C CA . ARG A 1 370 ? -30.192 -17.913 65.223 1.00 66.94 370 ARG A CA 1
ATOM 3016 C C . ARG A 1 370 ? -31.402 -18.694 65.746 1.00 66.94 370 ARG A C 1
ATOM 3018 O O . ARG A 1 370 ? -31.484 -18.896 66.954 1.00 66.94 370 ARG A O 1
ATOM 3025 N N . SER A 1 371 ? -32.316 -19.132 64.872 1.00 74.25 371 SER A N 1
ATOM 3026 C CA . SER A 1 371 ? -33.482 -19.911 65.293 1.00 74.25 371 SER A CA 1
ATOM 3027 C C . SER A 1 371 ? -33.070 -21.284 65.817 1.00 74.25 371 SER A C 1
ATOM 3029 O O . SER A 1 371 ? -32.251 -21.975 65.208 1.00 74.25 371 SER A O 1
ATOM 3031 N N . THR A 1 372 ? -33.705 -21.725 66.904 1.00 72.81 372 THR A N 1
ATOM 3032 C CA . THR A 1 372 ? -33.627 -23.121 67.369 1.00 72.81 372 THR A CA 1
ATOM 3033 C C . THR A 1 372 ? -34.206 -24.095 66.340 1.00 72.81 372 THR A C 1
ATOM 3035 O O . THR A 1 372 ? -33.784 -25.247 66.282 1.00 72.81 372 THR A O 1
ATOM 3038 N N . CYS A 1 373 ? -35.132 -23.625 65.497 1.00 76.75 373 CYS A N 1
ATOM 3039 C CA . CYS A 1 373 ? -35.713 -24.357 64.377 1.00 76.75 373 CYS A CA 1
ATOM 3040 C C . CYS A 1 373 ? -35.275 -23.705 63.061 1.00 76.75 373 CYS A C 1
ATOM 3042 O O . CYS A 1 373 ? -36.020 -22.930 62.466 1.00 76.75 373 CYS A O 1
ATOM 3044 N N . GLY A 1 374 ? -34.056 -24.013 62.607 1.00 72.31 374 GLY A N 1
ATOM 3045 C CA . GLY A 1 374 ? -33.438 -23.356 61.447 1.00 72.31 374 GLY A CA 1
ATOM 3046 C C . GLY A 1 374 ? -34.133 -23.597 60.099 1.00 72.31 374 GLY A C 1
ATOM 3047 O O . GLY A 1 374 ? -33.821 -22.916 59.124 1.00 72.31 374 GLY A O 1
ATOM 3048 N N . CYS A 1 375 ? -35.067 -24.549 60.015 1.00 78.25 375 CYS A N 1
ATOM 3049 C CA . CYS A 1 375 ? -35.851 -24.763 58.805 1.00 78.25 375 CYS A CA 1
ATOM 3050 C C . CYS A 1 375 ? -36.944 -23.696 58.674 1.00 78.25 375 CYS A C 1
ATOM 3052 O O . CYS A 1 375 ? -37.820 -23.573 59.531 1.00 78.25 375 CYS A O 1
ATOM 3054 N N . ILE A 1 376 ? -36.954 -22.994 57.540 1.00 80.12 376 ILE A N 1
ATOM 3055 C CA . ILE A 1 376 ? -37.999 -22.013 57.248 1.00 80.12 376 ILE A CA 1
ATOM 3056 C C . ILE A 1 376 ? -39.375 -22.653 57.069 1.00 80.12 376 ILE A C 1
ATOM 3058 O O . ILE A 1 376 ? -40.344 -21.951 57.260 1.00 80.12 376 ILE A O 1
ATOM 3062 N N . TYR A 1 377 ? -39.508 -23.949 56.766 1.00 79.69 377 TYR A N 1
ATOM 3063 C CA . TYR A 1 377 ? -40.813 -24.581 56.505 1.00 79.69 377 TYR A CA 1
ATOM 3064 C C . TYR A 1 377 ? -41.394 -25.356 57.693 1.00 79.69 377 TYR A C 1
ATOM 3066 O O . TYR A 1 377 ? -42.602 -25.591 57.736 1.00 79.69 377 TYR A O 1
ATOM 3074 N N . CYS A 1 378 ? -40.571 -25.785 58.652 1.00 82.25 378 CYS A N 1
ATOM 3075 C CA . CYS A 1 378 ? -41.021 -26.638 59.751 1.00 82.25 378 CYS A CA 1
ATOM 3076 C C . CYS A 1 378 ? -40.250 -26.394 61.050 1.00 82.25 378 CYS A C 1
ATOM 3078 O O . CYS A 1 378 ? -39.159 -25.830 61.057 1.00 82.25 378 CYS A O 1
ATOM 3080 N N . TYR A 1 379 ? -40.795 -26.885 62.160 1.00 81.12 379 TYR A N 1
ATOM 3081 C CA . TYR A 1 379 ? -40.189 -26.780 63.492 1.00 81.12 379 TYR A CA 1
ATOM 3082 C C . TYR A 1 379 ? -39.130 -27.855 63.785 1.00 81.12 379 TYR A C 1
ATOM 3084 O O . TYR A 1 379 ? -38.986 -28.321 64.914 1.00 81.12 379 TYR A O 1
ATOM 3092 N N . SER A 1 380 ? -38.389 -28.302 62.767 1.00 75.88 380 SER A N 1
ATOM 3093 C CA . SER A 1 380 ? -37.291 -29.244 62.994 1.00 75.88 380 SER A CA 1
ATOM 3094 C C . SER A 1 380 ? -36.142 -28.538 63.713 1.00 75.88 380 SER A C 1
ATOM 3096 O O . SER A 1 380 ? -35.496 -27.659 63.145 1.00 75.88 380 SER A O 1
ATOM 3098 N N . THR A 1 381 ? -35.852 -28.972 64.937 1.00 69.50 381 THR A N 1
ATOM 3099 C CA . THR A 1 381 ? -34.687 -28.536 65.727 1.00 69.50 381 THR A CA 1
ATOM 3100 C C . THR A 1 381 ? -33.401 -29.268 65.343 1.00 69.50 381 THR A C 1
ATOM 3102 O O . THR A 1 381 ? -32.307 -28.885 65.751 1.00 69.50 381 THR A O 1
ATOM 3105 N N . VAL A 1 382 ? -33.510 -30.334 64.545 1.00 64.62 382 VAL A N 1
ATOM 3106 C CA . VAL A 1 382 ? -32.368 -31.143 64.116 1.00 64.62 382 VAL A CA 1
ATOM 3107 C C . VAL A 1 382 ? -31.806 -30.571 62.819 1.00 64.62 382 VAL A C 1
ATOM 3109 O O . VAL A 1 382 ? -32.473 -30.599 61.781 1.00 64.62 382 VAL A O 1
ATOM 3112 N N . ALA A 1 383 ? -30.561 -30.097 62.866 1.00 61.22 383 ALA A N 1
ATOM 3113 C CA . ALA A 1 383 ? -29.770 -29.794 61.679 1.00 61.22 383 ALA A CA 1
ATOM 3114 C C . ALA A 1 383 ? -29.367 -31.111 60.993 1.00 61.22 383 ALA A C 1
ATOM 3116 O O . ALA A 1 383 ? -28.312 -31.675 61.272 1.00 61.22 383 ALA A O 1
ATOM 3117 N N . LYS A 1 384 ? -30.244 -31.639 60.135 1.00 63.97 384 LYS A N 1
ATOM 3118 C CA . LYS A 1 384 ? -29.969 -32.852 59.355 1.00 63.97 384 LYS A CA 1
ATOM 3119 C C . LYS A 1 384 ? -29.178 -32.502 58.104 1.00 63.97 384 LYS A C 1
ATOM 3121 O O . LYS A 1 384 ? -29.479 -31.515 57.428 1.00 63.97 384 LYS A O 1
ATOM 3126 N N . LYS A 1 385 ? -28.201 -33.336 57.749 1.00 63.50 385 LYS A N 1
ATOM 3127 C CA . LYS A 1 385 ? -27.600 -33.264 56.409 1.00 63.50 385 LYS A CA 1
ATOM 3128 C C . LYS A 1 385 ? -28.659 -33.646 55.373 1.00 63.50 385 LYS A C 1
ATOM 3130 O O . LYS A 1 385 ? -29.524 -34.470 55.653 1.00 63.50 385 LYS A O 1
ATOM 3135 N N . ILE A 1 386 ? -28.569 -33.112 54.152 1.00 64.38 386 ILE A N 1
ATOM 3136 C CA . ILE A 1 386 ? -29.483 -33.496 53.055 1.00 64.38 386 ILE A CA 1
ATOM 3137 C C . ILE A 1 386 ? -29.464 -35.019 52.829 1.00 64.38 386 ILE A C 1
ATOM 3139 O O . ILE A 1 386 ? -30.499 -35.609 52.543 1.00 64.38 386 ILE A O 1
ATOM 3143 N N . SER A 1 387 ? -28.317 -35.674 53.044 1.00 66.56 387 SER A N 1
ATOM 3144 C CA . SER A 1 387 ? -28.173 -37.135 52.975 1.00 66.56 387 SER A CA 1
ATOM 3145 C C . SER A 1 387 ? -29.011 -37.910 54.001 1.00 66.56 387 SER A C 1
ATOM 3147 O O . SER A 1 387 ? -29.241 -39.098 53.820 1.00 66.56 387 SER A O 1
ATOM 3149 N N . GLU A 1 388 ? -29.450 -37.261 55.079 1.00 68.88 388 GLU A N 1
ATOM 3150 C CA . GLU A 1 388 ? -30.255 -37.838 56.166 1.00 68.88 388 GLU A CA 1
ATOM 3151 C C . GLU A 1 388 ? -31.744 -37.468 56.035 1.00 68.88 388 GLU A C 1
ATOM 3153 O O . GLU A 1 388 ? -32.559 -37.807 56.898 1.00 68.88 388 GLU A O 1
ATOM 3158 N N . TYR A 1 389 ? -32.120 -36.749 54.971 1.00 66.81 389 TYR A N 1
ATOM 3159 C CA . TYR A 1 389 ? -33.507 -36.402 54.694 1.00 66.81 389 TYR A CA 1
ATOM 3160 C C . TYR A 1 389 ? -34.280 -37.635 54.218 1.00 66.81 389 TYR A C 1
ATOM 3162 O O . TYR A 1 389 ? -33.972 -38.228 53.185 1.00 66.81 389 TYR A O 1
ATOM 3170 N N . THR A 1 390 ? -35.332 -37.999 54.949 1.00 64.94 390 THR A N 1
ATOM 3171 C CA . THR A 1 390 ? -36.270 -39.051 54.546 1.00 64.94 390 THR A CA 1
ATOM 3172 C C . THR A 1 390 ? -37.573 -38.398 54.101 1.00 64.94 390 THR A C 1
ATOM 3174 O O . THR A 1 390 ? -38.250 -37.735 54.885 1.00 64.94 390 THR A O 1
ATOM 3177 N N . ARG A 1 391 ? -37.936 -38.558 52.826 1.00 61.88 391 ARG A N 1
ATOM 3178 C CA . ARG A 1 391 ? -39.182 -37.999 52.285 1.00 61.88 391 ARG A CA 1
ATOM 3179 C C . ARG A 1 391 ? -40.382 -38.593 53.037 1.00 61.88 391 ARG A C 1
ATOM 3181 O O . ARG A 1 391 ? -40.485 -39.809 53.146 1.00 61.88 391 ARG A O 1
ATOM 3188 N N . GLY A 1 392 ? -41.281 -37.743 53.535 1.00 65.88 392 GLY A N 1
ATOM 3189 C CA . GLY A 1 392 ? -42.488 -38.171 54.258 1.00 65.88 392 GLY A CA 1
ATOM 3190 C C . GLY A 1 392 ? -42.360 -38.251 55.784 1.00 65.88 392 GLY A C 1
ATOM 3191 O O . GLY A 1 392 ? -43.310 -38.669 56.438 1.00 65.88 392 GLY A O 1
ATOM 3192 N N . THR A 1 393 ? -41.239 -37.831 56.385 1.00 71.12 393 THR A N 1
ATOM 3193 C CA . THR A 1 393 ? -41.192 -37.621 57.843 1.00 71.12 393 THR A CA 1
ATOM 3194 C C . THR A 1 393 ? -42.203 -36.562 58.272 1.00 71.12 393 THR A C 1
ATOM 3196 O O . THR A 1 393 ? -42.156 -35.435 57.778 1.00 71.12 393 THR A O 1
ATOM 3199 N N . ASN A 1 394 ? -43.067 -36.912 59.227 1.00 66.56 394 ASN A N 1
ATOM 3200 C CA . ASN A 1 394 ? -44.010 -35.979 59.836 1.00 66.56 394 ASN A CA 1
ATOM 3201 C C . ASN A 1 394 ? -43.247 -34.847 60.533 1.00 66.56 394 ASN A C 1
ATOM 3203 O O . ASN A 1 394 ? -42.504 -35.074 61.487 1.00 66.56 394 ASN A O 1
ATOM 3207 N N . SER A 1 395 ? -43.441 -33.625 60.050 1.00 71.94 395 SER A N 1
ATOM 3208 C CA . SER A 1 395 ? -42.903 -32.410 60.652 1.00 71.94 395 SER A CA 1
ATOM 3209 C C . SER A 1 395 ? -44.018 -31.387 60.759 1.00 71.94 395 SER A C 1
ATOM 3211 O O . SER A 1 395 ? -44.764 -31.201 59.798 1.00 71.94 395 SER A O 1
ATOM 3213 N N . VAL A 1 396 ? -44.112 -30.708 61.900 1.00 80.56 396 VAL A N 1
ATOM 3214 C CA . VAL A 1 396 ? -45.066 -29.612 62.071 1.00 80.56 396 VAL A CA 1
ATOM 3215 C C . VAL A 1 396 ? -44.614 -28.455 61.190 1.00 80.56 396 VAL A C 1
ATOM 3217 O O . VAL A 1 396 ? -43.514 -27.922 61.370 1.00 80.56 396 VAL A O 1
ATOM 3220 N N . THR A 1 397 ? -45.438 -28.113 60.207 1.00 83.31 397 THR A N 1
ATOM 3221 C CA . THR A 1 397 ? -45.187 -27.003 59.290 1.00 83.31 397 THR A CA 1
ATOM 3222 C C . THR A 1 397 ? -45.433 -25.674 59.985 1.00 83.31 397 THR A C 1
ATOM 3224 O O . THR A 1 397 ? -46.344 -25.548 60.804 1.00 83.31 397 THR A O 1
ATOM 3227 N N . ARG A 1 398 ? -44.629 -24.672 59.639 1.00 81.88 398 ARG A N 1
ATOM 3228 C CA . ARG A 1 398 ? -44.854 -23.289 60.062 1.00 81.88 398 ARG A CA 1
ATOM 3229 C C . ARG A 1 398 ? -46.095 -22.721 59.361 1.00 81.88 398 ARG A C 1
ATOM 3231 O O . ARG A 1 398 ? -46.419 -23.118 58.243 1.00 81.88 398 ARG A O 1
ATOM 3238 N N . THR A 1 399 ? -46.789 -21.810 60.032 1.00 84.56 399 THR A N 1
ATOM 3239 C CA . THR A 1 399 ? -47.977 -21.092 59.534 1.00 84.56 399 THR A CA 1
ATOM 3240 C C . THR A 1 399 ? -47.723 -19.586 59.487 1.00 84.56 399 THR A C 1
ATOM 3242 O O . THR A 1 399 ? -46.763 -19.097 60.083 1.00 84.56 399 THR A O 1
ATOM 3245 N N . GLU A 1 400 ? -48.589 -18.819 58.826 1.00 81.62 400 GLU A N 1
ATOM 3246 C CA . GLU A 1 400 ? -48.491 -17.352 58.814 1.00 81.62 400 GLU A CA 1
ATOM 3247 C C . GLU A 1 400 ? -48.496 -16.764 60.239 1.00 81.62 400 GLU A C 1
ATOM 3249 O O . GLU A 1 400 ? -47.663 -15.924 60.580 1.00 81.62 400 GLU A O 1
ATOM 3254 N N . GLU A 1 401 ? -49.364 -17.276 61.115 1.00 82.50 401 GLU A N 1
ATOM 3255 C CA . GLU A 1 401 ? -49.430 -16.887 62.527 1.00 82.50 401 GLU A CA 1
ATOM 3256 C C . GLU A 1 401 ? -48.117 -17.165 63.257 1.00 82.50 401 GLU A C 1
ATOM 3258 O O . GLU A 1 401 ? -47.677 -16.338 64.057 1.00 82.50 401 GLU A O 1
ATOM 3263 N N . SER A 1 402 ? -47.449 -18.284 62.958 1.00 81.50 402 SER A N 1
ATOM 3264 C CA . SER A 1 402 ? -46.156 -18.577 63.577 1.00 81.50 402 SER A CA 1
ATOM 3265 C C . SER A 1 402 ? -45.078 -17.556 63.231 1.00 81.50 402 SER A C 1
ATOM 3267 O O . SER A 1 402 ? -44.321 -17.136 64.101 1.00 81.50 402 SER A O 1
ATOM 3269 N N . TYR A 1 403 ? -45.046 -17.094 61.983 1.00 83.50 403 TYR A N 1
ATOM 3270 C CA . TYR A 1 403 ? -44.102 -16.072 61.551 1.00 83.50 403 TYR A CA 1
ATOM 3271 C C . TYR A 1 403 ? -44.409 -14.692 62.137 1.00 83.50 403 TYR A C 1
ATOM 3273 O O . TYR A 1 403 ? -43.490 -13.915 62.407 1.00 83.50 403 TYR A O 1
ATOM 3281 N N . LYS A 1 404 ? -45.693 -14.378 62.371 1.00 80.81 404 LYS A N 1
ATOM 3282 C CA . LYS A 1 404 ? -46.101 -13.157 63.088 1.00 80.81 404 LYS A CA 1
ATOM 3283 C C . LYS A 1 404 ? -45.557 -13.161 64.518 1.00 80.81 404 LYS A C 1
ATOM 3285 O O . LYS A 1 404 ? -45.043 -12.139 64.973 1.00 80.81 404 LYS A O 1
ATOM 3290 N N . VAL A 1 405 ? -45.613 -14.308 65.198 1.00 79.62 405 VAL A N 1
ATOM 3291 C CA . VAL A 1 405 ? -45.044 -14.485 66.545 1.00 79.62 405 VAL A CA 1
ATOM 3292 C C . VAL A 1 405 ? -43.519 -14.340 66.526 1.00 79.62 405 VAL A C 1
ATOM 3294 O O . VAL A 1 405 ? -42.983 -13.534 67.289 1.00 79.62 405 VAL A O 1
ATOM 3297 N N . ASP A 1 406 ? -42.828 -15.023 65.607 1.00 76.44 406 ASP A N 1
ATOM 3298 C CA . ASP A 1 406 ? -41.369 -14.908 65.431 1.00 76.44 406 ASP A CA 1
ATOM 3299 C C . ASP A 1 406 ? -40.947 -13.464 65.090 1.00 76.44 406 ASP A C 1
ATOM 3301 O O . ASP A 1 406 ? -39.887 -12.987 65.495 1.00 76.44 406 ASP A O 1
ATOM 3305 N N . SER A 1 407 ? -41.808 -12.716 64.394 1.00 73.25 407 SER A N 1
ATOM 3306 C CA . SER A 1 407 ? -41.556 -11.316 64.055 1.00 73.25 407 SER A CA 1
ATOM 3307 C C . SER A 1 407 ? -41.696 -10.342 65.211 1.00 73.25 407 SER A C 1
ATOM 3309 O O . SER A 1 407 ? -40.998 -9.328 65.226 1.00 73.25 407 SER A O 1
ATOM 3311 N N . ALA A 1 408 ? -42.568 -10.647 66.169 1.00 71.94 408 ALA A N 1
ATOM 3312 C CA . ALA A 1 408 ? -42.758 -9.858 67.383 1.00 71.94 408 ALA A CA 1
ATOM 3313 C C . ALA A 1 408 ? -41.691 -10.153 68.457 1.00 71.94 408 ALA A C 1
ATOM 3315 O O . ALA A 1 408 ? -41.524 -9.381 69.406 1.00 71.94 408 ALA A O 1
ATOM 3316 N N . SER A 1 409 ? -40.955 -11.258 68.312 1.00 66.06 409 SER A N 1
ATOM 3317 C CA . SER A 1 409 ? -39.855 -11.650 69.191 1.00 66.06 409 SER A CA 1
ATOM 3318 C C . SER A 1 409 ? -38.706 -10.623 69.121 1.00 66.06 409 SER A C 1
ATOM 3320 O O . SER A 1 409 ? -38.127 -10.337 68.070 1.00 66.06 409 SER A O 1
ATOM 3322 N N . LYS A 1 410 ? -38.334 -10.049 70.279 1.00 53.81 410 LYS A N 1
ATOM 3323 C CA . LYS A 1 410 ? -37.224 -9.075 70.415 1.00 53.81 410 LYS A CA 1
ATOM 3324 C C . LYS A 1 410 ? -35.838 -9.667 70.098 1.00 53.81 410 LYS A C 1
ATOM 3326 O O . LYS A 1 410 ? -34.847 -8.937 70.138 1.00 53.81 410 LYS A O 1
ATOM 3331 N N . ALA A 1 411 ? -35.744 -10.959 69.774 1.00 52.75 411 ALA A N 1
ATOM 3332 C CA . ALA A 1 411 ? -34.492 -11.630 69.433 1.00 52.75 411 ALA A CA 1
ATOM 3333 C C . ALA A 1 411 ? -33.888 -11.163 68.090 1.00 52.75 411 ALA A C 1
ATOM 3335 O O . ALA A 1 411 ? -32.703 -11.389 67.842 1.00 52.75 411 ALA A O 1
ATOM 3336 N N . LYS A 1 412 ? -34.657 -10.449 67.251 1.00 50.31 412 LYS A N 1
ATOM 3337 C CA . LYS A 1 412 ? -34.208 -9.917 65.949 1.00 50.31 412 LYS A CA 1
ATOM 3338 C C . LYS A 1 412 ? -33.100 -8.853 66.016 1.00 50.31 412 LYS A C 1
ATOM 3340 O O . LYS A 1 412 ? -32.502 -8.534 64.994 1.00 50.31 412 LYS A O 1
ATOM 3345 N N . SER A 1 413 ? -32.792 -8.284 67.184 1.00 42.41 413 SER A N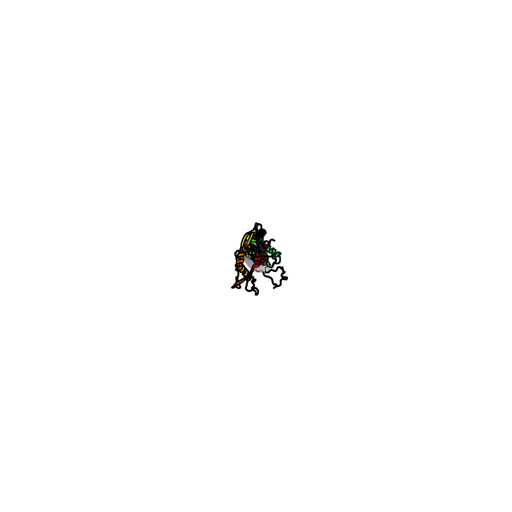 1
ATOM 3346 C CA . SER A 1 413 ? -32.118 -6.978 67.243 1.00 42.41 413 SER A CA 1
ATOM 3347 C C . SER A 1 413 ? -30.626 -6.917 66.888 1.00 42.41 413 SER A C 1
ATOM 3349 O O . SER A 1 413 ? -30.108 -5.811 66.905 1.00 42.41 413 SER A O 1
ATOM 3351 N N . ASN A 1 414 ? -29.915 -8.001 66.536 1.00 41.59 414 ASN A N 1
ATOM 3352 C CA . ASN A 1 414 ? -28.491 -7.920 66.136 1.00 41.59 414 ASN A CA 1
ATOM 3353 C C . ASN A 1 414 ? -27.977 -9.186 65.411 1.00 41.59 414 ASN A C 1
ATOM 3355 O O . ASN A 1 414 ? -27.116 -9.894 65.936 1.00 41.59 414 ASN A O 1
ATOM 3359 N N . ALA A 1 415 ? -28.478 -9.521 64.219 1.00 35.22 415 ALA A N 1
ATOM 3360 C CA . ALA A 1 415 ? -27.960 -10.656 63.441 1.00 35.22 415 ALA A CA 1
ATOM 3361 C C . ALA A 1 415 ? -27.500 -10.210 62.045 1.00 35.22 415 ALA A C 1
ATOM 3363 O O . ALA A 1 415 ? -28.292 -10.132 61.114 1.00 35.22 415 ALA A O 1
ATOM 3364 N N . GLY A 1 416 ? -26.204 -9.909 61.911 1.00 31.80 416 GLY A N 1
ATOM 3365 C CA . GLY A 1 416 ? -25.587 -9.621 60.610 1.00 31.80 416 GLY A CA 1
ATOM 3366 C C . GLY A 1 416 ? -24.364 -8.700 60.609 1.00 31.80 416 GLY A C 1
ATOM 3367 O O . GLY A 1 416 ? -23.920 -8.334 59.530 1.00 31.80 416 GLY A O 1
ATOM 3368 N N . ARG A 1 417 ? -23.813 -8.303 61.767 1.00 32.81 417 ARG A N 1
ATOM 3369 C CA . ARG A 1 417 ? -22.548 -7.547 61.821 1.00 32.81 417 ARG A CA 1
ATOM 3370 C C . ARG A 1 417 ? -21.354 -8.505 61.887 1.00 32.81 417 ARG A C 1
ATOM 3372 O O . ARG A 1 417 ? -20.855 -8.775 62.976 1.00 32.81 417 ARG A O 1
ATOM 3379 N N . HIS A 1 418 ? -20.926 -9.003 60.733 1.00 28.69 418 HIS A N 1
ATOM 3380 C CA . HIS A 1 418 ? -19.535 -9.382 60.489 1.00 28.69 418 HIS A CA 1
ATOM 3381 C C . HIS A 1 418 ? -19.093 -8.821 59.147 1.00 28.69 418 HIS A C 1
ATOM 3383 O O . HIS A 1 418 ? -19.876 -8.961 58.181 1.00 28.69 418 HIS A O 1
#

Radius of gyration: 84.93 Å; chains: 1; bounding box: 163×64×255 Å

Secondary structure (DSSP, 8-state):
-HHHHHHHHHHHHHHHHHHHHHHHHHHHHHHHHHHHHHHHHHHHHHHHHHHHHHHHHHHHHHHHHHHHHHHHHHHHHHHHHHHHHHHHHHHHHHHHHHHHHHHHHHHHHHHHHHHHHHHHHHHHHHHHHHHHHHHHHHHHT---GGG---HHHHHHHHHHHHHHHHHHTTSS-THHHHHHHHHHHHHTTS---S--HHHHHHHHHHTT--HHHHHHHHHHHHHTT----SPPHHHHHHHHHHHS-TTTEEEEEEEEEPTTS-EEEEEEEEES-HHHHHHHHHHHHHHTT-----TTT-S-EEEEE-----SS---HHHHHHHHHHHHHHHHT--EEEEEETTEEEEEEEEEEE---HHHHHHHHT--GGG-SS--SSB---S---GGG--TT---PBP-HHHHHHHHH-GGGGG----

Sequence (418 aa):
MEAYWIQEIEKEKSKAIELYNTNKKLAGDARKMRKDLDEMKKKIESLKEKRKEDRMFYMGNLKIVREEREEEKRKAKNLAEEKERVEKNYVSAYKLFQKVEKSNGELEEANKKLREFNKRLVADERAKVRAEARSAEKEERRRFYGTLSNYYCKKQRMEEALVSMEHIAGGGDTTGFFKDFLDYLFAKGKLSLKFSPNAAFEVYHSLKLSRGRYLRLKKAFVKNKIPDPFPSRSELQKMELQFGSLSDISVKTEKIVDKDGREKEVTICMLRNVRSYIEKRIKALEKEGKLVFDNCTGATIWIGVTVGMFNGDESAHNISTYLSDVIAQINSLEHISIAMDGELREVPIKQYLVGDMKFQSEMLGHEGGRSTCGCIYCYSTVAKKISEYTRGTNSVTRTEESYKVDSASKAKSNAGRH

InterPro domains:
  IPR009689 Protein of unknown function DUF1280 [PF06918] (151-306)